Protein AF-0000000073405109 (afdb_homodimer)

Organism: Sulfolobus acidocaldarius (strain ATCC 33909 / DSM 639 / JCM 8929 / NBRC 15157 / NCIMB 11770) (NCBI:txid330779)

Radius of gyration: 24.67 Å; Cα contacts (8 Å, |Δi|>4): 1122; chains: 2; bounding box: 54×66×59 Å

Sequence (542 aa):
MKILVSGLIPVDSGKTTFSLSILSFFKSVGIDVFPHKPVAGHNAWYSYSTLLRSEELKALVGNDALKYYDETRLDINMINPFAVLLAPPDLEKLGYNVRLYKEIITNGLPVMIRLYDGNAVSHLVLEKFSELVTDSLVEKIESLSKVLKAIRVPKEKLNEIINYSPDISDISTQKILSRESNVLIESYNDALAPNYSSLNVDCLFIVSPGKVFLIDEFKKFITLFATQPWLIQGSSFIRYAKVSKVWKTELGTYKLENGLEDFLLGLAEKEMKILVSGLIPVDSGKTTFSLSILSFFKSVGIDVFPHKPVAGHNAWYSYSTLLRSEELKALVGNDALKYYDETRLDINMINPFAVLLAPPDLEKLGYNVRLYKEIITNGLPVMIRLYDGNAVSHLVLEKFSELVTDSLVEKIESLSKVLKAIRVPKEKLNEIINYSPDISDISTQKILSRESNVLIESYNDALAPNYSSLNVDCLFIVSPGKVFLIDEFKKFITLFATQPWLIQGSSFIRYAKVSKVWKTELGTYKLENGLEDFLLGLAEKE

Solvent-accessible surface area (backbone atoms only — not comparable to full-atom values): 27900 Å² total; per-residue (Å²): 55,33,37,29,37,16,9,46,38,57,70,84,14,48,46,68,60,52,51,48,20,52,49,53,52,35,49,74,73,74,40,77,63,47,62,31,32,40,44,46,70,36,39,48,75,86,40,47,67,30,58,57,50,13,56,74,67,58,42,77,46,41,68,68,55,44,52,52,26,74,73,66,70,53,62,58,54,70,28,30,16,25,31,38,35,23,42,56,63,22,50,73,63,55,70,59,39,52,70,60,46,51,51,37,64,72,71,51,35,76,41,34,38,29,42,24,63,74,82,55,78,47,34,37,28,38,53,70,42,70,60,42,34,22,69,68,47,40,63,59,52,51,52,44,36,59,72,49,63,36,44,74,37,53,66,67,58,52,51,50,52,58,74,41,39,36,65,45,19,27,50,35,47,46,51,46,62,72,71,44,71,27,38,39,33,39,35,39,52,20,14,48,23,50,30,73,54,60,66,77,45,75,43,40,36,41,17,33,65,38,33,38,34,34,40,47,71,48,70,68,54,52,68,76,47,92,62,61,51,52,74,36,39,27,46,67,47,58,71,74,46,50,70,72,49,74,47,71,39,54,85,96,48,62,66,73,48,69,70,55,52,52,49,52,51,52,48,50,63,77,96,56,33,37,29,37,16,10,47,38,56,69,84,14,49,45,67,58,52,51,49,20,51,50,51,51,35,49,74,72,72,40,77,63,45,61,30,32,39,46,47,70,37,38,49,76,85,40,46,66,30,58,56,50,13,57,72,67,57,43,78,45,40,68,68,55,45,52,52,27,74,73,65,68,54,63,58,54,72,27,30,15,26,33,38,34,23,42,57,62,22,51,71,64,55,70,59,38,53,69,59,45,51,50,38,65,73,72,52,37,75,40,33,39,29,42,22,63,75,82,57,76,47,35,37,28,40,52,70,43,70,61,40,36,24,71,69,48,39,62,59,53,51,52,44,36,58,72,48,62,35,44,75,37,53,65,67,58,54,49,51,52,58,73,41,40,35,64,45,20,28,52,36,46,46,51,46,62,72,70,42,71,29,36,40,34,40,36,40,54,20,15,47,23,51,29,73,54,59,67,77,45,77,44,40,35,40,18,35,65,36,32,38,33,32,42,46,69,49,71,66,54,51,69,75,47,91,62,60,51,52,75,36,38,27,47,67,47,57,71,74,44,49,72,72,47,75,47,67,37,53,84,98,46,62,63,74,45,69,70,54,52,52,50,53,52,52,48,51,63,77,95

pLDDT: mean 95.44, std 4.85, range [62.47, 98.94]

Nearest PDB structures (foldseek):
  3dv9-assembly1_A  TM=1.557E-01  e=6.729E+00  Phocaeicola vulgatus ATCC 8482
  3dv9-assembly1_A  TM=1.554E-01  e=6.696E+00  Phocaeicola vulgatus ATCC 8482

Secondary structure (DSSP, 8-state):
-EEEEEESSSSS-SHHHHHHHHHHHHHHTT---EEE--EEEEETTTTHHHHHHHHHHTS---HHHHHHHHHH---HHHH-SEEEEE--B-TTTTTT-HHHHHHHHHH--EEEEEEE-SS-EEEEEETTGGGTB-HHHHHHHHHHHHHTTPEEE-HHHHHHHHHTHHHHHHHHHHHHHHH-SSEEEE-STTBS-SSSGGG-SSEEEEEETTEEEEEETHHHHHTT--S-GGGSBHHHHHTTSEEEEEEE--TT--PPPHHHHHHHHHHHH--/-EEEEEESSSS--SHHHHHHHHHHHHHHTT---EEE--EEEEETTTTHHHHHHHHHHTS---HHHHHHHHHH---HHHH-SEEEEE-PBPTTTTTT-HHHHHHHHHH--EEEEEEE-SS-EEEEEETTGGGTB-HHHHHHHHHHHHHTTPEEE-HHHHHHHHHTHHHHHHHHHHHHHHH-SSEEEE-STTBS-SSSGGG-SSEEEEEETTEEEEEETHHHHHTT--S-GGGSBHHHHHTTSEEEEEEE--TT--PPPHHHHHHHHHHHH--

Structure (mmCIF, N/CA/C/O backbone):
data_AF-0000000073405109-model_v1
#
loop_
_entity.id
_entity.type
_entity.pdbx_description
1 polymer 'Conserved protein'
#
loop_
_atom_site.group_PDB
_atom_site.id
_atom_site.type_symbol
_atom_site.label_atom_id
_atom_site.label_alt_id
_atom_site.label_comp_id
_atom_site.label_asym_id
_atom_site.label_entity_id
_atom_site.label_seq_id
_atom_site.pdbx_PDB_ins_code
_atom_site.Cartn_x
_atom_site.Cartn_y
_atom_site.Cartn_z
_atom_site.occupancy
_atom_site.B_iso_or_equiv
_atom_site.auth_seq_id
_atom_site.auth_comp_id
_atom_site.auth_asym_id
_atom_site.auth_atom_id
_atom_site.pdbx_PDB_model_num
ATOM 1 N N . MET A 1 1 ? 6.836 -26.219 -20.016 1 95.81 1 MET A N 1
ATOM 2 C CA . MET A 1 1 ? 7.473 -25.391 -19 1 95.81 1 MET A CA 1
ATOM 3 C C . MET A 1 1 ? 6.469 -24.969 -17.938 1 95.81 1 MET A C 1
ATOM 5 O O . MET A 1 1 ? 5.402 -24.453 -18.25 1 95.81 1 MET A O 1
ATOM 9 N N . LYS A 1 2 ? 6.777 -25.266 -16.719 1 98.06 2 LYS A N 1
ATOM 10 C CA . LYS A 1 2 ? 5.98 -24.891 -15.562 1 98.06 2 LYS A CA 1
ATOM 11 C C . LYS A 1 2 ? 6.824 -24.125 -14.539 1 98.06 2 LYS A C 1
ATOM 13 O O . LYS A 1 2 ? 7.855 -24.625 -14.086 1 98.06 2 LYS A O 1
ATOM 18 N N . ILE A 1 3 ? 6.344 -22.891 -14.211 1 98.44 3 ILE A N 1
ATOM 19 C CA . ILE A 1 3 ? 7.113 -21.984 -13.367 1 98.44 3 ILE A CA 1
ATOM 20 C C . ILE A 1 3 ? 6.293 -21.609 -12.141 1 98.44 3 ILE A C 1
ATOM 22 O O . ILE A 1 3 ? 5.094 -21.328 -12.25 1 98.44 3 ILE A O 1
ATOM 26 N N . LEU A 1 4 ? 6.895 -21.641 -10.969 1 98.75 4 LEU A N 1
ATOM 27 C CA . LEU A 1 4 ? 6.316 -21.094 -9.742 1 98.75 4 LEU A CA 1
ATOM 28 C C . LEU A 1 4 ? 7.035 -19.828 -9.32 1 98.75 4 LEU A C 1
ATOM 30 O O . LEU A 1 4 ? 8.266 -19.781 -9.281 1 98.75 4 LEU A O 1
ATOM 34 N N . VAL A 1 5 ? 6.277 -18.75 -9.078 1 98.69 5 VAL A N 1
ATOM 35 C CA . VAL A 1 5 ? 6.805 -17.469 -8.617 1 98.69 5 VAL A CA 1
ATOM 36 C C . VAL A 1 5 ? 6.301 -17.172 -7.207 1 98.69 5 VAL A C 1
ATOM 38 O O . VAL A 1 5 ? 5.094 -17.062 -6.984 1 98.69 5 VAL A O 1
ATOM 41 N N . SER A 1 6 ? 7.176 -17.047 -6.227 1 98.38 6 SER A N 1
ATOM 42 C CA . SER A 1 6 ? 6.898 -16.656 -4.852 1 98.38 6 SER A CA 1
ATOM 43 C C . SER A 1 6 ? 7.578 -15.336 -4.508 1 98.38 6 SER A C 1
ATOM 45 O O . SER A 1 6 ? 8.312 -14.773 -5.324 1 98.38 6 SER A O 1
ATOM 47 N N . GLY A 1 7 ? 7.23 -14.766 -3.33 1 97.69 7 GLY A N 1
ATOM 48 C CA . GLY A 1 7 ? 7.789 -13.484 -2.914 1 97.69 7 GLY A CA 1
ATOM 49 C C . GLY A 1 7 ? 8.625 -13.586 -1.65 1 97.69 7 GLY A C 1
ATOM 50 O O . GLY A 1 7 ? 8.312 -14.375 -0.757 1 97.69 7 GLY A O 1
ATOM 51 N N . LEU A 1 8 ? 9.609 -12.711 -1.568 1 96.75 8 LEU A N 1
ATOM 52 C CA . LEU A 1 8 ? 10.453 -12.648 -0.383 1 96.75 8 LEU A CA 1
ATOM 53 C C . LEU A 1 8 ? 9.742 -11.938 0.76 1 96.75 8 LEU A C 1
ATOM 55 O O . LEU A 1 8 ? 10.031 -12.188 1.932 1 96.75 8 LEU A O 1
ATOM 59 N N . ILE A 1 9 ? 8.883 -10.953 0.425 1 95.38 9 ILE A N 1
ATOM 60 C CA . ILE A 1 9 ? 8.125 -10.18 1.398 1 95.38 9 ILE A CA 1
ATOM 61 C C . ILE A 1 9 ? 6.641 -10.219 1.043 1 95.38 9 ILE A C 1
ATOM 63 O O . ILE A 1 9 ? 6.277 -10.469 -0.108 1 95.38 9 ILE A O 1
ATOM 67 N N . PRO A 1 10 ? 5.816 -10.008 2 1 92.25 10 PRO A N 1
ATOM 68 C CA . PRO A 1 10 ? 4.391 -10.289 1.817 1 92.25 10 PRO A CA 1
ATOM 69 C C . PRO A 1 10 ? 3.713 -9.32 0.854 1 92.25 10 PRO A C 1
ATOM 71 O O . PRO A 1 10 ? 2.721 -9.672 0.214 1 92.25 10 PRO A O 1
ATOM 74 N N . VAL A 1 11 ? 4.113 -8.078 0.876 1 89.19 11 VAL A N 1
ATOM 75 C CA . VAL A 1 11 ? 3.422 -7.074 0.076 1 89.19 11 VAL A CA 1
ATOM 76 C C . VAL A 1 11 ? 4.414 -6.379 -0.854 1 89.19 11 VAL A C 1
ATOM 78 O O . VAL A 1 11 ? 5.508 -5.996 -0.43 1 89.19 11 VAL A O 1
ATOM 81 N N . ASP A 1 12 ? 4.02 -6.258 -2.07 1 88.81 12 ASP A N 1
ATOM 82 C CA . ASP A 1 12 ? 4.742 -5.496 -3.082 1 88.81 12 ASP A CA 1
ATOM 83 C C . ASP A 1 12 ? 6.156 -6.035 -3.273 1 88.81 12 ASP A C 1
ATOM 85 O O . ASP A 1 12 ? 7.121 -5.27 -3.295 1 88.81 12 ASP A O 1
ATOM 89 N N . SER A 1 13 ? 6.242 -7.273 -3.338 1 93.25 13 SER A N 1
ATOM 90 C CA . SER A 1 13 ? 7.535 -7.891 -3.609 1 93.25 13 SER A CA 1
ATOM 91 C C . SER A 1 13 ? 7.91 -7.758 -5.082 1 93.25 13 SER A C 1
ATOM 93 O O . SER A 1 13 ? 9.078 -7.922 -5.445 1 93.25 13 SER A O 1
ATOM 95 N N . GLY A 1 14 ? 6.898 -7.598 -5.961 1 93.38 14 GLY A N 1
ATOM 96 C CA . GLY A 1 14 ? 7.133 -7.484 -7.391 1 93.38 14 GLY A CA 1
ATOM 97 C C . GLY A 1 14 ? 6.75 -8.734 -8.156 1 93.38 14 GLY A C 1
ATOM 98 O O . GLY A 1 14 ? 6.996 -8.828 -9.359 1 93.38 14 GLY A O 1
ATOM 99 N N . LYS A 1 15 ? 6.086 -9.695 -7.531 1 96.06 15 LYS A N 1
ATOM 100 C CA . LYS A 1 15 ? 5.766 -10.977 -8.141 1 96.06 15 LYS A CA 1
ATOM 101 C C . LYS A 1 15 ? 4.941 -10.789 -9.414 1 96.06 15 LYS A C 1
ATOM 103 O O . LYS A 1 15 ? 5.297 -11.312 -10.477 1 96.06 15 LYS A O 1
ATOM 108 N N . THR A 1 16 ? 3.842 -10.039 -9.289 1 95.5 16 THR A N 1
ATOM 109 C CA . THR A 1 16 ? 2.92 -9.891 -10.414 1 95.5 16 THR A CA 1
ATOM 110 C C . THR A 1 16 ? 3.615 -9.219 -11.594 1 95.5 16 THR A C 1
ATOM 112 O O . THR A 1 16 ? 3.469 -9.656 -12.742 1 95.5 16 THR A O 1
ATOM 115 N N . THR A 1 17 ? 4.387 -8.172 -11.32 1 94.12 17 THR A N 1
ATOM 116 C CA . THR A 1 17 ? 5.105 -7.469 -12.383 1 94.12 17 THR A CA 1
ATOM 117 C C . THR A 1 17 ? 6.094 -8.406 -13.07 1 94.12 17 THR A C 1
ATOM 119 O O . THR A 1 17 ? 6.18 -8.43 -14.305 1 94.12 17 THR A O 1
ATOM 122 N N . PHE A 1 18 ? 6.816 -9.141 -12.297 1 96.38 18 PHE A N 1
ATOM 123 C CA . PHE A 1 18 ? 7.77 -10.102 -12.844 1 96.38 18 PHE A CA 1
ATOM 124 C C . PHE A 1 18 ? 7.062 -11.141 -13.703 1 96.38 18 PHE A C 1
ATOM 126 O O . PHE A 1 18 ? 7.48 -11.406 -14.836 1 96.38 18 PHE A O 1
ATOM 133 N N . SER A 1 19 ? 5.98 -11.68 -13.156 1 96.94 19 SER A N 1
ATOM 134 C CA . SER A 1 19 ? 5.211 -12.695 -13.875 1 96.94 19 SER A CA 1
ATOM 135 C C . SER A 1 19 ? 4.66 -12.148 -15.188 1 96.94 19 SER A C 1
ATOM 137 O O . SER A 1 19 ? 4.707 -12.82 -16.219 1 96.94 19 SER A O 1
ATOM 139 N N . LEU A 1 20 ? 4.18 -10.938 -15.172 1 96.62 20 LEU A N 1
ATOM 140 C CA . LEU A 1 20 ? 3.666 -10.305 -16.375 1 96.62 20 LEU A CA 1
ATOM 141 C C . LEU A 1 20 ? 4.781 -10.102 -17.406 1 96.62 20 LEU A C 1
ATOM 143 O O . LEU A 1 20 ? 4.551 -10.211 -18.609 1 96.62 20 LEU A O 1
ATOM 147 N N . SER A 1 21 ? 5.961 -9.812 -16.906 1 96.62 21 SER A N 1
ATOM 148 C CA . SER A 1 21 ? 7.102 -9.672 -17.812 1 96.62 21 SER A CA 1
ATOM 149 C C . SER A 1 21 ? 7.418 -10.992 -18.516 1 96.62 21 SER A C 1
ATOM 151 O O . SER A 1 21 ? 7.723 -11.008 -19.703 1 96.62 21 SER A O 1
ATOM 153 N N . ILE A 1 22 ? 7.348 -12.039 -17.766 1 96.94 22 ILE A N 1
ATOM 154 C CA . ILE A 1 22 ? 7.578 -13.359 -18.328 1 96.94 22 ILE A CA 1
ATOM 155 C C . ILE A 1 22 ? 6.516 -13.656 -19.391 1 96.94 22 ILE A C 1
ATOM 157 O O . ILE A 1 22 ? 6.836 -14.117 -20.484 1 96.94 22 ILE A O 1
ATOM 161 N N . LEU A 1 23 ? 5.254 -13.383 -19.062 1 97 23 LEU A N 1
ATOM 162 C CA . LEU A 1 23 ? 4.16 -13.609 -20 1 97 23 LEU A CA 1
ATOM 163 C C . LEU A 1 23 ? 4.363 -12.812 -21.281 1 97 23 LEU A C 1
ATOM 165 O O . LEU A 1 23 ? 4.207 -13.344 -22.391 1 97 23 LEU A O 1
ATOM 169 N N . SER A 1 24 ? 4.68 -11.578 -21.094 1 95.12 24 SER A N 1
ATOM 170 C CA . SER A 1 24 ? 4.895 -10.703 -22.234 1 95.12 24 SER A CA 1
ATOM 171 C C . SER A 1 24 ? 6.035 -11.203 -23.109 1 95.12 24 SER A C 1
ATOM 173 O O . SER A 1 24 ? 5.922 -11.211 -24.344 1 95.12 24 SER A O 1
ATOM 175 N N . PHE A 1 25 ? 7.094 -11.633 -22.531 1 96.19 25 PHE A N 1
ATOM 176 C CA . PHE A 1 25 ? 8.242 -12.164 -23.266 1 96.19 25 PHE A CA 1
ATOM 177 C C . PHE A 1 25 ? 7.844 -13.383 -24.094 1 96.19 25 PHE A C 1
ATOM 179 O O . PHE A 1 25 ? 8.078 -13.422 -25.297 1 96.19 25 PHE A O 1
ATOM 186 N N . PHE A 1 26 ? 7.215 -14.297 -23.422 1 97.06 26 PHE A N 1
ATOM 187 C CA . PHE A 1 26 ? 6.859 -15.523 -24.125 1 97.06 26 PHE A CA 1
ATOM 188 C C . PHE A 1 26 ? 5.855 -15.242 -25.234 1 97.06 26 PHE A C 1
ATOM 190 O O . PHE A 1 26 ? 5.926 -15.836 -26.312 1 97.06 26 PHE A O 1
ATOM 197 N N . LYS A 1 27 ? 4.957 -14.352 -24.953 1 96.12 27 LYS A N 1
ATOM 198 C CA . LYS A 1 27 ? 4.035 -13.938 -26.016 1 96.12 27 LYS A CA 1
ATOM 199 C C . LYS A 1 27 ? 4.789 -13.406 -27.219 1 96.12 27 LYS A C 1
ATOM 201 O O . LYS A 1 27 ? 4.445 -13.719 -28.359 1 96.12 27 LYS A O 1
ATOM 206 N N . SER A 1 28 ? 5.805 -12.664 -27 1 95.44 28 SER A N 1
ATOM 207 C CA . SER A 1 28 ? 6.566 -12.023 -28.062 1 95.44 28 SER A CA 1
ATOM 208 C C . SER A 1 28 ? 7.301 -13.055 -28.906 1 95.44 28 SER A C 1
ATOM 210 O O . SER A 1 28 ? 7.613 -12.797 -30.078 1 95.44 28 SER A O 1
ATOM 212 N N . VAL A 1 29 ? 7.527 -14.164 -28.375 1 95.69 29 VAL A N 1
ATOM 213 C CA . VAL A 1 29 ? 8.258 -15.172 -29.125 1 95.69 29 VAL A CA 1
ATOM 214 C C . VAL A 1 29 ? 7.305 -16.297 -29.562 1 95.69 29 VAL A C 1
ATOM 216 O O . VAL A 1 29 ? 7.746 -17.375 -29.938 1 95.69 29 VAL A O 1
ATOM 219 N N . GLY A 1 30 ? 6.012 -16.109 -29.344 1 95.75 30 GLY A N 1
ATOM 220 C CA . GLY A 1 30 ? 4.992 -16.984 -29.906 1 95.75 30 GLY A CA 1
ATOM 221 C C . GLY A 1 30 ? 4.684 -18.188 -29.016 1 95.75 30 GLY A C 1
ATOM 222 O O . GLY A 1 30 ? 4.195 -19.203 -29.5 1 95.75 30 GLY A O 1
ATOM 223 N N . ILE A 1 31 ? 5.047 -18.141 -27.781 1 96.5 31 ILE A N 1
ATOM 224 C CA . ILE A 1 31 ? 4.762 -19.219 -26.844 1 96.5 31 ILE A CA 1
ATOM 225 C C . ILE A 1 31 ? 3.643 -18.781 -25.906 1 96.5 31 ILE A C 1
ATOM 227 O O . ILE A 1 31 ? 3.754 -17.766 -25.219 1 96.5 31 ILE A O 1
ATOM 231 N N . ASP A 1 32 ? 2.635 -19.547 -25.906 1 95.81 32 ASP A N 1
ATOM 232 C CA . ASP A 1 32 ? 1.528 -19.266 -25 1 95.81 32 ASP A CA 1
ATOM 233 C C . ASP A 1 32 ? 1.81 -19.828 -23.609 1 95.81 32 ASP A C 1
ATOM 235 O O . ASP A 1 32 ? 2.248 -20.969 -23.469 1 95.81 32 ASP A O 1
ATOM 239 N N . VAL A 1 33 ? 1.573 -19.031 -22.625 1 98 33 VAL A N 1
ATOM 240 C CA . VAL A 1 33 ? 1.74 -19.422 -21.234 1 98 33 VAL A CA 1
ATOM 241 C C . VAL A 1 33 ? 0.469 -19.109 -20.438 1 98 33 VAL A C 1
ATOM 243 O O . VAL A 1 33 ? -0.064 -18 -20.531 1 98 33 VAL A O 1
ATOM 246 N N . PHE A 1 34 ? -0.062 -20.078 -19.75 1 98.62 34 PHE A N 1
ATOM 247 C CA . PHE A 1 34 ? -1.241 -19.859 -18.906 1 98.62 34 PHE A CA 1
ATOM 248 C C . PHE A 1 34 ? -0.85 -19.297 -17.562 1 98.62 34 PHE A C 1
ATOM 250 O O . PHE A 1 34 ? -0.128 -19.922 -16.797 1 98.62 34 PHE A O 1
ATOM 257 N N . PRO A 1 35 ? -1.271 -18.062 -17.266 1 98.81 35 PRO A N 1
ATOM 258 C CA . PRO A 1 35 ? -1.047 -17.531 -15.906 1 98.81 35 PRO A CA 1
ATOM 259 C C . PRO A 1 35 ? -2.018 -18.125 -14.883 1 98.81 35 PRO A C 1
ATOM 261 O O . PRO A 1 35 ? -3.215 -18.234 -15.156 1 98.81 35 PRO A O 1
ATOM 264 N N . HIS A 1 36 ? -1.514 -18.516 -13.781 1 98.75 36 HIS A N 1
ATOM 265 C CA . HIS A 1 36 ? -2.311 -19.141 -12.742 1 98.75 36 HIS A CA 1
ATOM 266 C C . HIS A 1 36 ? -2.023 -18.531 -11.375 1 98.75 36 HIS A C 1
ATOM 268 O O . HIS A 1 36 ? -0.878 -18.531 -10.914 1 98.75 36 HIS A O 1
ATOM 274 N N . LYS A 1 37 ? -2.984 -17.859 -10.75 1 98.75 37 LYS A N 1
ATOM 275 C CA . LYS A 1 37 ? -2.979 -17.297 -9.398 1 98.75 37 LYS A CA 1
ATOM 276 C C . LYS A 1 37 ? -4 -18 -8.508 1 98.75 37 LYS A C 1
ATOM 278 O O . LYS A 1 37 ? -5.102 -17.5 -8.297 1 98.75 37 LYS A O 1
ATOM 283 N N . PRO A 1 38 ? -3.621 -19.125 -7.93 1 98.62 38 PRO A N 1
ATOM 284 C CA . PRO A 1 38 ? -4.602 -20.031 -7.312 1 98.62 38 PRO A CA 1
ATOM 285 C C . PRO A 1 38 ? -5.383 -19.359 -6.184 1 98.62 38 PRO A C 1
ATOM 287 O O . PRO A 1 38 ? -6.59 -19.578 -6.051 1 98.62 38 PRO A O 1
ATOM 290 N N . VAL A 1 39 ? -4.68 -18.609 -5.363 1 98.5 39 VAL A N 1
ATOM 291 C CA . VAL A 1 39 ? -5.305 -17.922 -4.234 1 98.5 39 VAL A CA 1
ATOM 292 C C . VAL A 1 39 ? -4.953 -16.438 -4.266 1 98.5 39 VAL A C 1
ATOM 294 O O . VAL A 1 39 ? -3.785 -16.078 -4.434 1 98.5 39 VAL A O 1
ATOM 297 N N . ALA A 1 40 ? -5.965 -15.617 -4.191 1 97.12 40 ALA A N 1
ATOM 298 C CA . ALA A 1 40 ? -5.723 -14.18 -4.18 1 97.12 40 ALA A CA 1
ATOM 299 C C . ALA A 1 40 ? -6.727 -13.453 -3.287 1 97.12 40 ALA A C 1
ATOM 301 O O . ALA A 1 40 ? -7.836 -13.953 -3.064 1 97.12 40 ALA A O 1
ATOM 302 N N . GLY A 1 41 ? -6.344 -12.43 -2.695 1 96.81 41 GLY A N 1
ATOM 303 C CA . GLY A 1 41 ? -7.195 -11.547 -1.917 1 96.81 41 GLY A CA 1
ATOM 304 C C . GLY A 1 41 ? -6.984 -10.078 -2.236 1 96.81 41 GLY A C 1
ATOM 305 O O . GLY A 1 41 ? -5.906 -9.688 -2.689 1 96.81 41 GLY A O 1
ATOM 306 N N . HIS A 1 42 ? -7.992 -9.297 -2.096 1 97.12 42 HIS A N 1
ATOM 307 C CA . HIS A 1 42 ? -7.895 -7.855 -2.262 1 97.12 42 HIS A CA 1
ATOM 308 C C . HIS A 1 42 ? -8.891 -7.129 -1.368 1 97.12 42 HIS A C 1
ATOM 310 O O . HIS A 1 42 ? -9.773 -7.754 -0.773 1 97.12 42 HIS A O 1
ATOM 316 N N . ASN A 1 43 ? -8.68 -5.875 -1.194 1 96.56 43 ASN A N 1
ATOM 317 C CA . ASN A 1 43 ? -9.508 -5.07 -0.302 1 96.56 43 ASN A CA 1
ATOM 318 C C . ASN A 1 43 ? -10.398 -4.102 -1.08 1 96.56 43 ASN A C 1
ATOM 320 O O . ASN A 1 43 ? -9.906 -3.354 -1.928 1 96.56 43 ASN A O 1
ATOM 324 N N . ALA A 1 44 ? -11.641 -4.016 -0.739 1 96.12 44 ALA A N 1
ATOM 325 C CA . ALA A 1 44 ? -12.656 -3.268 -1.476 1 96.12 44 ALA A CA 1
ATOM 326 C C . ALA A 1 44 ? -12.367 -1.77 -1.441 1 96.12 44 ALA A C 1
ATOM 328 O O . ALA A 1 44 ? -12.672 -1.049 -2.393 1 96.12 44 ALA A O 1
ATOM 329 N N . TRP A 1 45 ? -11.789 -1.349 -0.344 1 94.25 45 TRP A N 1
ATOM 330 C CA . TRP A 1 45 ? -11.547 0.08 -0.165 1 94.25 45 TRP A CA 1
ATOM 331 C C . TRP A 1 45 ? -10.328 0.532 -0.962 1 94.25 45 TRP A C 1
ATOM 333 O O . TRP A 1 45 ? -10.375 1.56 -1.644 1 94.25 45 TRP A O 1
ATOM 343 N N . TYR A 1 46 ? -9.344 -0.243 -1.049 1 92.31 46 TYR A N 1
ATOM 344 C CA . TYR A 1 46 ? -8.078 0.146 -1.648 1 92.31 46 TYR A CA 1
ATOM 345 C C . TYR A 1 46 ? -8.031 -0.234 -3.123 1 92.31 46 TYR A C 1
ATOM 347 O O . TYR A 1 46 ? -7.18 0.256 -3.871 1 92.31 46 TYR A O 1
ATOM 355 N N . SER A 1 47 ? -8.898 -1.161 -3.459 1 94.31 47 SER A N 1
ATOM 356 C CA . SER A 1 47 ? -9.039 -1.616 -4.84 1 94.31 47 SER A CA 1
ATOM 357 C C . SER A 1 47 ? -10.477 -1.495 -5.32 1 94.31 47 SER A C 1
ATOM 359 O O . SER A 1 47 ? -11.055 -2.461 -5.832 1 94.31 47 SER A O 1
ATOM 361 N N . TYR A 1 48 ? -10.922 -0.301 -5.262 1 93.62 48 TYR A N 1
ATOM 362 C CA . TYR A 1 48 ? -12.336 -0.081 -5.555 1 93.62 48 TYR A CA 1
ATOM 363 C C . TYR A 1 48 ? -12.656 -0.46 -6.996 1 93.62 48 TYR A C 1
ATOM 365 O O . TYR A 1 48 ? -13.742 -0.97 -7.281 1 93.62 48 TYR A O 1
ATOM 373 N N . SER A 1 49 ? -11.75 -0.21 -7.895 1 94.81 49 SER A N 1
ATOM 374 C CA . SER A 1 49 ? -11.984 -0.496 -9.305 1 94.81 49 SER A CA 1
ATOM 375 C C . SER A 1 49 ? -12.273 -1.977 -9.531 1 94.81 49 SER A C 1
ATOM 377 O O . SER A 1 49 ? -12.961 -2.342 -10.492 1 94.81 49 SER A O 1
ATOM 379 N N . THR A 1 50 ? -11.758 -2.824 -8.695 1 96.81 50 THR A N 1
ATOM 380 C CA . THR A 1 50 ? -11.984 -4.258 -8.867 1 96.81 50 THR A CA 1
ATOM 381 C C . THR A 1 50 ? -13.453 -4.609 -8.641 1 96.81 50 THR A C 1
ATOM 383 O O . THR A 1 50 ? -13.953 -5.586 -9.203 1 96.81 50 THR A O 1
ATOM 386 N N . LEU A 1 51 ? -14.164 -3.846 -7.828 1 96.56 51 LEU A N 1
ATOM 387 C CA . LEU A 1 51 ? -15.594 -4.082 -7.645 1 96.56 51 LEU A CA 1
ATOM 388 C C . LEU A 1 51 ? -16.359 -3.83 -8.938 1 96.56 51 LEU A C 1
ATOM 390 O O . LEU A 1 51 ? -17.219 -4.625 -9.32 1 96.56 51 LEU A O 1
ATOM 394 N N . LEU A 1 52 ? -15.953 -2.771 -9.602 1 96.38 52 LEU A N 1
ATOM 395 C CA . LEU A 1 52 ? -16.594 -2.436 -10.867 1 96.38 52 LEU A CA 1
ATOM 396 C C . LEU A 1 52 ? -16.297 -3.502 -11.922 1 96.38 52 LEU A C 1
ATOM 398 O O . LEU A 1 52 ? -17.203 -3.953 -12.617 1 96.38 52 LEU A O 1
ATOM 402 N N . ARG A 1 53 ? -15.094 -3.908 -11.977 1 98 53 ARG A N 1
ATOM 403 C CA . ARG A 1 53 ? -14.695 -4.914 -12.953 1 98 53 ARG A CA 1
ATOM 404 C C . ARG A 1 53 ? -15.328 -6.266 -12.641 1 98 53 ARG A C 1
ATOM 406 O O . ARG A 1 53 ? -15.648 -7.035 -13.547 1 98 53 ARG A O 1
ATOM 413 N N . SER A 1 54 ? -15.445 -6.535 -11.352 1 98.56 54 SER A N 1
ATOM 414 C CA . SER A 1 54 ? -16.125 -7.762 -10.953 1 98.56 54 SER A CA 1
ATOM 415 C C . SER A 1 54 ? -17.562 -7.793 -11.461 1 98.56 54 SER A C 1
ATOM 417 O O . SER A 1 54 ? -18.047 -8.836 -11.914 1 98.56 54 SER A O 1
ATOM 419 N N . GLU A 1 55 ? -18.203 -6.699 -11.383 1 97.75 55 GLU A N 1
ATOM 420 C CA . GLU A 1 55 ? -19.562 -6.605 -11.906 1 97.75 55 GLU A CA 1
ATOM 421 C C . GLU A 1 55 ? -19.594 -6.82 -13.414 1 97.75 55 GLU A C 1
ATOM 423 O O . GLU A 1 55 ? -20.422 -7.57 -13.93 1 97.75 55 GLU A O 1
ATOM 428 N N . GLU A 1 56 ? -18.688 -6.195 -14.055 1 97.19 56 GLU A N 1
ATOM 429 C CA . GLU A 1 56 ? -18.578 -6.301 -15.508 1 97.19 56 GLU A CA 1
ATOM 430 C C . GLU A 1 56 ? -18.344 -7.746 -15.938 1 97.19 56 GLU A C 1
ATOM 432 O O . GLU A 1 56 ? -18.969 -8.227 -16.891 1 97.19 56 GLU A O 1
ATOM 437 N N . LEU A 1 57 ? -17.5 -8.43 -15.242 1 97.38 57 LEU A N 1
ATOM 438 C CA . LEU A 1 57 ? -17.078 -9.773 -15.609 1 97.38 57 LEU A CA 1
ATOM 439 C C . LEU A 1 57 ? -18.016 -10.82 -15.016 1 97.38 57 LEU A C 1
ATOM 441 O O . LEU A 1 57 ? -17.906 -12.008 -15.328 1 97.38 57 LEU A O 1
ATOM 445 N N . LYS A 1 58 ? -18.891 -10.328 -14.125 1 97.31 58 LYS A N 1
ATOM 446 C CA . LYS A 1 58 ? -19.797 -11.219 -13.398 1 97.31 58 LYS A CA 1
ATOM 447 C C . LYS A 1 58 ? -19.016 -12.297 -12.641 1 97.31 58 LYS A C 1
ATOM 449 O O . LYS A 1 58 ? -19.391 -13.469 -12.68 1 97.31 58 LYS A O 1
ATOM 454 N N . ALA A 1 59 ? -17.938 -11.953 -12.094 1 98.56 59 ALA A N 1
ATOM 455 C CA . ALA A 1 59 ? -17.047 -12.75 -11.258 1 98.56 59 ALA A CA 1
ATOM 456 C C . ALA A 1 59 ? -16.219 -11.867 -10.336 1 98.56 59 ALA A C 1
ATOM 458 O O . ALA A 1 59 ? -15.68 -10.844 -10.773 1 98.56 59 ALA A O 1
ATOM 459 N N . LEU A 1 60 ? -16.156 -12.25 -9.055 1 98.81 60 LEU A N 1
ATOM 460 C CA . LEU A 1 60 ? -15.266 -11.523 -8.148 1 98.81 60 LEU A CA 1
ATOM 461 C C . LEU A 1 60 ? -13.812 -11.633 -8.602 1 98.81 60 LEU A C 1
ATOM 463 O O . LEU A 1 60 ? -13.289 -12.734 -8.758 1 98.81 60 LEU A O 1
ATOM 467 N N . VAL A 1 61 ? -13.188 -10.5 -8.859 1 98.56 61 VAL A N 1
ATOM 468 C CA . VAL A 1 61 ? -11.828 -10.523 -9.398 1 98.56 61 VAL A CA 1
ATOM 469 C C . VAL A 1 61 ? -10.984 -9.445 -8.719 1 98.56 61 VAL A C 1
ATOM 471 O O . VAL A 1 61 ? -11.422 -8.305 -8.562 1 98.56 61 VAL A O 1
ATOM 474 N N . GLY A 1 62 ? -9.828 -9.844 -8.242 1 97.69 62 GLY A N 1
ATOM 475 C CA . GLY A 1 62 ? -8.898 -8.914 -7.617 1 97.69 62 GLY A CA 1
ATOM 476 C C . GLY A 1 62 ? -7.891 -8.328 -8.594 1 97.69 62 GLY A C 1
ATOM 477 O O . GLY A 1 62 ? -7.926 -8.633 -9.781 1 97.69 62 GLY A O 1
ATOM 478 N N . ASN A 1 63 ? -7.016 -7.5 -8.117 1 96.69 63 ASN A N 1
ATOM 479 C CA . ASN A 1 63 ? -6.09 -6.711 -8.922 1 96.69 63 ASN A CA 1
ATOM 480 C C . ASN A 1 63 ? -5.168 -7.605 -9.75 1 96.69 63 ASN A C 1
ATOM 482 O O . ASN A 1 63 ? -5.094 -7.469 -10.977 1 96.69 63 ASN A O 1
ATOM 486 N N . ASP A 1 64 ? -4.531 -8.547 -9.125 1 96.5 64 ASP A N 1
ATOM 487 C CA . ASP A 1 64 ? -3.531 -9.352 -9.82 1 96.5 64 ASP A CA 1
ATOM 488 C C . ASP A 1 64 ? -4.18 -10.234 -10.883 1 96.5 64 ASP A C 1
ATOM 490 O O . ASP A 1 64 ? -3.711 -10.289 -12.016 1 96.5 64 ASP A O 1
ATOM 494 N N . ALA A 1 65 ? -5.238 -10.867 -10.523 1 97.94 65 ALA A N 1
ATOM 495 C CA . ALA A 1 65 ? -5.953 -11.711 -11.477 1 97.94 65 ALA A CA 1
ATOM 496 C C . ALA A 1 65 ? -6.453 -10.891 -12.664 1 97.94 65 ALA A C 1
ATOM 498 O O . ALA A 1 65 ? -6.43 -11.359 -13.805 1 97.94 65 ALA A O 1
ATOM 499 N N . LEU A 1 66 ? -6.898 -9.695 -12.391 1 98.25 66 LEU A N 1
ATOM 500 C CA . LEU A 1 66 ? -7.379 -8.812 -13.445 1 98.25 66 LEU A CA 1
ATOM 501 C C . LEU A 1 66 ? -6.27 -8.492 -14.438 1 98.25 66 LEU A C 1
ATOM 503 O O . LEU A 1 66 ? -6.504 -8.453 -15.648 1 98.25 66 LEU A O 1
ATOM 507 N N . LYS A 1 67 ? -5.09 -8.297 -13.984 1 97.62 67 LYS A N 1
ATOM 508 C CA . LYS A 1 67 ? -3.961 -8.016 -14.867 1 97.62 67 LYS A CA 1
ATOM 509 C C . LYS A 1 67 ? -3.682 -9.195 -15.797 1 97.62 67 LYS A C 1
ATOM 511 O O . LYS A 1 67 ? -3.43 -9.008 -16.984 1 97.62 67 LYS A O 1
ATOM 516 N N . TYR A 1 68 ? -3.732 -10.328 -15.211 1 98.31 68 TYR A N 1
ATOM 517 C CA . TYR A 1 68 ? -3.537 -11.516 -16.031 1 98.31 68 TYR A CA 1
ATOM 518 C C . TYR A 1 68 ? -4.656 -11.656 -17.062 1 98.31 68 TYR A C 1
ATOM 520 O O . TYR A 1 68 ? -4.402 -11.992 -18.219 1 98.31 68 TYR A O 1
ATOM 528 N N . TYR A 1 69 ? -5.883 -11.398 -16.625 1 98.31 69 TYR A N 1
ATOM 529 C CA . TYR A 1 69 ? -7.027 -11.438 -17.531 1 98.31 69 TYR A CA 1
ATOM 530 C C . TYR A 1 69 ? -6.863 -10.438 -18.672 1 98.31 69 TYR A C 1
ATOM 532 O O . TYR A 1 69 ? -7.062 -10.766 -19.844 1 98.31 69 TYR A O 1
ATOM 540 N N . ASP A 1 70 ? -6.488 -9.273 -18.297 1 97.25 70 ASP A N 1
ATOM 541 C CA . ASP A 1 70 ? -6.363 -8.219 -19.297 1 97.25 70 ASP A CA 1
ATOM 542 C C . ASP A 1 70 ? -5.25 -8.539 -20.297 1 97.25 70 ASP A C 1
ATOM 544 O O . ASP A 1 70 ? -5.324 -8.164 -21.469 1 97.25 70 ASP A O 1
ATOM 548 N N . GLU A 1 71 ? -4.266 -9.266 -19.844 1 95.94 71 GLU A N 1
ATOM 549 C CA . GLU A 1 71 ? -3.139 -9.641 -20.688 1 95.94 71 GLU A CA 1
ATOM 550 C C . GLU A 1 71 ? -3.49 -10.82 -21.578 1 95.94 71 GLU A C 1
ATOM 552 O O . GLU A 1 71 ? -3.008 -10.922 -22.719 1 95.94 71 GLU A O 1
ATOM 557 N N . THR A 1 72 ? -4.391 -11.727 -21.156 1 97.12 72 THR A N 1
ATOM 558 C CA . THR A 1 72 ? -4.531 -13 -21.844 1 97.12 72 THR A CA 1
ATOM 559 C C . THR A 1 72 ? -5.965 -13.195 -22.344 1 97.12 72 THR A C 1
ATOM 561 O O . THR A 1 72 ? -6.207 -13.969 -23.266 1 97.12 72 THR A O 1
ATOM 564 N N . ARG A 1 73 ? -6.902 -12.609 -21.625 1 96.81 73 ARG A N 1
ATOM 565 C CA . ARG A 1 73 ? -8.336 -12.734 -21.859 1 96.81 73 ARG A CA 1
ATOM 566 C C . ARG A 1 73 ? -8.812 -14.164 -21.625 1 96.81 73 ARG A C 1
ATOM 568 O O . ARG A 1 73 ? -9.867 -14.562 -22.125 1 96.81 73 ARG A O 1
ATOM 575 N N . LEU A 1 74 ? -8.008 -14.953 -20.922 1 97.31 74 LEU A N 1
ATOM 576 C CA . LEU A 1 74 ? -8.391 -16.312 -20.531 1 97.31 74 LEU A CA 1
ATOM 577 C C . LEU A 1 74 ? -9.422 -16.281 -19.406 1 97.31 74 LEU A C 1
ATOM 579 O O . LEU A 1 74 ? -9.68 -15.234 -18.812 1 97.31 74 LEU A O 1
ATOM 583 N N . ASP A 1 75 ? -10.055 -17.422 -19.172 1 96.75 75 ASP A N 1
ATOM 584 C CA . ASP A 1 75 ? -11.133 -17.531 -18.188 1 96.75 75 ASP A CA 1
ATOM 585 C C . ASP A 1 75 ? -10.641 -17.141 -16.797 1 96.75 75 ASP A C 1
ATOM 587 O O . ASP A 1 75 ? -9.758 -17.797 -16.234 1 96.75 75 ASP A O 1
ATOM 591 N N . ILE A 1 76 ? -11.227 -16.141 -16.172 1 98.19 76 ILE A N 1
ATOM 592 C CA . ILE A 1 76 ? -10.82 -15.555 -14.898 1 98.19 76 ILE A CA 1
ATOM 593 C C . ILE A 1 76 ? -10.898 -16.609 -13.797 1 98.19 76 ILE A C 1
ATOM 595 O O . ILE A 1 76 ? -10.094 -16.625 -12.867 1 98.19 76 ILE A O 1
ATOM 599 N N . ASN A 1 77 ? -11.836 -17.516 -13.891 1 97.75 77 ASN A N 1
ATOM 600 C CA . ASN A 1 77 ? -12 -18.547 -12.867 1 97.75 77 ASN A CA 1
ATOM 601 C C . ASN A 1 77 ? -10.867 -19.562 -12.898 1 97.75 77 ASN A C 1
ATOM 603 O O . ASN A 1 77 ? -10.484 -20.109 -11.867 1 97.75 77 ASN A O 1
ATOM 607 N N . MET A 1 78 ? -10.367 -19.766 -14.078 1 97.19 78 MET A N 1
ATOM 608 C CA . MET A 1 78 ? -9.219 -20.656 -14.211 1 97.19 78 MET A CA 1
ATOM 609 C C . MET A 1 78 ? -7.93 -19.938 -13.812 1 97.19 78 MET A C 1
ATOM 611 O O . MET A 1 78 ? -7.059 -20.531 -13.172 1 97.19 78 MET A O 1
ATOM 615 N N . ILE A 1 79 ? -7.793 -18.688 -14.156 1 98.38 79 ILE A N 1
ATOM 616 C CA . ILE A 1 79 ? -6.633 -17.875 -13.773 1 98.38 79 ILE A CA 1
ATOM 617 C C . ILE A 1 79 ? -6.523 -17.812 -12.25 1 98.38 79 ILE A C 1
ATOM 619 O O . ILE A 1 79 ? -5.441 -18 -11.688 1 98.38 79 ILE A O 1
ATOM 623 N N . ASN A 1 80 ? -7.605 -17.625 -11.602 1 98.69 80 ASN A N 1
ATOM 624 C CA . ASN A 1 80 ? -7.699 -17.422 -10.156 1 98.69 80 ASN A CA 1
ATOM 625 C C . ASN A 1 80 ? -8.906 -18.141 -9.57 1 98.69 80 ASN A C 1
ATOM 627 O O . ASN A 1 80 ? -9.992 -17.562 -9.453 1 98.69 80 ASN A O 1
ATOM 631 N N . PRO A 1 81 ? -8.719 -19.344 -9.188 1 98.44 81 PRO A N 1
ATOM 632 C CA . PRO A 1 81 ? -9.852 -20.172 -8.773 1 98.44 81 PRO A CA 1
ATOM 633 C C . PRO A 1 81 ? -10.375 -19.797 -7.387 1 98.44 81 PRO A C 1
ATOM 635 O O . PRO A 1 81 ? -11.492 -20.188 -7.02 1 98.44 81 PRO A O 1
ATOM 638 N N . PHE A 1 82 ? -9.602 -19.172 -6.547 1 98.81 82 PHE A N 1
ATOM 639 C CA . PHE A 1 82 ? -10.062 -18.781 -5.227 1 98.81 82 PHE A CA 1
ATOM 640 C C . PHE A 1 82 ? -9.75 -17.312 -4.961 1 98.81 82 PHE A C 1
ATOM 642 O O . PHE A 1 82 ? -8.578 -16.922 -4.898 1 98.81 82 PHE A O 1
ATOM 649 N N . ALA A 1 83 ? -10.727 -16.484 -4.773 1 98.75 83 ALA A N 1
ATOM 650 C CA . ALA A 1 83 ? -10.586 -15.047 -4.547 1 98.75 83 ALA A CA 1
ATOM 651 C C . ALA A 1 83 ? -11.352 -14.602 -3.305 1 98.75 83 ALA A C 1
ATOM 653 O O . ALA A 1 83 ? -12.477 -15.055 -3.072 1 98.75 83 ALA A O 1
ATOM 654 N N . VAL A 1 84 ? -10.719 -13.797 -2.508 1 98.75 84 VAL A N 1
ATOM 655 C CA . VAL A 1 84 ? -11.367 -13.266 -1.312 1 98.75 84 VAL A CA 1
ATOM 656 C C . VAL A 1 84 ? -11.383 -11.742 -1.361 1 98.75 84 VAL A C 1
ATOM 658 O O . VAL A 1 84 ? -10.383 -11.117 -1.71 1 98.75 84 VAL A O 1
ATOM 661 N N . LEU A 1 85 ? -12.523 -11.164 -1.069 1 98.81 85 LEU A N 1
ATOM 662 C CA . LEU A 1 85 ? -12.688 -9.727 -0.914 1 98.81 85 LEU A CA 1
ATOM 663 C C . LEU A 1 85 ? -12.703 -9.336 0.56 1 98.81 85 LEU A C 1
ATOM 665 O O . LEU A 1 85 ? -13.492 -9.875 1.34 1 98.81 85 LEU A O 1
ATOM 669 N N . LEU A 1 86 ? -11.859 -8.477 0.902 1 98.5 86 LEU A N 1
ATOM 670 C CA . LEU A 1 86 ? -11.82 -7.906 2.244 1 98.5 86 LEU A CA 1
ATOM 671 C C . LEU A 1 86 ? -12.406 -6.496 2.254 1 98.5 86 LEU A C 1
ATOM 673 O O . LEU A 1 86 ? -12.5 -5.855 1.205 1 98.5 86 LEU A O 1
ATOM 677 N N . ALA A 1 87 ? -12.828 -6.023 3.375 1 98.12 87 ALA A N 1
ATOM 678 C CA . ALA A 1 87 ? -13.328 -4.664 3.545 1 98.12 87 ALA A CA 1
ATOM 679 C C . ALA A 1 87 ? -12.938 -4.102 4.91 1 98.12 87 ALA A C 1
ATOM 681 O O . ALA A 1 87 ? -12.789 -4.852 5.879 1 98.12 87 ALA A O 1
ATOM 682 N N . PRO A 1 88 ? -12.688 -2.838 4.945 1 96.94 88 PRO A N 1
ATOM 683 C CA . PRO A 1 88 ? -12.367 -2.256 6.25 1 96.94 88 PRO A CA 1
ATOM 684 C C . PRO A 1 88 ? -13.578 -2.158 7.172 1 96.94 88 PRO A C 1
ATOM 686 O O . PRO A 1 88 ? -14.695 -1.89 6.707 1 96.94 88 PRO A O 1
ATOM 689 N N . PRO A 1 89 ? -13.32 -2.336 8.43 1 97.44 89 PRO A N 1
ATOM 690 C CA . PRO A 1 89 ? -14.398 -2.158 9.406 1 97.44 89 PRO A CA 1
ATOM 691 C C . PRO A 1 89 ? -14.734 -0.688 9.656 1 97.44 89 PRO A C 1
ATOM 693 O O . PRO A 1 89 ? -13.961 0.196 9.281 1 97.44 89 PRO A O 1
ATOM 696 N N . ASP A 1 90 ? -15.898 -0.512 10.148 1 96.75 90 ASP A N 1
ATOM 697 C CA . ASP A 1 90 ? -16.375 0.799 10.578 1 96.75 90 ASP A CA 1
ATOM 698 C C . ASP A 1 90 ? -16.266 0.958 12.086 1 96.75 90 ASP A C 1
ATOM 700 O O . ASP A 1 90 ? -16.953 0.275 12.844 1 96.75 90 ASP A O 1
ATOM 704 N N . LEU A 1 91 ? -15.43 1.894 12.469 1 96.38 91 LEU A N 1
ATOM 705 C CA . LEU A 1 91 ? -15.172 2.064 13.898 1 96.38 91 LEU A CA 1
ATOM 706 C C . LEU A 1 91 ? -16.469 2.381 14.641 1 96.38 91 LEU A C 1
ATOM 708 O O . LEU A 1 91 ? -16.672 1.897 15.758 1 96.38 91 LEU A O 1
ATOM 712 N N . GLU A 1 92 ? -17.297 3.201 14.07 1 95 92 GLU A N 1
ATOM 713 C CA . GLU A 1 92 ? -18.562 3.557 14.703 1 95 92 GLU A CA 1
ATOM 714 C C . GLU A 1 92 ? -19.453 2.328 14.891 1 95 92 GLU A C 1
ATOM 716 O O . GLU A 1 92 ? -20.047 2.148 15.953 1 95 92 GLU A O 1
ATOM 721 N N . LYS A 1 93 ? -19.5 1.507 13.922 1 96.25 93 LYS A N 1
ATOM 722 C CA . LYS A 1 93 ? -20.328 0.304 13.977 1 96.25 93 LYS A CA 1
ATOM 723 C C . LYS A 1 93 ? -19.781 -0.695 14.992 1 96.25 93 LYS A C 1
ATOM 725 O O . LYS A 1 93 ? -20.516 -1.553 15.484 1 96.25 93 LYS A O 1
ATOM 730 N N . LEU A 1 94 ? -18.516 -0.612 15.305 1 96.38 94 LEU A N 1
ATOM 731 C CA . LEU A 1 94 ? -17.875 -1.481 16.297 1 96.38 94 LEU A CA 1
ATOM 732 C C . LEU A 1 94 ? -17.984 -0.886 17.688 1 96.38 94 LEU A C 1
ATOM 734 O O . LEU A 1 94 ? -17.297 -1.328 18.609 1 96.38 94 LEU A O 1
ATOM 738 N N . GLY A 1 95 ? -18.75 0.225 17.844 1 94.56 95 GLY A N 1
ATOM 739 C CA . GLY A 1 95 ? -18.938 0.865 19.141 1 94.56 95 GLY A CA 1
ATOM 740 C C . GLY A 1 95 ? -17.688 1.569 19.625 1 94.56 95 GLY A C 1
ATOM 741 O O . GLY A 1 95 ? -17.391 1.568 20.828 1 94.56 95 GLY A O 1
ATOM 742 N N . TYR A 1 96 ? -16.859 2.004 18.672 1 94 96 TYR A N 1
ATOM 743 C CA . TYR A 1 96 ? -15.625 2.709 18.969 1 94 96 TYR A CA 1
ATOM 744 C C . TYR A 1 96 ? -14.656 1.812 19.719 1 94 96 TYR A C 1
ATOM 746 O O . TYR A 1 96 ? -13.805 2.299 20.469 1 94 96 TYR A O 1
ATOM 754 N N . ASN A 1 97 ? -14.852 0.551 19.578 1 96.06 97 ASN A N 1
ATOM 755 C CA . ASN A 1 97 ? -13.891 -0.416 20.109 1 96.06 97 ASN A CA 1
ATOM 756 C C . ASN A 1 97 ? -12.617 -0.448 19.266 1 96.06 97 ASN A C 1
ATOM 758 O O . ASN A 1 97 ? -12.5 -1.246 18.328 1 96.06 97 ASN A O 1
ATOM 762 N N . VAL A 1 98 ? -11.664 0.34 19.641 1 94.88 98 VAL A N 1
ATOM 763 C CA . VAL A 1 98 ? -10.438 0.55 18.875 1 94.88 98 VAL A CA 1
ATOM 764 C C . VAL A 1 98 ? -9.641 -0.749 18.812 1 94.88 98 VAL A C 1
ATOM 766 O O . VAL A 1 98 ? -9.039 -1.071 17.781 1 94.88 98 VAL A O 1
ATOM 769 N N . ARG A 1 99 ? -9.609 -1.422 19.922 1 95.5 99 ARG A N 1
ATOM 770 C CA . ARG A 1 99 ? -8.891 -2.693 19.953 1 95.5 99 ARG A CA 1
ATOM 771 C C . ARG A 1 99 ? -9.414 -3.646 18.891 1 95.5 99 ARG A C 1
ATOM 773 O O . ARG A 1 99 ? -8.641 -4.207 18.109 1 95.5 99 ARG A O 1
ATOM 780 N N . LEU A 1 100 ? -10.695 -3.809 18.875 1 96.69 100 LEU A N 1
ATOM 781 C CA . LEU A 1 100 ? -11.328 -4.676 17.891 1 96.69 100 LEU A CA 1
ATOM 782 C C . LEU A 1 100 ? -11.086 -4.148 16.469 1 96.69 100 LEU A C 1
ATOM 784 O O . LEU A 1 100 ? -10.789 -4.926 15.562 1 96.69 100 LEU A O 1
ATOM 788 N N . TYR A 1 101 ? -11.195 -2.879 16.312 1 96.88 101 TYR A N 1
ATOM 789 C CA . TYR A 1 101 ? -10.945 -2.24 15.023 1 96.88 101 TYR A CA 1
ATOM 790 C C . TYR A 1 101 ? -9.555 -2.588 14.5 1 96.88 101 TYR A C 1
ATOM 792 O O . TYR A 1 101 ? -9.414 -3.039 13.359 1 96.88 101 TYR A O 1
ATOM 800 N N . LYS A 1 102 ? -8.578 -2.391 15.312 1 95.19 102 LYS A N 1
ATOM 801 C CA . LYS A 1 102 ? -7.191 -2.65 14.93 1 95.19 102 LYS A CA 1
ATOM 802 C C . LYS A 1 102 ? -6.977 -4.129 14.617 1 95.19 102 LYS A C 1
ATOM 804 O O . LYS A 1 102 ? -6.254 -4.473 13.68 1 95.19 102 LYS A O 1
ATOM 809 N N . GLU A 1 103 ? -7.566 -4.945 15.414 1 96.44 103 GLU A N 1
ATOM 810 C CA . GLU A 1 103 ? -7.484 -6.383 15.172 1 96.44 103 GLU A CA 1
ATOM 811 C C . GLU A 1 103 ? -8.031 -6.746 13.797 1 96.44 103 GLU A C 1
ATOM 813 O O . GLU A 1 103 ? -7.398 -7.504 13.055 1 96.44 103 GLU A O 1
ATOM 818 N N . ILE A 1 104 ? -9.141 -6.199 13.461 1 96.38 104 ILE A N 1
ATOM 819 C CA . ILE A 1 104 ? -9.789 -6.492 12.188 1 96.38 104 ILE A CA 1
ATOM 820 C C . ILE A 1 104 ? -8.945 -5.938 11.039 1 96.38 104 ILE A C 1
ATOM 822 O O . ILE A 1 104 ? -8.766 -6.598 10.008 1 96.38 104 ILE A O 1
ATOM 826 N N . ILE A 1 105 ? -8.445 -4.746 11.234 1 94.5 105 ILE A N 1
ATOM 827 C CA . ILE A 1 105 ? -7.609 -4.125 10.211 1 94.5 105 ILE A CA 1
ATOM 828 C C . ILE A 1 105 ? -6.375 -4.988 9.969 1 94.5 105 ILE A C 1
ATOM 830 O O . ILE A 1 105 ? -5.973 -5.191 8.82 1 94.5 105 ILE A O 1
ATOM 834 N N . THR A 1 106 ? -5.82 -5.516 11 1 92.88 106 THR A N 1
ATOM 835 C CA . THR A 1 106 ? -4.605 -6.316 10.914 1 92.88 106 THR A CA 1
ATOM 836 C C . THR A 1 106 ? -4.891 -7.664 10.258 1 92.88 106 THR A C 1
ATOM 838 O O . THR A 1 106 ? -4.156 -8.094 9.359 1 92.88 106 THR A O 1
ATOM 841 N N . ASN A 1 107 ? -5.969 -8.312 10.617 1 93.75 107 ASN A N 1
ATOM 842 C CA . ASN A 1 107 ? -6.266 -9.672 10.164 1 93.75 107 ASN A CA 1
ATOM 843 C C . ASN A 1 107 ? -7.07 -9.656 8.867 1 93.75 107 ASN A C 1
ATOM 845 O O . ASN A 1 107 ? -7.133 -10.672 8.164 1 93.75 107 ASN A O 1
ATOM 849 N N . GLY A 1 108 ? -7.676 -8.594 8.578 1 95.62 108 GLY A N 1
ATOM 850 C CA . GLY A 1 108 ? -8.602 -8.508 7.457 1 95.62 108 GLY A CA 1
ATOM 851 C C . GLY A 1 108 ? -10.008 -8.945 7.816 1 95.62 108 GLY A C 1
ATOM 852 O O . GLY A 1 108 ? -10.203 -9.75 8.727 1 95.62 108 GLY A O 1
ATOM 853 N N . LEU A 1 109 ? -10.945 -8.367 7.141 1 97.94 109 LEU A N 1
ATOM 854 C CA . LEU A 1 109 ? -12.352 -8.742 7.258 1 97.94 109 LEU A CA 1
ATOM 855 C C . LEU A 1 109 ? -12.883 -9.273 5.934 1 97.94 109 LEU A C 1
ATOM 857 O O . LEU A 1 109 ? -13.305 -8.5 5.074 1 97.94 109 LEU A O 1
ATOM 861 N N . PRO A 1 110 ? -12.82 -10.617 5.777 1 98.69 110 PRO A N 1
ATOM 862 C CA . PRO A 1 110 ? -13.406 -11.164 4.551 1 98.69 110 PRO A CA 1
ATOM 863 C C . PRO A 1 110 ? -14.906 -10.914 4.457 1 98.69 110 PRO A C 1
ATOM 865 O O . PRO A 1 110 ? -15.641 -11.141 5.426 1 98.69 110 PRO A O 1
ATOM 868 N N . VAL A 1 111 ? -15.328 -10.461 3.242 1 98.88 111 VAL A N 1
ATOM 869 C CA . VAL A 1 111 ? -16.75 -10.156 3.109 1 98.88 111 VAL A CA 1
ATOM 870 C C . VAL A 1 111 ? -17.344 -10.953 1.952 1 98.88 111 VAL A C 1
ATOM 872 O O . VAL A 1 111 ? -18.562 -11.133 1.875 1 98.88 111 VAL A O 1
ATOM 875 N N . MET A 1 112 ? -16.531 -11.391 1.05 1 98.88 112 MET A N 1
ATOM 876 C CA . MET A 1 112 ? -17 -12.164 -0.094 1 98.88 112 MET A CA 1
ATOM 877 C C . MET A 1 112 ? -15.914 -13.094 -0.61 1 98.88 112 MET A C 1
ATOM 879 O O . MET A 1 112 ? -14.727 -12.766 -0.544 1 98.88 112 MET A O 1
ATOM 883 N N . ILE A 1 113 ? -16.281 -14.242 -1.098 1 98.88 113 ILE A N 1
ATOM 884 C CA . ILE A 1 113 ? -15.336 -15.156 -1.737 1 98.88 113 ILE A CA 1
ATOM 885 C C . ILE A 1 113 ? -15.914 -15.656 -3.059 1 98.88 113 ILE A C 1
ATOM 887 O O . ILE A 1 113 ? -17.141 -15.695 -3.232 1 98.88 113 ILE A O 1
ATOM 891 N N . ARG A 1 114 ? -15.078 -15.867 -3.977 1 98.88 114 ARG A N 1
ATOM 892 C CA . ARG A 1 114 ? -15.359 -16.672 -5.164 1 98.88 114 ARG A CA 1
ATOM 893 C C . ARG A 1 114 ? -14.523 -17.938 -5.18 1 98.88 114 ARG A C 1
ATOM 895 O O . ARG A 1 114 ? -13.312 -17.906 -4.941 1 98.88 114 ARG A O 1
ATOM 902 N N . LEU A 1 115 ? -15.133 -19.047 -5.41 1 98.12 115 LEU A N 1
ATOM 903 C CA . LEU A 1 115 ? -14.398 -20.297 -5.531 1 98.12 115 LEU A CA 1
ATOM 904 C C . LEU A 1 115 ? -14.797 -21.047 -6.805 1 98.12 115 LEU A C 1
ATOM 906 O O . LEU A 1 115 ? -15.969 -21.031 -7.199 1 98.12 115 LEU A O 1
ATOM 910 N N . TYR A 1 116 ? -13.875 -21.484 -7.477 1 97 116 TYR A N 1
ATOM 911 C CA . TYR A 1 116 ? -14 -22.359 -8.633 1 97 116 TYR A CA 1
ATOM 912 C C . TYR A 1 116 ? -13.391 -23.719 -8.359 1 97 116 TYR A C 1
ATOM 914 O O . TYR A 1 116 ? -12.18 -23.828 -8.117 1 97 116 TYR A O 1
ATOM 922 N N . ASP A 1 117 ? -14.188 -24.766 -8.406 1 88.19 117 ASP A N 1
ATOM 923 C CA . ASP A 1 117 ? -13.695 -26.094 -8.031 1 88.19 117 ASP A CA 1
ATOM 924 C C . ASP A 1 117 ? -13.344 -26.922 -9.266 1 88.19 117 ASP A C 1
ATOM 926 O O . ASP A 1 117 ? -13.227 -28.141 -9.188 1 88.19 117 ASP A O 1
ATOM 930 N N . GLY A 1 118 ? -13.242 -26.328 -10.414 1 86.81 118 GLY A N 1
ATOM 931 C CA . GLY A 1 118 ? -12.945 -27.031 -11.656 1 86.81 118 GLY A CA 1
ATOM 932 C C . GLY A 1 118 ? -14.172 -27.25 -12.516 1 86.81 118 GLY A C 1
ATOM 933 O O . GLY A 1 118 ? -14.055 -27.5 -13.719 1 86.81 118 GLY A O 1
ATOM 934 N N . ASN A 1 119 ? -15.344 -27.156 -11.93 1 88.12 119 ASN A N 1
ATOM 935 C CA . ASN A 1 119 ? -16.578 -27.422 -12.664 1 88.12 119 ASN A CA 1
ATOM 936 C C . ASN A 1 119 ? -17.547 -26.25 -12.586 1 88.12 119 ASN A C 1
ATOM 938 O O . ASN A 1 119 ? -18.125 -25.859 -13.594 1 88.12 119 ASN A O 1
ATOM 942 N N . ALA A 1 120 ? -17.672 -25.734 -11.414 1 94.19 120 ALA A N 1
ATOM 943 C CA . ALA A 1 120 ? -18.656 -24.688 -11.195 1 94.19 120 ALA A CA 1
ATOM 944 C C . ALA A 1 120 ? -18.062 -23.547 -10.367 1 94.19 120 ALA A C 1
ATOM 946 O O . ALA A 1 120 ? -17.094 -23.75 -9.633 1 94.19 120 ALA A O 1
ATOM 947 N N . VAL A 1 121 ? -18.688 -22.391 -10.547 1 97.38 121 VAL A N 1
ATOM 948 C CA . VAL A 1 121 ? -18.297 -21.188 -9.805 1 97.38 121 VAL A CA 1
ATOM 949 C C . VAL A 1 121 ? -19.344 -20.891 -8.734 1 97.38 121 VAL A C 1
ATOM 951 O O . VAL A 1 121 ? -20.547 -21 -8.984 1 97.38 121 VAL A O 1
ATOM 954 N N . SER A 1 122 ? -18.875 -20.578 -7.547 1 98.19 122 SER A N 1
ATOM 955 C CA . SER A 1 122 ? -19.75 -20.141 -6.469 1 98.19 122 SER A CA 1
ATOM 956 C C . SER A 1 122 ? -19.234 -18.859 -5.816 1 98.19 122 SER A C 1
ATOM 958 O O . SER A 1 122 ? -18.031 -18.656 -5.719 1 98.19 122 SER A O 1
ATOM 960 N N . HIS A 1 123 ? -20.188 -18.062 -5.484 1 98.88 123 HIS A N 1
ATOM 961 C CA . HIS A 1 123 ? -19.906 -16.859 -4.715 1 98.88 123 HIS A CA 1
ATOM 962 C C . HIS A 1 123 ? -20.609 -16.875 -3.365 1 98.88 123 HIS A C 1
ATOM 964 O O . HIS A 1 123 ? -21.766 -17.312 -3.27 1 98.88 123 HIS A O 1
ATOM 970 N N . LEU A 1 124 ? -19.828 -16.516 -2.342 1 98.88 124 LEU A N 1
ATOM 971 C CA . LEU A 1 124 ? -20.375 -16.406 -0.994 1 98.88 124 LEU A CA 1
ATOM 972 C C . LEU A 1 124 ? -20.156 -15 -0.439 1 98.88 124 LEU A C 1
ATOM 974 O O . LEU A 1 124 ? -19.156 -14.352 -0.757 1 98.88 124 LEU A O 1
ATOM 978 N N . VAL A 1 125 ? -21.062 -14.562 0.366 1 98.94 125 VAL A N 1
ATOM 979 C CA . VAL A 1 125 ? -20.953 -13.25 0.99 1 98.94 125 VAL A CA 1
ATOM 980 C C . VAL A 1 125 ? -21.266 -13.352 2.479 1 98.94 125 VAL A C 1
ATOM 982 O O . VAL A 1 125 ? -22.141 -14.133 2.881 1 98.94 125 VAL A O 1
ATOM 985 N N . LEU A 1 126 ? -20.531 -12.664 3.256 1 98.88 126 LEU A N 1
ATOM 986 C CA . LEU A 1 126 ? -20.688 -12.664 4.707 1 98.88 126 LEU A CA 1
ATOM 987 C C . LEU A 1 126 ? -22.062 -12.141 5.109 1 98.88 126 LEU A C 1
ATOM 989 O O . LEU A 1 126 ? -22.438 -11.039 4.711 1 98.88 126 LEU A O 1
ATOM 993 N N . GLU A 1 127 ? -22.688 -12.922 5.906 1 98.25 127 GLU A N 1
ATOM 994 C CA . GLU A 1 127 ? -23.953 -12.461 6.469 1 98.25 127 GLU A CA 1
ATOM 995 C C . GLU A 1 127 ? -23.75 -11.242 7.355 1 98.25 127 GLU A C 1
ATOM 997 O O . GLU A 1 127 ? -22.781 -11.164 8.109 1 98.25 127 GLU A O 1
ATOM 1002 N N . LYS A 1 128 ? -24.578 -10.219 7.25 1 97.12 128 LYS A N 1
ATOM 1003 C CA . LYS A 1 128 ? -24.641 -9.023 8.094 1 97.12 128 LYS A CA 1
ATOM 1004 C C . LYS A 1 128 ? -23.359 -8.211 7.977 1 97.12 128 LYS A C 1
ATOM 1006 O O . LYS A 1 128 ? -22.938 -7.566 8.938 1 97.12 128 LYS A O 1
ATOM 1011 N N . PHE A 1 129 ? -22.625 -8.398 6.867 1 98.31 129 PHE A N 1
ATOM 1012 C CA . PHE A 1 129 ? -21.406 -7.625 6.695 1 98.31 129 PHE A CA 1
ATOM 1013 C C . PHE A 1 129 ? -21.672 -6.133 6.828 1 98.31 129 PHE A C 1
ATOM 1015 O O . PHE A 1 129 ? -20.797 -5.367 7.219 1 98.31 129 PHE A O 1
ATOM 1022 N N . SER A 1 130 ? -22.891 -5.664 6.512 1 97.69 130 SER A N 1
ATOM 1023 C CA . SER A 1 130 ? -23.266 -4.254 6.539 1 97.69 130 SER A CA 1
ATOM 1024 C C . SER A 1 130 ? -23.156 -3.682 7.949 1 97.69 130 SER A C 1
ATOM 1026 O O . SER A 1 130 ? -23.047 -2.465 8.125 1 97.69 130 SER A O 1
ATOM 1028 N N . GLU A 1 131 ? -23.156 -4.551 8.945 1 97.81 131 GLU A N 1
ATOM 1029 C CA . GLU A 1 131 ? -23.078 -4.117 10.336 1 97.81 131 GLU A CA 1
ATOM 1030 C C . GLU A 1 131 ? -21.625 -3.9 10.758 1 97.81 131 GLU A C 1
ATOM 1032 O O . GLU A 1 131 ? -21.359 -3.375 11.836 1 97.81 131 GLU A O 1
ATOM 1037 N N . LEU A 1 132 ? -20.719 -4.301 9.883 1 97.56 132 LEU A N 1
ATOM 1038 C CA . LEU A 1 132 ? -19.297 -4.277 10.266 1 97.56 132 LEU A CA 1
ATOM 1039 C C . LEU A 1 132 ? -18.5 -3.361 9.344 1 97.56 132 LEU A C 1
ATOM 1041 O O . LEU A 1 132 ? -17.547 -2.709 9.773 1 97.56 132 LEU A O 1
ATOM 1045 N N . VAL A 1 133 ? -18.891 -3.268 8.086 1 97.38 133 VAL A N 1
ATOM 1046 C CA . VAL A 1 133 ? -18.078 -2.645 7.039 1 97.38 133 VAL A CA 1
ATOM 1047 C C . VAL A 1 133 ? -18.438 -1.163 6.93 1 97.38 133 VAL A C 1
ATOM 1049 O O . VAL A 1 133 ? -19.547 -0.755 7.285 1 97.38 133 VAL A O 1
ATOM 1052 N N . THR A 1 134 ? -17.516 -0.365 6.477 1 94.31 134 THR A N 1
ATOM 1053 C CA . THR A 1 134 ? -17.719 1.062 6.25 1 94.31 134 THR A CA 1
ATOM 1054 C C . THR A 1 134 ? -18.906 1.302 5.324 1 94.31 134 THR A C 1
ATOM 1056 O O . THR A 1 134 ? -19.078 0.602 4.324 1 94.31 134 THR A O 1
ATOM 1059 N N . ASP A 1 135 ? -19.672 2.336 5.527 1 92.31 135 ASP A N 1
ATOM 1060 C CA . ASP A 1 135 ? -20.953 2.59 4.863 1 92.31 135 ASP A CA 1
ATOM 1061 C C . ASP A 1 135 ? -20.766 2.807 3.365 1 92.31 135 ASP A C 1
ATOM 1063 O O . ASP A 1 135 ? -21.578 2.367 2.557 1 92.31 135 ASP A O 1
ATOM 1067 N N . SER A 1 136 ? -19.672 3.434 3.094 1 90.25 136 SER A N 1
ATOM 1068 C CA . SER A 1 136 ? -19.422 3.814 1.707 1 90.25 136 SER A CA 1
ATOM 1069 C C . SER A 1 136 ? -19.312 2.588 0.809 1 90.25 136 SER A C 1
ATOM 1071 O O . SER A 1 136 ? -19.438 2.691 -0.413 1 90.25 136 SER A O 1
ATOM 1073 N N . LEU A 1 137 ? -19.078 1.415 1.386 1 95.38 137 LEU A N 1
ATOM 1074 C CA . LEU A 1 137 ? -18.859 0.207 0.597 1 95.38 137 LEU A CA 1
ATOM 1075 C C . LEU A 1 137 ? -20.094 -0.685 0.614 1 95.38 137 LEU A C 1
ATOM 1077 O O . LEU A 1 137 ? -20.219 -1.59 -0.214 1 95.38 137 LEU A O 1
ATOM 1081 N N . VAL A 1 138 ? -21.016 -0.468 1.523 1 96.56 138 VAL A N 1
ATOM 1082 C CA . VAL A 1 138 ? -22.109 -1.396 1.792 1 96.56 138 VAL A CA 1
ATOM 1083 C C . VAL A 1 138 ? -22.984 -1.542 0.546 1 96.56 138 VAL A C 1
ATOM 1085 O O . VAL A 1 138 ? -23.234 -2.658 0.092 1 96.56 138 VAL A O 1
ATOM 1088 N N . GLU A 1 139 ? -23.344 -0.476 -0.011 1 95.44 139 GLU A N 1
ATOM 1089 C CA . GLU A 1 139 ? -24.234 -0.513 -1.169 1 95.44 139 GLU A CA 1
ATOM 1090 C C . GLU A 1 139 ? -23.578 -1.227 -2.348 1 95.44 139 GLU A C 1
ATOM 1092 O O . GLU A 1 139 ? -24.219 -2.023 -3.035 1 95.44 139 GLU A O 1
ATOM 1097 N N . LYS A 1 140 ? -22.344 -0.884 -2.533 1 95.56 140 LYS A N 1
ATOM 1098 C CA . LYS A 1 140 ? -21.625 -1.468 -3.664 1 95.56 140 LYS A CA 1
ATOM 1099 C C . LYS A 1 140 ? -21.469 -2.975 -3.49 1 95.56 140 LYS A C 1
ATOM 1101 O O . LYS A 1 140 ? -21.641 -3.738 -4.441 1 95.56 140 LYS A O 1
ATOM 1106 N N . ILE A 1 141 ? -21.109 -3.422 -2.291 1 97.94 141 ILE A N 1
ATOM 1107 C CA . ILE A 1 141 ? -20.922 -4.844 -2.025 1 97.94 141 ILE A CA 1
ATOM 1108 C C . ILE A 1 141 ? -22.25 -5.574 -2.135 1 97.94 141 ILE A C 1
ATOM 1110 O O . ILE A 1 141 ? -22.312 -6.695 -2.648 1 97.94 141 ILE A O 1
ATOM 1114 N N . GLU A 1 142 ? -23.328 -4.934 -1.702 1 98.25 142 GLU A N 1
ATOM 1115 C CA . GLU A 1 142 ? -24.656 -5.52 -1.843 1 98.25 142 GLU A CA 1
ATOM 1116 C C . GLU A 1 142 ? -25.047 -5.684 -3.312 1 98.25 142 GLU A C 1
ATOM 1118 O O . GLU A 1 142 ? -25.547 -6.734 -3.715 1 98.25 142 GLU A O 1
ATOM 1123 N N . SER A 1 143 ? -24.812 -4.648 -4.027 1 97.94 143 SER A N 1
ATOM 1124 C CA . SER A 1 143 ? -25.078 -4.707 -5.457 1 97.94 143 SER A CA 1
ATOM 1125 C C . SER A 1 143 ? -24.281 -5.816 -6.133 1 97.94 143 SER A C 1
ATOM 1127 O O . SER A 1 143 ? -24.828 -6.602 -6.91 1 97.94 143 SER A O 1
ATOM 1129 N N . LEU A 1 144 ? -23.047 -5.898 -5.836 1 98.44 144 LEU A N 1
ATOM 1130 C CA . LEU A 1 144 ? -22.188 -6.938 -6.395 1 98.44 144 LEU A CA 1
ATOM 1131 C C . LEU A 1 144 ? -22.688 -8.32 -6.004 1 98.44 144 LEU A C 1
ATOM 1133 O O . LEU A 1 144 ? -22.703 -9.234 -6.832 1 98.44 144 LEU A O 1
ATOM 1137 N N . SER A 1 145 ? -23.031 -8.43 -4.77 1 98.62 145 SER A N 1
ATOM 1138 C CA . SER A 1 145 ? -23.547 -9.703 -4.281 1 98.62 145 SER A CA 1
ATOM 1139 C C . SER A 1 145 ? -24.75 -10.164 -5.109 1 98.62 145 SER A C 1
ATOM 1141 O O . SER A 1 145 ? -24.859 -11.344 -5.438 1 98.62 145 SER A O 1
ATOM 1143 N N . LYS A 1 146 ? -25.594 -9.258 -5.453 1 98.38 146 LYS A N 1
ATOM 1144 C CA . LYS A 1 146 ? -26.766 -9.57 -6.258 1 98.38 146 LYS A CA 1
ATOM 1145 C C . LYS A 1 146 ? -26.359 -10.008 -7.664 1 98.38 146 LYS A C 1
ATOM 1147 O O . LYS A 1 146 ? -26.844 -11.031 -8.164 1 98.38 146 LYS A O 1
ATOM 1152 N N . VAL A 1 147 ? -25.5 -9.258 -8.242 1 98.5 147 VAL A N 1
ATOM 1153 C CA . VAL A 1 147 ? -25.062 -9.531 -9.602 1 98.5 147 VAL A CA 1
ATOM 1154 C C . VAL A 1 147 ? -24.406 -10.906 -9.664 1 98.5 147 VAL A C 1
ATOM 1156 O O . VAL A 1 147 ? -24.609 -11.656 -10.617 1 98.5 147 VAL A O 1
ATOM 1159 N N . LEU A 1 148 ? -23.688 -11.305 -8.625 1 98.62 148 LEU A N 1
ATOM 1160 C CA . LEU A 1 148 ? -22.922 -12.547 -8.594 1 98.62 148 LEU A CA 1
ATOM 1161 C C . LEU A 1 148 ? -23.75 -13.695 -8.039 1 98.62 148 LEU A C 1
ATOM 1163 O O . LEU A 1 148 ? -23.281 -14.828 -7.961 1 98.62 148 LEU A O 1
ATOM 1167 N N . LYS A 1 149 ? -24.969 -13.344 -7.66 1 98.31 149 LYS A N 1
ATOM 1168 C CA . LYS A 1 149 ? -25.844 -14.336 -7.031 1 98.31 149 LYS A CA 1
ATOM 1169 C C . LYS A 1 149 ? -25.141 -15.023 -5.867 1 98.31 149 LYS A C 1
ATOM 1171 O O . LYS A 1 149 ? -25.156 -16.25 -5.77 1 98.31 149 LYS A O 1
ATOM 1176 N N . ALA A 1 150 ? -24.531 -14.234 -5.027 1 98.81 150 ALA A N 1
ATOM 1177 C CA . ALA A 1 150 ? -23.75 -14.75 -3.912 1 98.81 150 ALA A CA 1
ATOM 1178 C C . ALA A 1 150 ? -24.641 -15.305 -2.814 1 98.81 150 ALA A C 1
ATOM 1180 O O . ALA A 1 150 ? -25.703 -14.734 -2.521 1 98.81 150 ALA A O 1
ATOM 1181 N N . ILE A 1 151 ? -24.234 -16.359 -2.199 1 98.75 151 ILE A N 1
ATOM 1182 C CA . ILE A 1 151 ? -24.984 -16.969 -1.104 1 98.75 151 ILE A CA 1
ATOM 1183 C C . ILE A 1 151 ? -24.5 -16.406 0.229 1 98.75 151 ILE A C 1
ATOM 1185 O O . ILE A 1 151 ? -23.297 -16.375 0.494 1 98.75 151 ILE A O 1
ATOM 1189 N N . ARG A 1 152 ? -25.438 -16 1.062 1 98.69 152 ARG A N 1
ATOM 1190 C CA . ARG A 1 152 ? -25.094 -15.461 2.371 1 98.69 152 ARG A CA 1
ATOM 1191 C C . ARG A 1 152 ? -24.734 -16.578 3.352 1 98.69 152 ARG A C 1
ATOM 1193 O O . ARG A 1 152 ? -25.453 -17.562 3.465 1 98.69 152 ARG A O 1
ATOM 1200 N N . VAL A 1 153 ? -23.594 -16.406 3.996 1 98.81 153 VAL A N 1
ATOM 1201 C CA . VAL A 1 153 ? -23.141 -17.422 4.945 1 98.81 153 VAL A CA 1
ATOM 1202 C C . VAL A 1 153 ? -22.641 -16.75 6.219 1 98.81 153 VAL A C 1
ATOM 1204 O O . VAL A 1 153 ? -22.219 -15.586 6.195 1 98.81 153 VAL A O 1
ATOM 1207 N N . PRO A 1 154 ? -22.672 -17.469 7.395 1 98.44 154 PRO A N 1
ATOM 1208 C CA . PRO A 1 154 ? -22.109 -16.891 8.625 1 98.44 154 PRO A CA 1
ATOM 1209 C C . PRO A 1 154 ? -20.594 -16.781 8.57 1 98.44 154 PRO A C 1
ATOM 1211 O O . PRO A 1 154 ? -19.953 -17.391 7.707 1 98.44 154 PRO A O 1
ATOM 1214 N N . LYS A 1 155 ? -20.078 -15.992 9.469 1 97.5 155 LYS A N 1
ATOM 1215 C CA . LYS A 1 155 ? -18.641 -15.711 9.531 1 97.5 155 LYS A CA 1
ATOM 1216 C C . LYS A 1 155 ? -17.828 -17 9.695 1 97.5 155 LYS A C 1
ATOM 1218 O O . LYS A 1 155 ? -16.797 -17.172 9.055 1 97.5 155 LYS A O 1
ATOM 1223 N N . GLU A 1 156 ? -18.25 -17.875 10.477 1 97.75 156 GLU A N 1
ATOM 1224 C CA . GLU A 1 156 ? -17.547 -19.125 10.75 1 97.75 156 GLU A CA 1
ATOM 1225 C C . GLU A 1 156 ? -17.391 -19.953 9.484 1 97.75 156 GLU A C 1
ATOM 1227 O O . GLU A 1 156 ? -16.312 -20.5 9.219 1 97.75 156 GLU A O 1
ATOM 1232 N N . LYS A 1 157 ? -18.5 -20.031 8.789 1 98 157 LYS A N 1
ATOM 1233 C CA . LYS A 1 157 ? -18.484 -20.812 7.551 1 98 157 LYS A CA 1
ATOM 1234 C C . LYS A 1 157 ? -17.547 -20.156 6.523 1 98 157 LYS A C 1
ATOM 1236 O O . LYS A 1 157 ? -16.797 -20.859 5.84 1 98 157 LYS A O 1
ATOM 1241 N N . LEU A 1 158 ? -17.625 -18.891 6.395 1 98.12 158 LEU A N 1
ATOM 1242 C CA . LEU A 1 158 ? -16.75 -18.172 5.469 1 98.12 158 LEU A CA 1
ATOM 1243 C C . LEU A 1 158 ? -15.289 -18.406 5.801 1 98.12 158 LEU A C 1
ATOM 1245 O O . LEU A 1 158 ? -14.484 -18.719 4.918 1 98.12 158 LEU A O 1
ATOM 1249 N N . ASN A 1 159 ? -14.906 -18.344 7.051 1 97.62 159 ASN A N 1
ATOM 1250 C CA . ASN A 1 159 ? -13.539 -18.562 7.504 1 97.62 159 ASN A CA 1
ATOM 1251 C C . ASN A 1 159 ? -13.078 -19.984 7.246 1 97.62 159 ASN A C 1
ATOM 1253 O O . ASN A 1 159 ? -11.922 -20.219 6.883 1 97.62 159 ASN A O 1
ATOM 1257 N N . GLU A 1 160 ? -13.961 -20.828 7.492 1 98 160 GLU A N 1
ATOM 1258 C CA . GLU A 1 160 ? -13.656 -22.234 7.223 1 98 160 GLU A CA 1
ATOM 1259 C C . GLU A 1 160 ? -13.273 -22.453 5.762 1 98 160 GLU A C 1
ATOM 1261 O O . GLU A 1 160 ? -12.273 -23.109 5.461 1 98 160 GLU A O 1
ATOM 1266 N N . ILE A 1 161 ? -14.047 -21.922 4.902 1 98 161 ILE A N 1
ATOM 1267 C CA . ILE A 1 161 ? -13.805 -22.094 3.475 1 98 161 ILE A CA 1
ATOM 1268 C C . ILE A 1 161 ? -12.477 -21.438 3.1 1 98 161 ILE A C 1
ATOM 1270 O O . ILE A 1 161 ? -11.703 -21.984 2.311 1 98 161 ILE A O 1
ATOM 1274 N N . ILE A 1 162 ? -12.211 -20.297 3.67 1 98.06 162 ILE A N 1
ATOM 1275 C CA . ILE A 1 162 ? -10.953 -19.609 3.408 1 98.06 162 ILE A CA 1
ATOM 1276 C C . ILE A 1 162 ? -9.781 -20.469 3.873 1 98.06 162 ILE A C 1
ATOM 1278 O O . ILE A 1 162 ? -8.773 -20.578 3.17 1 98.06 162 ILE A O 1
ATOM 1282 N N . ASN A 1 163 ? -9.906 -21.094 5.004 1 97.12 163 ASN A N 1
ATOM 1283 C CA . ASN A 1 163 ? -8.852 -21.969 5.535 1 97.12 163 ASN A CA 1
ATOM 1284 C C . ASN A 1 163 ? -8.602 -23.156 4.629 1 97.12 163 ASN A C 1
ATOM 1286 O O . ASN A 1 163 ? -7.496 -23.703 4.602 1 97.12 163 ASN A O 1
ATOM 1290 N N . TYR A 1 164 ? -9.586 -23.531 3.828 1 96.44 164 TYR A N 1
ATOM 1291 C CA . TYR A 1 164 ? -9.484 -24.688 2.939 1 96.44 164 TYR A CA 1
ATOM 1292 C C . TYR A 1 164 ? -9.156 -24.25 1.517 1 96.44 164 TYR A C 1
ATOM 1294 O O . TYR A 1 164 ? -9.195 -25.047 0.586 1 96.44 164 TYR A O 1
ATOM 1302 N N . SER A 1 165 ? -8.836 -22.984 1.345 1 97.62 165 SER A N 1
ATOM 1303 C CA . SER A 1 165 ? -8.602 -22.422 0.015 1 97.62 165 SER A CA 1
ATOM 1304 C C . SER A 1 165 ? -7.492 -23.172 -0.711 1 97.62 165 SER A C 1
ATOM 1306 O O . SER A 1 165 ? -7.559 -23.359 -1.926 1 97.62 165 SER A O 1
ATOM 1308 N N . PRO A 1 166 ? -6.398 -23.656 -0.021 1 97.69 166 PRO A N 1
ATOM 1309 C CA . PRO A 1 166 ? -5.371 -24.391 -0.758 1 97.69 166 PRO A CA 1
ATOM 1310 C C . PRO A 1 166 ? -5.906 -25.688 -1.373 1 97.69 166 PRO A C 1
ATOM 1312 O O . PRO A 1 166 ? -5.586 -26.016 -2.52 1 97.69 166 PRO A O 1
ATOM 1315 N N . ASP A 1 167 ? -6.73 -26.359 -0.667 1 96.12 167 ASP A N 1
ATOM 1316 C CA . ASP A 1 167 ? -7.316 -27.609 -1.167 1 96.12 167 ASP A CA 1
ATOM 1317 C C . ASP A 1 167 ? -8.266 -27.328 -2.332 1 96.12 167 ASP A C 1
ATOM 1319 O O . ASP A 1 167 ? -8.234 -28.047 -3.34 1 96.12 167 ASP A O 1
ATOM 1323 N N . ILE A 1 168 ? -9.055 -26.344 -2.154 1 95.88 168 ILE A N 1
ATOM 1324 C CA . ILE A 1 168 ? -10.016 -25.984 -3.186 1 95.88 168 ILE A CA 1
ATOM 1325 C C . ILE A 1 168 ? -9.289 -25.594 -4.469 1 95.88 168 ILE A C 1
ATOM 1327 O O . ILE A 1 168 ? -9.625 -26.078 -5.551 1 95.88 168 ILE A O 1
ATOM 1331 N N . SER A 1 169 ? -8.289 -24.766 -4.355 1 97.69 169 SER A N 1
ATOM 1332 C CA . SER A 1 169 ? -7.562 -24.297 -5.523 1 97.69 169 SER A CA 1
ATOM 1333 C C . SER A 1 169 ? -6.691 -25.391 -6.121 1 97.69 169 SER A C 1
ATOM 1335 O O . SER A 1 169 ? -6.328 -25.328 -7.297 1 97.69 169 SER A O 1
ATOM 1337 N N . ASP A 1 170 ? -6.352 -26.375 -5.355 1 97.81 170 ASP A N 1
ATOM 1338 C CA . ASP A 1 170 ? -5.477 -27.453 -5.801 1 97.81 170 ASP A CA 1
ATOM 1339 C C . ASP A 1 170 ? -6.125 -28.266 -6.93 1 97.81 170 ASP A C 1
ATOM 1341 O O . ASP A 1 170 ? -5.438 -28.703 -7.852 1 97.81 170 ASP A O 1
ATOM 1345 N N . ILE A 1 171 ? -7.406 -28.406 -6.867 1 95.94 171 ILE A N 1
ATOM 1346 C CA . ILE A 1 171 ? -8.148 -29.125 -7.895 1 95.94 171 ILE A CA 1
ATOM 1347 C C . ILE A 1 171 ? -7.961 -28.438 -9.242 1 95.94 171 ILE A C 1
ATOM 1349 O O . ILE A 1 171 ? -7.629 -29.094 -10.234 1 95.94 171 ILE A O 1
ATOM 1353 N N . SER A 1 172 ? -8.109 -27.188 -9.227 1 96.38 172 SER A N 1
ATOM 1354 C CA . SER A 1 172 ? -7.938 -26.391 -10.438 1 96.38 172 SER A CA 1
ATOM 1355 C C . SER A 1 172 ? -6.492 -26.438 -10.922 1 96.38 172 SER A C 1
ATOM 1357 O O . SER A 1 172 ? -6.23 -26.531 -12.117 1 96.38 172 SER A O 1
ATOM 1359 N N . THR A 1 173 ? -5.59 -26.328 -9.984 1 98 173 THR A N 1
ATOM 1360 C CA . THR A 1 173 ? -4.172 -26.359 -10.32 1 98 173 THR A CA 1
ATOM 1361 C C . THR A 1 173 ? -3.801 -27.672 -11 1 98 173 THR A C 1
ATOM 1363 O O . THR A 1 173 ? -3.107 -27.672 -12.023 1 98 173 THR A O 1
ATOM 1366 N N . GLN A 1 174 ? -4.32 -28.719 -10.539 1 97.69 174 GLN A N 1
ATOM 1367 C CA . GLN A 1 174 ? -4.066 -30.016 -11.133 1 97.69 174 GLN A CA 1
ATOM 1368 C C . GLN A 1 174 ? -4.578 -30.078 -12.57 1 97.69 174 GLN A C 1
ATOM 1370 O O . GLN A 1 174 ? -3.869 -30.547 -13.469 1 97.69 174 GLN A O 1
ATOM 1375 N N . LYS A 1 175 ? -5.723 -29.609 -12.719 1 96.31 175 LYS A N 1
ATOM 1376 C CA . LYS A 1 175 ? -6.336 -29.609 -14.047 1 96.31 175 LYS A CA 1
ATOM 1377 C C . LYS A 1 175 ? -5.527 -28.766 -15.023 1 96.31 175 LYS A C 1
ATOM 1379 O O . LYS A 1 175 ? -5.262 -29.203 -16.156 1 96.31 175 LYS A O 1
ATOM 1384 N N . ILE A 1 176 ? -5.125 -27.625 -14.594 1 97.19 176 ILE A N 1
ATOM 1385 C CA . ILE A 1 176 ? -4.379 -26.703 -15.445 1 97.19 176 ILE A CA 1
ATOM 1386 C C . ILE A 1 176 ? -3.031 -27.328 -15.812 1 97.19 176 ILE A C 1
ATOM 1388 O O . ILE A 1 176 ? -2.631 -27.312 -16.984 1 97.19 176 ILE A O 1
ATOM 1392 N N . LEU A 1 177 ? -2.389 -27.906 -14.828 1 97.56 177 LEU A N 1
ATOM 1393 C CA . LEU A 1 177 ? -1.071 -28.484 -15.055 1 97.56 177 LEU A CA 1
ATOM 1394 C C . LEU A 1 177 ? -1.163 -29.688 -16 1 97.56 177 LEU A C 1
ATOM 1396 O O . LEU A 1 177 ? -0.219 -29.969 -16.734 1 97.56 177 LEU A O 1
ATOM 1400 N N . SER A 1 178 ? -2.285 -30.344 -16 1 96.5 178 SER A N 1
ATOM 1401 C CA . SER A 1 178 ? -2.469 -31.5 -16.859 1 96.5 178 SER A CA 1
ATOM 1402 C C . SER A 1 178 ? -2.855 -31.078 -18.281 1 96.5 178 SER A C 1
ATOM 1404 O O . SER A 1 178 ? -2.523 -31.766 -19.25 1 96.5 178 SER A O 1
ATOM 1406 N N . ARG A 1 179 ? -3.473 -30 -18.406 1 95.44 179 ARG A N 1
ATOM 1407 C CA . ARG A 1 179 ? -4.055 -29.594 -19.688 1 95.44 179 ARG A CA 1
ATOM 1408 C C . ARG A 1 179 ? -3.127 -28.641 -20.438 1 95.44 179 ARG A C 1
ATOM 1410 O O . ARG A 1 179 ? -3.072 -28.672 -21.656 1 95.44 179 ARG A O 1
ATOM 1417 N N . GLU A 1 180 ? -2.523 -27.781 -19.703 1 96.19 180 GLU A N 1
ATOM 1418 C CA . GLU A 1 180 ? -1.698 -26.734 -20.297 1 96.19 180 GLU A CA 1
ATOM 1419 C C . GLU A 1 180 ? -0.227 -27.141 -20.328 1 96.19 180 GLU A C 1
ATOM 1421 O O . GLU A 1 180 ? 0.298 -27.656 -19.344 1 96.19 180 GLU A O 1
ATOM 1426 N N . SER A 1 181 ? 0.414 -26.938 -21.453 1 95.94 181 SER A N 1
ATOM 1427 C CA . SER A 1 181 ? 1.821 -27.281 -21.609 1 95.94 181 SER A CA 1
ATOM 1428 C C . SER A 1 181 ? 2.723 -26.297 -20.859 1 95.94 181 SER A C 1
ATOM 1430 O O . SER A 1 181 ? 3.734 -26.703 -20.281 1 95.94 181 SER A O 1
ATOM 1432 N N . ASN A 1 182 ? 2.434 -24.969 -20.969 1 98.06 182 ASN A N 1
ATOM 1433 C CA . ASN A 1 182 ? 3.186 -23.906 -20.312 1 98.06 182 ASN A CA 1
ATOM 1434 C C . ASN A 1 182 ? 2.338 -23.172 -19.281 1 98.06 182 ASN A C 1
ATOM 1436 O O . ASN A 1 182 ? 1.289 -22.609 -19.625 1 98.06 182 ASN A O 1
ATOM 1440 N N . VAL A 1 183 ? 2.795 -23.203 -18 1 98.62 183 VAL A N 1
ATOM 1441 C CA . VAL A 1 183 ? 2.018 -22.609 -16.922 1 98.62 183 VAL A CA 1
ATOM 1442 C C . VAL A 1 183 ? 2.926 -21.75 -16.047 1 98.62 183 VAL A C 1
ATOM 1444 O O . VAL A 1 183 ? 4.055 -22.141 -15.734 1 98.62 183 VAL A O 1
ATOM 1447 N N . LEU A 1 184 ? 2.518 -20.609 -15.727 1 98.75 184 LEU A N 1
ATOM 1448 C CA . LEU A 1 184 ? 3.154 -19.734 -14.75 1 98.75 184 LEU A CA 1
ATOM 1449 C C . LEU A 1 184 ? 2.264 -19.531 -13.531 1 98.75 184 LEU A C 1
ATOM 1451 O O . LEU A 1 184 ? 1.196 -18.922 -13.625 1 98.75 184 LEU A O 1
ATOM 1455 N N . ILE A 1 185 ? 2.674 -20.047 -12.383 1 98.88 185 ILE A N 1
ATOM 1456 C CA . ILE A 1 185 ? 1.901 -19.984 -11.148 1 98.88 185 ILE A CA 1
ATOM 1457 C C . ILE A 1 185 ? 2.465 -18.891 -10.242 1 98.88 185 ILE A C 1
ATOM 1459 O O . ILE A 1 185 ? 3.666 -18.859 -9.969 1 98.88 185 ILE A O 1
ATOM 1463 N N . GLU A 1 186 ? 1.657 -17.969 -9.82 1 98.81 186 GLU A N 1
ATOM 1464 C CA . GLU A 1 186 ? 2.039 -16.953 -8.852 1 98.81 186 GLU A CA 1
ATOM 1465 C C . GLU A 1 186 ? 1.476 -17.266 -7.465 1 98.81 186 GLU A C 1
ATOM 1467 O O . GLU A 1 186 ? 0.266 -17.438 -7.309 1 98.81 186 GLU A O 1
ATOM 1472 N N . SER A 1 187 ? 2.324 -17.297 -6.48 1 98.44 187 SER A N 1
ATOM 1473 C CA . SER A 1 187 ? 1.899 -17.547 -5.105 1 98.44 187 SER A CA 1
ATOM 1474 C C . SER A 1 187 ? 1.228 -16.312 -4.512 1 98.44 187 SER A C 1
ATOM 1476 O O . SER A 1 187 ? 1.026 -15.312 -5.203 1 98.44 187 SER A O 1
ATOM 1478 N N . TYR A 1 188 ? 0.771 -16.438 -3.246 1 96.69 188 TYR A N 1
ATOM 1479 C CA . TYR A 1 188 ? 0.078 -15.367 -2.527 1 96.69 188 TYR A CA 1
ATOM 1480 C C . TYR A 1 188 ? 0.9 -14.891 -1.337 1 96.69 188 TYR A C 1
ATOM 1482 O O . TYR A 1 188 ? 1.514 -15.695 -0.634 1 96.69 188 TYR A O 1
ATOM 1490 N N . ASN A 1 189 ? 0.885 -13.508 -1.169 1 94.94 189 ASN A N 1
ATOM 1491 C CA . ASN A 1 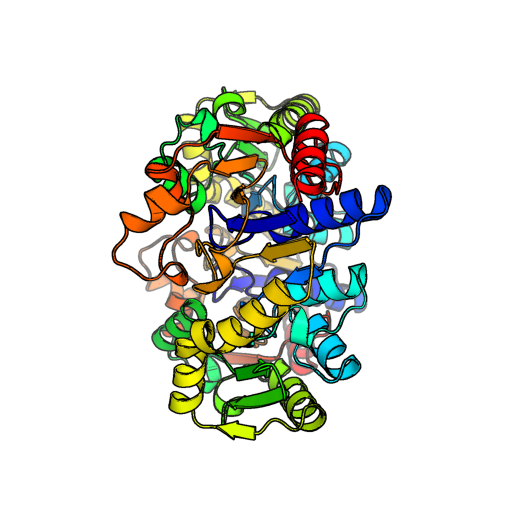189 ? 1.711 -12.945 -0.106 1 94.94 189 ASN A CA 1
ATOM 1492 C C . ASN A 1 189 ? 3.152 -13.445 -0.197 1 94.94 189 ASN A C 1
ATOM 1494 O O . ASN A 1 189 ? 3.807 -13.273 -1.228 1 94.94 189 ASN A O 1
ATOM 1498 N N . ASP A 1 190 ? 3.725 -13.914 0.884 1 97.19 190 ASP A N 1
ATOM 1499 C CA . ASP A 1 190 ? 5.086 -14.445 0.843 1 97.19 190 ASP A CA 1
ATOM 1500 C C . ASP A 1 190 ? 5.09 -15.961 1.025 1 97.19 190 ASP A C 1
ATOM 1502 O O . ASP A 1 190 ? 6.094 -16.531 1.443 1 97.19 190 ASP A O 1
ATOM 1506 N N . ALA A 1 191 ? 3.92 -16.609 0.741 1 97.88 191 ALA A N 1
ATOM 1507 C CA . ALA A 1 191 ? 3.85 -18.078 0.76 1 97.88 191 ALA A CA 1
ATOM 1508 C C . ALA A 1 191 ? 4.738 -18.688 -0.323 1 97.88 191 ALA A C 1
ATOM 1510 O O . ALA A 1 191 ? 4.758 -18.203 -1.459 1 97.88 191 ALA A O 1
ATOM 1511 N N . LEU A 1 192 ? 5.375 -19.766 0.037 1 97.94 192 LEU A N 1
ATOM 1512 C CA . LEU A 1 192 ? 6.234 -20.438 -0.934 1 97.94 192 LEU A CA 1
ATOM 1513 C C . LEU A 1 192 ? 5.414 -20.969 -2.105 1 97.94 192 LEU A C 1
ATOM 1515 O O . LEU A 1 192 ? 5.801 -20.797 -3.266 1 97.94 192 LEU A O 1
ATOM 1519 N N . ALA A 1 193 ? 4.324 -21.578 -1.836 1 98.44 193 ALA A N 1
ATOM 1520 C CA . ALA A 1 193 ? 3.383 -22.094 -2.83 1 98.44 193 ALA A CA 1
ATOM 1521 C C . ALA A 1 193 ? 1.945 -21.984 -2.33 1 98.44 193 ALA A C 1
ATOM 1523 O O . ALA A 1 193 ? 1.696 -22.031 -1.122 1 98.44 193 ALA A O 1
ATOM 1524 N N . PRO A 1 194 ? 0.997 -21.859 -3.223 1 98.5 194 PRO A N 1
ATOM 1525 C CA . PRO A 1 194 ? -0.389 -21.656 -2.787 1 98.5 194 PRO A CA 1
ATOM 1526 C C . PRO A 1 194 ? -1.082 -22.969 -2.43 1 98.5 194 PRO A C 1
ATOM 1528 O O . PRO A 1 194 ? -2.109 -22.969 -1.746 1 98.5 194 PRO A O 1
ATOM 1531 N N . ASN A 1 195 ? -0.612 -24.078 -2.967 1 98.19 195 ASN A N 1
ATOM 1532 C CA . ASN A 1 195 ? -1.147 -25.406 -2.744 1 98.19 195 ASN A CA 1
ATOM 1533 C C . ASN A 1 195 ? -0.127 -26.484 -3.098 1 98.19 195 ASN A C 1
ATOM 1535 O O . ASN A 1 195 ? 0.981 -26.188 -3.539 1 98.19 195 ASN A O 1
ATOM 1539 N N . TYR A 1 196 ? -0.448 -27.766 -2.941 1 97.31 196 TYR A N 1
ATOM 1540 C CA . TYR A 1 196 ? 0.514 -28.844 -3.121 1 97.31 196 TYR A CA 1
ATOM 1541 C C . TYR A 1 196 ? 0.858 -29.031 -4.594 1 97.31 196 TYR A C 1
ATOM 1543 O O . TYR A 1 196 ? 2.027 -29.203 -4.949 1 97.31 196 TYR A O 1
ATOM 1551 N N . SER A 1 197 ? -0.071 -28.938 -5.426 1 98 197 SER A N 1
ATOM 1552 C CA . SER A 1 197 ? 0.156 -29.219 -6.84 1 98 197 SER A CA 1
ATOM 1553 C C . SER A 1 197 ? 1.053 -28.172 -7.477 1 98 197 SER A C 1
ATOM 1555 O O . SER A 1 197 ? 1.71 -28.422 -8.484 1 98 197 SER A O 1
ATOM 1557 N N . SER A 1 198 ? 1.111 -27 -6.836 1 98.31 198 SER A N 1
ATOM 1558 C CA . SER A 1 198 ? 1.936 -25.906 -7.355 1 98.31 198 SER A CA 1
ATOM 1559 C C . SER A 1 198 ? 3.42 -26.234 -7.242 1 98.31 198 SER A C 1
ATOM 1561 O O . SER A 1 198 ? 4.258 -25.578 -7.852 1 98.31 198 SER A O 1
ATOM 1563 N N . LEU A 1 199 ? 3.715 -27.25 -6.527 1 97.44 199 LEU A N 1
ATOM 1564 C CA . LEU A 1 199 ? 5.105 -27.672 -6.391 1 97.44 199 LEU A CA 1
ATOM 1565 C C . LEU A 1 199 ? 5.531 -28.531 -7.574 1 97.44 199 LEU A C 1
ATOM 1567 O O . LEU A 1 199 ? 6.719 -28.797 -7.766 1 97.44 199 LEU A O 1
ATOM 1571 N N . ASN A 1 200 ? 4.574 -29 -8.328 1 96.75 200 ASN A N 1
ATOM 1572 C CA . ASN A 1 200 ? 4.887 -29.812 -9.5 1 96.75 200 ASN A CA 1
ATOM 1573 C C . ASN A 1 200 ? 5.27 -28.953 -10.695 1 96.75 200 ASN A C 1
ATOM 1575 O O . ASN A 1 200 ? 4.605 -29 -11.734 1 96.75 200 ASN A O 1
ATOM 1579 N N . VAL A 1 201 ? 6.352 -28.234 -10.578 1 97.62 201 VAL A N 1
ATOM 1580 C CA . VAL A 1 201 ? 6.816 -27.297 -11.602 1 97.62 201 VAL A CA 1
ATOM 1581 C C . VAL A 1 201 ? 8.289 -27.562 -11.906 1 97.62 201 VAL A C 1
ATOM 1583 O O . VAL A 1 201 ? 8.945 -28.359 -11.227 1 97.62 201 VAL A O 1
ATOM 1586 N N . ASP A 1 202 ? 8.734 -26.875 -12.969 1 96.12 202 ASP A N 1
ATOM 1587 C CA . ASP A 1 202 ? 10.109 -27.062 -13.43 1 96.12 202 ASP A CA 1
ATOM 1588 C C . ASP A 1 202 ? 11.07 -26.125 -12.719 1 96.12 202 ASP A C 1
ATOM 1590 O O . ASP A 1 202 ? 12.258 -26.422 -12.586 1 96.12 202 ASP A O 1
ATOM 1594 N N . CYS A 1 203 ? 10.555 -24.984 -12.289 1 95.88 203 CYS A N 1
ATOM 1595 C CA . CYS A 1 203 ? 11.445 -24.016 -11.68 1 95.88 203 CYS A CA 1
ATOM 1596 C C . CYS A 1 203 ? 10.688 -23.141 -10.688 1 95.88 203 CYS A C 1
ATOM 1598 O O . CYS A 1 203 ? 9.477 -22.969 -10.805 1 95.88 203 CYS A O 1
ATOM 1600 N N . LEU A 1 204 ? 11.469 -22.672 -9.688 1 98.25 204 LEU A N 1
ATOM 1601 C CA . LEU A 1 204 ? 10.961 -21.766 -8.656 1 98.25 204 LEU A CA 1
ATOM 1602 C C . LEU A 1 204 ? 11.758 -20.469 -8.617 1 98.25 204 LEU A C 1
ATOM 1604 O O . LEU A 1 204 ? 12.984 -20.484 -8.508 1 98.25 204 LEU A O 1
ATOM 1608 N N . PHE A 1 205 ? 11.031 -19.328 -8.781 1 98.25 205 PHE A N 1
ATOM 1609 C CA . PHE A 1 205 ? 11.609 -18.016 -8.562 1 98.25 205 PHE A CA 1
ATOM 1610 C C . PHE A 1 205 ? 11.102 -17.406 -7.258 1 98.25 205 PHE A C 1
ATOM 1612 O O . PHE A 1 205 ? 9.914 -17.5 -6.941 1 98.25 205 PHE A O 1
ATOM 1619 N N . ILE A 1 206 ? 11.953 -16.812 -6.465 1 98.06 206 ILE A N 1
ATOM 1620 C CA . ILE A 1 206 ? 11.594 -15.953 -5.344 1 98.06 206 ILE A CA 1
ATOM 1621 C C . ILE A 1 206 ? 11.945 -14.5 -5.676 1 98.06 206 ILE A C 1
ATOM 1623 O O . ILE A 1 206 ? 13.102 -14.195 -5.988 1 98.06 206 ILE A O 1
ATOM 1627 N N . VAL A 1 207 ? 10.945 -13.656 -5.574 1 96.94 207 VAL A N 1
ATOM 1628 C CA . VAL A 1 207 ? 11.07 -12.289 -6.078 1 96.94 207 VAL A CA 1
ATOM 1629 C C . VAL A 1 207 ? 11.141 -11.312 -4.906 1 96.94 207 VAL A C 1
ATOM 1631 O O . VAL A 1 207 ? 10.406 -11.453 -3.928 1 96.94 207 VAL A O 1
ATOM 1634 N N . SER A 1 208 ? 11.984 -10.344 -4.93 1 95.69 208 SER A N 1
ATOM 1635 C CA . SER A 1 208 ? 12.094 -9.203 -4.035 1 95.69 208 SER A CA 1
ATOM 1636 C C . SER A 1 208 ? 12.227 -7.898 -4.82 1 95.69 208 SER A C 1
ATOM 1638 O O . SER A 1 208 ? 12.43 -7.918 -6.035 1 95.69 208 SER A O 1
ATOM 1640 N N . PRO A 1 209 ? 12.031 -6.75 -4.184 1 93.88 209 PRO A N 1
ATOM 1641 C CA . PRO A 1 209 ? 12.234 -5.492 -4.906 1 93.88 209 PRO A CA 1
ATOM 1642 C C . PRO A 1 209 ? 13.594 -5.426 -5.598 1 93.88 209 PRO A C 1
ATOM 1644 O O . PRO A 1 209 ? 14.633 -5.41 -4.93 1 93.88 209 PRO A O 1
ATOM 1647 N N . GLY A 1 210 ? 13.523 -5.512 -6.906 1 92.38 210 GLY A N 1
ATOM 1648 C CA . GLY A 1 210 ? 14.719 -5.27 -7.707 1 92.38 210 GLY A CA 1
ATOM 1649 C C . GLY A 1 210 ? 15.484 -6.535 -8.031 1 92.38 210 GLY A C 1
ATOM 1650 O O . GLY A 1 210 ? 16.469 -6.496 -8.773 1 92.38 210 GLY A O 1
ATOM 1651 N N . LYS A 1 211 ? 15.039 -7.664 -7.469 1 94.5 211 LYS A N 1
ATOM 1652 C CA . LYS A 1 211 ? 15.789 -8.891 -7.727 1 94.5 211 LYS A CA 1
ATOM 1653 C C . LYS A 1 211 ? 14.852 -10.094 -7.848 1 94.5 211 LYS A C 1
ATOM 1655 O O . LYS A 1 211 ? 13.805 -10.133 -7.211 1 94.5 211 LYS A O 1
ATOM 1660 N N . VAL A 1 212 ? 15.328 -10.984 -8.594 1 96.38 212 VAL A N 1
ATOM 1661 C CA . VAL A 1 212 ? 14.68 -12.281 -8.719 1 96.38 212 VAL A CA 1
ATOM 1662 C C . VAL A 1 212 ? 15.703 -13.391 -8.5 1 96.38 212 VAL A C 1
ATOM 1664 O O . VAL A 1 212 ? 16.781 -13.383 -9.109 1 96.38 212 VAL A O 1
ATOM 1667 N N . PHE A 1 213 ? 15.383 -14.359 -7.672 1 97.19 213 PHE A N 1
ATOM 1668 C CA . PHE A 1 213 ? 16.266 -15.461 -7.324 1 97.19 213 PHE A CA 1
ATOM 1669 C C . PHE A 1 213 ? 15.734 -16.781 -7.891 1 97.19 213 PHE A C 1
ATOM 1671 O O . PHE A 1 213 ? 14.586 -17.141 -7.645 1 97.19 213 PHE A O 1
ATOM 1678 N N . LEU A 1 214 ? 16.531 -17.453 -8.617 1 97.69 214 LEU A N 1
ATOM 1679 C CA . LEU A 1 214 ? 16.219 -18.797 -9.047 1 97.69 214 LEU A CA 1
ATOM 1680 C C . LEU A 1 214 ? 16.641 -19.828 -8.008 1 97.69 214 LEU A C 1
ATOM 1682 O O . LEU A 1 214 ? 17.812 -19.844 -7.602 1 97.69 214 LEU A O 1
ATOM 1686 N N . ILE A 1 215 ? 15.734 -20.625 -7.578 1 96.25 215 ILE A N 1
ATOM 1687 C CA . ILE A 1 215 ? 16.047 -21.641 -6.578 1 96.25 215 ILE A CA 1
ATOM 1688 C C . ILE A 1 215 ? 16.219 -23 -7.258 1 96.25 215 ILE A C 1
ATOM 1690 O O . ILE A 1 215 ? 15.266 -23.531 -7.844 1 96.25 215 ILE A O 1
ATOM 1694 N N . ASP A 1 216 ? 17.281 -23.562 -7.059 1 87.38 216 ASP A N 1
ATOM 1695 C CA . ASP A 1 216 ? 17.578 -24.891 -7.605 1 87.38 216 ASP A CA 1
ATOM 1696 C C . ASP A 1 216 ? 17.156 -25.984 -6.637 1 87.38 216 ASP A C 1
ATOM 1698 O O . ASP A 1 216 ? 17.234 -25.812 -5.418 1 87.38 216 ASP A O 1
ATOM 1702 N N . GLU A 1 217 ? 16.797 -27.094 -7.223 1 89.88 217 GLU A N 1
ATOM 1703 C CA . GLU A 1 217 ? 16.484 -28.297 -6.453 1 89.88 217 GLU A CA 1
ATOM 1704 C C . GLU A 1 217 ? 15.539 -27.984 -5.297 1 89.88 217 GLU A C 1
ATOM 1706 O O . GLU A 1 217 ? 15.703 -28.516 -4.191 1 89.88 217 GLU A O 1
ATOM 1711 N N . PHE A 1 218 ? 14.688 -27.047 -5.531 1 93.88 218 PHE A N 1
ATOM 1712 C CA . PHE A 1 218 ? 13.859 -26.562 -4.438 1 93.88 218 PHE A CA 1
ATOM 1713 C C . PHE A 1 218 ? 13.039 -27.688 -3.836 1 93.88 218 PHE A C 1
ATOM 1715 O O . PHE A 1 218 ? 12.742 -27.688 -2.641 1 93.88 218 PHE A O 1
ATOM 1722 N N . LYS A 1 219 ? 12.688 -28.688 -4.617 1 91.69 219 LYS A N 1
ATOM 1723 C CA . LYS A 1 219 ? 11.875 -29.797 -4.133 1 91.69 219 LYS A CA 1
ATOM 1724 C C . LYS A 1 219 ? 12.594 -30.562 -3.025 1 91.69 219 LYS A C 1
ATOM 1726 O O . LYS A 1 219 ? 11.961 -31 -2.061 1 91.69 219 LYS A O 1
ATOM 1731 N N . LYS A 1 220 ? 13.852 -30.672 -3.242 1 89.81 220 LYS A N 1
ATOM 1732 C CA . LYS A 1 220 ? 14.641 -31.359 -2.227 1 89.81 220 LYS A CA 1
ATOM 1733 C C . LYS A 1 220 ? 14.609 -30.594 -0.901 1 89.81 220 LYS A C 1
ATOM 1735 O O . LYS A 1 220 ? 14.539 -31.203 0.167 1 89.81 220 LYS A O 1
ATOM 1740 N N . PHE A 1 221 ? 14.586 -29.344 -0.978 1 91.25 221 PHE A N 1
ATOM 1741 C CA . PHE A 1 221 ? 14.688 -28.516 0.219 1 91.25 221 PHE A CA 1
ATOM 1742 C C . PHE A 1 221 ? 13.336 -28.375 0.901 1 91.25 221 PHE A C 1
ATOM 1744 O O . PHE A 1 221 ? 13.266 -28.172 2.115 1 91.25 221 PHE A O 1
ATOM 1751 N N . ILE A 1 222 ? 12.297 -28.484 0.136 1 92.81 222 ILE A N 1
ATOM 1752 C CA . ILE A 1 222 ? 10.961 -28.344 0.698 1 92.81 222 ILE A CA 1
ATOM 1753 C C . ILE A 1 222 ? 10.695 -29.484 1.687 1 92.81 222 ILE A C 1
ATOM 1755 O O . ILE A 1 222 ? 9.961 -29.312 2.662 1 92.81 222 ILE A O 1
ATOM 1759 N N . THR A 1 223 ? 11.32 -30.594 1.431 1 88.88 223 THR A N 1
ATOM 1760 C CA . THR A 1 223 ? 11.117 -31.781 2.27 1 88.88 223 THR A CA 1
ATOM 1761 C C . THR A 1 223 ? 11.633 -31.531 3.684 1 88.88 223 THR A C 1
ATOM 1763 O O . THR A 1 223 ? 11.281 -32.25 4.617 1 88.88 223 THR A O 1
ATOM 1766 N N . LEU A 1 224 ? 12.438 -30.547 3.822 1 88.25 224 LEU A N 1
ATOM 1767 C CA . LEU A 1 224 ? 13.008 -30.219 5.129 1 88.25 224 LEU A CA 1
ATOM 1768 C C . LEU A 1 224 ? 11.961 -29.547 6.016 1 88.25 224 LEU A C 1
ATOM 1770 O O .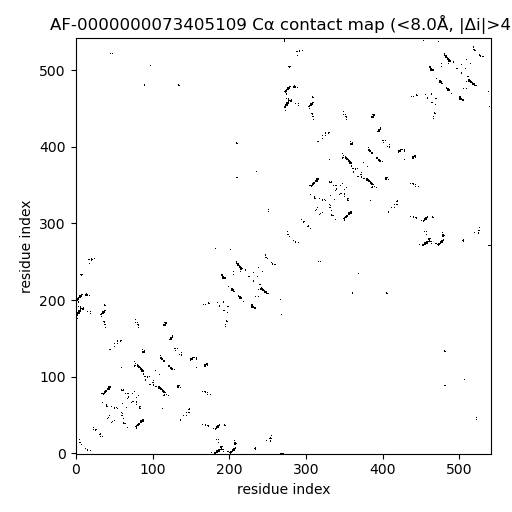 LEU A 1 224 ? 12.164 -29.422 7.227 1 88.25 224 LEU A O 1
ATOM 1774 N N . PHE A 1 225 ? 10.914 -29.141 5.418 1 90.75 225 PHE A N 1
ATOM 1775 C CA . PHE A 1 225 ? 9.875 -28.438 6.164 1 90.75 225 PHE A CA 1
ATOM 1776 C C . PHE A 1 225 ? 8.727 -29.391 6.512 1 90.75 225 PHE A C 1
ATOM 1778 O O . PHE A 1 225 ? 8.297 -30.172 5.672 1 90.75 225 PHE A O 1
ATOM 1785 N N . ALA A 1 226 ? 8.297 -29.359 7.66 1 89.38 226 ALA A N 1
ATOM 1786 C CA . ALA A 1 226 ? 7.188 -30.188 8.117 1 89.38 226 ALA A CA 1
ATOM 1787 C C . ALA A 1 226 ? 5.852 -29.484 7.918 1 89.38 226 ALA A C 1
ATOM 1789 O O . ALA A 1 226 ? 4.793 -30.062 8.156 1 89.38 226 ALA A O 1
ATOM 1790 N N . THR A 1 227 ? 5.891 -28.328 7.488 1 93.75 227 THR A N 1
ATOM 1791 C CA . THR A 1 227 ? 4.676 -27.531 7.352 1 93.75 227 THR A CA 1
ATOM 1792 C C . THR A 1 227 ? 4.234 -27.469 5.891 1 93.75 227 THR A C 1
ATOM 1794 O O . THR A 1 227 ? 5.031 -27.719 4.984 1 93.75 227 THR A O 1
ATOM 1797 N N . GLN A 1 228 ? 2.938 -27.219 5.68 1 96.25 228 GLN A N 1
ATOM 1798 C CA . GLN A 1 228 ? 2.385 -27.094 4.336 1 96.25 228 GLN A CA 1
ATOM 1799 C C . GLN A 1 228 ? 3.043 -25.938 3.584 1 96.25 228 GLN A C 1
ATOM 1801 O O . GLN A 1 228 ? 3.4 -24.922 4.184 1 96.25 228 GLN A O 1
ATOM 1806 N N . PRO A 1 229 ? 3.23 -26.109 2.301 1 96.94 229 PRO A N 1
ATOM 1807 C CA . PRO A 1 229 ? 4.02 -25.141 1.545 1 96.94 229 PRO A CA 1
ATOM 1808 C C . PRO A 1 229 ? 3.416 -23.734 1.584 1 96.94 229 PRO A C 1
ATOM 1810 O O . PRO A 1 229 ? 4.133 -22.75 1.412 1 96.94 229 PRO A O 1
ATOM 1813 N N . TRP A 1 230 ? 2.018 -23.609 1.818 1 97.88 230 TRP A N 1
ATOM 1814 C CA . TRP A 1 230 ? 1.402 -22.297 1.854 1 97.88 230 TRP A CA 1
ATOM 1815 C C . TRP A 1 230 ? 1.63 -21.625 3.205 1 97.88 230 TRP A C 1
ATOM 1817 O O . TRP A 1 230 ? 1.294 -20.453 3.389 1 97.88 230 TRP A O 1
ATOM 1827 N N . LEU A 1 231 ? 2.281 -22.281 4.105 1 96.88 231 LEU A N 1
ATOM 1828 C CA . LEU A 1 231 ? 2.637 -21.734 5.406 1 96.88 231 LEU A CA 1
ATOM 1829 C C . LEU A 1 231 ? 4.133 -21.453 5.488 1 96.88 231 LEU A C 1
ATOM 1831 O O . LEU A 1 231 ? 4.613 -20.906 6.484 1 96.88 231 LEU A O 1
ATOM 1835 N N . ILE A 1 232 ? 4.902 -21.875 4.5 1 97 232 ILE A N 1
ATOM 1836 C CA . ILE A 1 232 ? 6.328 -21.578 4.426 1 97 232 ILE A CA 1
ATOM 1837 C C . ILE A 1 232 ? 6.539 -20.219 3.754 1 97 232 ILE A C 1
ATOM 1839 O O . ILE A 1 232 ? 6.121 -20.016 2.613 1 97 232 ILE A O 1
ATOM 1843 N N . GLN A 1 233 ? 7.168 -19.328 4.438 1 96.81 233 GLN A N 1
ATOM 1844 C CA . GLN A 1 233 ? 7.48 -18.031 3.852 1 96.81 233 GLN A CA 1
ATOM 1845 C C . GLN A 1 233 ? 8.656 -18.141 2.883 1 96.81 233 GLN A C 1
ATOM 1847 O O . GLN A 1 233 ? 9.625 -18.859 3.145 1 96.81 233 GLN A O 1
ATOM 1852 N N . GLY A 1 234 ? 8.555 -17.359 1.773 1 96.88 234 GLY A N 1
ATOM 1853 C CA . GLY A 1 234 ? 9.68 -17.297 0.848 1 96.88 234 GLY A CA 1
ATOM 1854 C C . GLY A 1 234 ? 10.992 -16.953 1.52 1 96.88 234 GLY A C 1
ATOM 1855 O O . GLY A 1 234 ? 12.031 -17.531 1.2 1 96.88 234 GLY A O 1
ATOM 1856 N N . SER A 1 235 ? 10.945 -16.078 2.498 1 95.56 235 SER A N 1
ATOM 1857 C CA . SER A 1 235 ? 12.141 -15.625 3.207 1 95.56 235 SER A CA 1
ATOM 1858 C C . SER A 1 235 ? 12.734 -16.734 4.062 1 95.56 235 SER A C 1
ATOM 1860 O O . SER A 1 235 ? 13.953 -16.844 4.188 1 95.56 235 SER A O 1
ATOM 1862 N N . SER A 1 236 ? 11.883 -17.531 4.695 1 94 236 SER A N 1
ATOM 1863 C CA . SER A 1 236 ? 12.359 -18.672 5.477 1 94 236 SER A CA 1
ATOM 1864 C C . SER A 1 236 ? 12.977 -19.734 4.582 1 94 236 SER A C 1
ATOM 1866 O O . SER A 1 236 ? 13.992 -20.344 4.938 1 94 236 SER A O 1
ATOM 1868 N N . PHE A 1 237 ? 12.414 -19.938 3.471 1 96.31 237 PHE A N 1
ATOM 1869 C CA . PHE A 1 237 ? 12.852 -20.984 2.564 1 96.31 237 PHE A CA 1
ATOM 1870 C C . PHE A 1 237 ? 14.203 -20.641 1.938 1 96.31 237 PHE A C 1
ATOM 1872 O O . PHE A 1 237 ? 15.102 -21.484 1.876 1 96.31 237 PHE A O 1
ATOM 1879 N N . ILE A 1 238 ? 14.336 -19.375 1.51 1 95.19 238 ILE A N 1
ATOM 1880 C CA . ILE A 1 238 ? 15.516 -18.984 0.749 1 95.19 238 ILE A CA 1
ATOM 1881 C C . ILE A 1 238 ? 16.75 -19.047 1.642 1 95.19 238 ILE A C 1
ATOM 1883 O O . ILE A 1 238 ? 17.875 -19.109 1.146 1 95.19 238 ILE A O 1
ATOM 1887 N N . ARG A 1 239 ? 16.562 -19.016 2.926 1 89.88 239 ARG A N 1
ATOM 1888 C CA . ARG A 1 239 ? 17.672 -19.141 3.879 1 89.88 239 ARG A CA 1
ATOM 1889 C C . ARG A 1 239 ? 18.344 -20.5 3.762 1 89.88 239 ARG A C 1
ATOM 1891 O O . ARG A 1 239 ? 19.516 -20.656 4.094 1 89.88 239 ARG A O 1
ATOM 1898 N N . TYR A 1 240 ? 17.594 -21.469 3.262 1 88.69 240 TYR A N 1
ATOM 1899 C CA . TYR A 1 240 ? 18.078 -22.844 3.273 1 88.69 240 TYR A CA 1
ATOM 1900 C C . TYR A 1 240 ? 18.344 -23.344 1.858 1 88.69 240 TYR A C 1
ATOM 1902 O O . TYR A 1 240 ? 19.062 -24.328 1.661 1 88.69 240 TYR A O 1
ATOM 1910 N N . ALA A 1 241 ? 17.703 -22.672 0.965 1 90.69 241 ALA A N 1
ATOM 1911 C CA . ALA A 1 241 ? 17.75 -23.172 -0.409 1 90.69 241 ALA A CA 1
ATOM 1912 C C . ALA A 1 241 ? 19 -22.641 -1.132 1 90.69 241 ALA A C 1
ATOM 1914 O O . ALA A 1 241 ? 19.594 -21.656 -0.702 1 90.69 241 ALA A O 1
ATOM 1915 N N . LYS A 1 242 ? 19.344 -23.328 -2.107 1 90 242 LYS A N 1
ATOM 1916 C CA . LYS A 1 242 ? 20.453 -22.906 -2.951 1 90 242 LYS A CA 1
ATOM 1917 C C . LYS A 1 242 ? 19.969 -21.969 -4.055 1 90 242 LYS A C 1
ATOM 1919 O O . LYS A 1 242 ? 19.172 -22.359 -4.91 1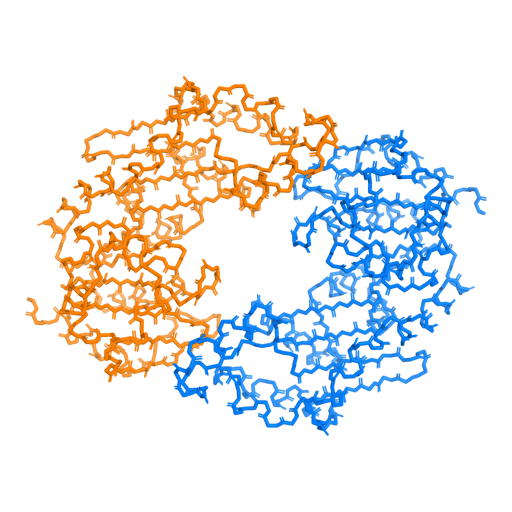 90 242 LYS A O 1
ATOM 1924 N N . VAL A 1 243 ? 20.453 -20.766 -4.02 1 94.81 243 VAL A N 1
ATOM 1925 C CA . VAL A 1 243 ? 20.188 -19.797 -5.086 1 94.81 243 VAL A CA 1
ATOM 1926 C C . VAL A 1 243 ? 21.156 -20.047 -6.25 1 94.81 243 VAL A C 1
ATOM 1928 O O . VAL A 1 243 ? 22.359 -19.906 -6.102 1 94.81 243 VAL A O 1
ATOM 1931 N N . SER A 1 244 ? 20.625 -20.391 -7.355 1 95 244 SER A N 1
ATOM 1932 C CA . SER A 1 244 ? 21.484 -20.766 -8.477 1 95 244 SER A CA 1
ATOM 1933 C C . SER A 1 244 ? 21.812 -19.562 -9.359 1 95 244 SER A C 1
ATOM 1935 O O . SER A 1 244 ? 22.922 -19.453 -9.883 1 95 244 SER A O 1
ATOM 1937 N N . LYS A 1 245 ? 20.875 -18.734 -9.609 1 95.75 245 LYS A N 1
ATOM 1938 C CA . LYS A 1 245 ? 21.047 -17.531 -10.414 1 95.75 245 LYS A CA 1
ATOM 1939 C C . LYS A 1 245 ? 20.234 -16.359 -9.836 1 95.75 245 LYS A C 1
ATOM 1941 O O . LYS A 1 245 ? 19.25 -16.578 -9.133 1 95.75 245 LYS A O 1
ATOM 1946 N N . VAL A 1 246 ? 20.734 -15.227 -10.086 1 96 246 VAL A N 1
ATOM 1947 C CA . VAL A 1 246 ? 20.062 -13.992 -9.672 1 96 246 VAL A CA 1
ATOM 1948 C C . VAL A 1 246 ? 20.016 -13.016 -10.836 1 96 246 VAL A C 1
ATOM 1950 O O . VAL A 1 246 ? 20.984 -12.875 -11.578 1 96 246 VAL A O 1
ATOM 1953 N N . TRP A 1 247 ? 18.859 -12.391 -11.008 1 95.62 247 TRP A N 1
ATOM 1954 C CA . TRP A 1 247 ? 18.734 -11.336 -12.008 1 95.62 247 TRP A CA 1
ATOM 1955 C C . TRP A 1 247 ? 18.188 -10.062 -11.383 1 95.62 247 TRP A C 1
ATOM 1957 O O . TRP A 1 247 ? 17.469 -10.109 -10.383 1 95.62 247 TRP A O 1
ATOM 1967 N N . LYS A 1 248 ? 18.5 -8.969 -11.984 1 91.94 248 LYS A N 1
ATOM 1968 C CA . LYS A 1 248 ? 17.953 -7.68 -11.594 1 91.94 248 LYS A CA 1
ATOM 1969 C C . LYS A 1 248 ? 16.609 -7.422 -12.281 1 91.94 248 LYS A C 1
ATOM 1971 O O . LYS A 1 248 ? 16.375 -7.902 -13.398 1 91.94 248 LYS A O 1
ATOM 1976 N N . THR A 1 249 ? 15.75 -6.797 -11.547 1 89 249 THR A N 1
ATOM 1977 C CA . THR A 1 249 ? 14.508 -6.32 -12.148 1 89 249 THR A CA 1
ATOM 1978 C C . THR A 1 249 ? 14.438 -4.793 -12.109 1 89 249 THR A C 1
ATOM 1980 O O . THR A 1 249 ? 14.984 -4.164 -11.203 1 89 249 THR A O 1
ATOM 1983 N N . GLU A 1 250 ? 13.898 -4.188 -13.188 1 82.31 250 GLU A N 1
ATOM 1984 C CA . GLU A 1 250 ? 13.766 -2.736 -13.266 1 82.31 250 GLU A CA 1
ATOM 1985 C C . GLU A 1 250 ? 12.32 -2.303 -13.016 1 82.31 250 GLU A C 1
ATOM 1987 O O . GLU A 1 250 ? 11.383 -3.049 -13.312 1 82.31 250 GLU A O 1
ATOM 1992 N N . LEU A 1 251 ? 12.258 -1.07 -12.445 1 74.62 251 LEU A N 1
ATOM 1993 C CA . LEU A 1 251 ? 10.945 -0.513 -12.148 1 74.62 251 LEU A CA 1
ATOM 1994 C C . LEU A 1 251 ? 10.203 -0.174 -13.438 1 74.62 251 LEU A C 1
ATOM 1996 O O . LEU A 1 251 ? 10.75 0.473 -14.328 1 74.62 251 LEU A O 1
ATOM 2000 N N . GLY A 1 252 ? 8.961 -0.551 -13.391 1 66.75 252 GLY A N 1
ATOM 2001 C CA . GLY A 1 252 ? 8.023 -0.071 -14.398 1 66.75 252 GLY A CA 1
ATOM 2002 C C . GLY A 1 252 ? 8.281 -0.662 -15.773 1 66.75 252 GLY A C 1
ATOM 2003 O O . GLY A 1 252 ? 7.602 -0.305 -16.734 1 66.75 252 GLY A O 1
ATOM 2004 N N . THR A 1 253 ? 9.344 -1.569 -15.859 1 72.25 253 THR A N 1
ATOM 2005 C CA . THR A 1 253 ? 9.578 -2.113 -17.188 1 72.25 253 THR A CA 1
ATOM 2006 C C . THR A 1 253 ? 9.234 -3.6 -17.234 1 72.25 253 THR A C 1
ATOM 2008 O O . THR A 1 253 ? 9.406 -4.312 -16.25 1 72.25 253 THR A O 1
ATOM 2011 N N . TYR A 1 254 ? 8.531 -4.031 -18.25 1 72.44 254 TYR A N 1
ATOM 2012 C CA . TYR A 1 254 ? 8.273 -5.453 -18.469 1 72.44 254 TYR A CA 1
ATOM 2013 C C . TYR A 1 254 ? 9.43 -6.109 -19.219 1 72.44 254 TYR A C 1
ATOM 2015 O O . TYR A 1 254 ? 9.273 -7.184 -19.797 1 72.44 254 TYR A O 1
ATOM 2023 N N . LYS A 1 255 ? 10.586 -5.41 -19.125 1 81.06 255 LYS A N 1
ATOM 2024 C CA . LYS A 1 255 ? 11.75 -5.965 -19.812 1 81.06 255 LYS A CA 1
ATOM 2025 C C . LYS A 1 255 ? 12.555 -6.871 -18.891 1 81.06 255 LYS A C 1
ATOM 2027 O O . LYS A 1 255 ? 12.844 -6.508 -17.75 1 81.06 255 LYS A O 1
ATOM 2032 N N . LEU A 1 256 ? 12.844 -8.039 -19.438 1 88.19 256 LEU A N 1
ATOM 2033 C CA . LEU A 1 256 ? 13.68 -9 -18.719 1 88.19 256 LEU A CA 1
ATOM 2034 C C . LEU A 1 256 ? 15.133 -8.891 -19.172 1 88.19 256 LEU A C 1
ATOM 2036 O O . LEU A 1 256 ? 15.406 -8.555 -20.328 1 88.19 256 LEU A O 1
ATOM 2040 N N . GLU A 1 257 ? 16.016 -9.195 -18.297 1 88.75 257 GLU A N 1
ATOM 2041 C CA . GLU A 1 257 ? 17.422 -9.258 -18.656 1 88.75 257 GLU A CA 1
ATOM 2042 C C . GLU A 1 257 ? 17.703 -10.375 -19.656 1 88.75 257 GLU A C 1
ATOM 2044 O O . GLU A 1 257 ? 17.078 -11.445 -19.594 1 88.75 257 GLU A O 1
ATOM 2049 N N . ASN A 1 258 ? 18.719 -10.172 -20.531 1 86.25 258 ASN A N 1
ATOM 2050 C CA . ASN A 1 258 ? 19.016 -11.133 -21.594 1 86.25 258 ASN A CA 1
ATOM 2051 C C . ASN A 1 258 ? 19.344 -12.508 -21.031 1 86.25 258 ASN A C 1
ATOM 2053 O O . ASN A 1 258 ? 18.891 -13.523 -21.547 1 86.25 258 ASN A O 1
ATOM 2057 N N . GLY A 1 259 ? 20 -12.547 -20.031 1 91.94 259 GLY A N 1
ATOM 2058 C CA . GLY A 1 259 ? 20.328 -13.82 -19.406 1 91.94 259 GLY A CA 1
ATOM 2059 C C . GLY A 1 259 ? 19.109 -14.57 -18.906 1 91.94 259 GLY A C 1
ATOM 2060 O O . GLY A 1 259 ? 19.047 -15.797 -19 1 91.94 259 GLY A O 1
ATOM 2061 N N . LEU A 1 260 ? 18.172 -13.844 -18.406 1 95.44 260 LEU A N 1
ATOM 2062 C CA . LEU A 1 260 ? 16.938 -14.453 -17.938 1 95.44 260 LEU A CA 1
ATOM 2063 C C . LEU A 1 260 ? 16.078 -14.93 -19.109 1 95.44 260 LEU A C 1
ATOM 2065 O O . LEU A 1 260 ? 15.5 -16.016 -19.062 1 95.44 260 LEU A O 1
ATOM 2069 N N . GLU A 1 261 ? 16.031 -14.156 -20.172 1 95.94 261 GLU A N 1
ATOM 2070 C CA . GLU A 1 261 ? 15.312 -14.555 -21.375 1 95.94 261 GLU A CA 1
ATOM 2071 C C . GLU A 1 261 ? 15.852 -15.859 -21.938 1 95.94 261 GLU A C 1
ATOM 2073 O O . GLU A 1 261 ? 15.086 -16.766 -22.281 1 95.94 261 GLU A O 1
ATOM 2078 N N . ASP A 1 262 ? 17.125 -15.922 -21.984 1 96.06 262 ASP A N 1
ATOM 2079 C CA . ASP A 1 262 ? 17.766 -17.141 -22.484 1 96.06 262 ASP A CA 1
ATOM 2080 C C . ASP A 1 262 ? 17.422 -18.344 -21.609 1 96.06 262 ASP A C 1
ATOM 2082 O O . ASP A 1 262 ? 17.125 -19.422 -22.125 1 96.06 262 ASP A O 1
ATOM 2086 N N . PHE A 1 263 ? 17.516 -18.172 -20.406 1 96.44 263 PHE A N 1
ATOM 2087 C CA . PHE A 1 263 ? 17.172 -19.234 -19.469 1 96.44 263 PHE A CA 1
ATOM 2088 C C . PHE A 1 263 ? 15.75 -19.719 -19.688 1 96.44 263 PHE A C 1
ATOM 2090 O O . PHE A 1 263 ? 15.492 -20.922 -19.75 1 96.44 263 PHE A O 1
ATOM 2097 N N . LEU A 1 264 ? 14.867 -18.781 -19.75 1 96.62 264 LEU A N 1
ATOM 2098 C CA . LEU A 1 264 ? 13.445 -19.094 -19.922 1 96.62 264 LEU A CA 1
ATOM 2099 C C . LEU A 1 264 ? 13.203 -19.844 -21.234 1 96.62 264 LEU A C 1
ATOM 2101 O O . LEU A 1 264 ? 12.414 -20.781 -21.266 1 96.62 264 LEU A O 1
ATOM 2105 N N . LEU A 1 265 ? 13.852 -19.438 -22.234 1 95.56 265 LEU A N 1
ATOM 2106 C CA . LEU A 1 265 ? 13.734 -20.125 -23.516 1 95.56 265 LEU A CA 1
ATOM 2107 C C . LEU A 1 265 ? 14.234 -21.562 -23.406 1 95.56 265 LEU A C 1
ATOM 2109 O O . LEU A 1 265 ? 13.641 -22.469 -23.969 1 95.56 265 LEU A O 1
ATOM 2113 N N . GLY A 1 266 ? 15.305 -21.672 -22.703 1 95.12 266 GLY A N 1
ATOM 2114 C CA . GLY A 1 266 ? 15.82 -23.016 -22.469 1 95.12 266 GLY A CA 1
ATOM 2115 C C . GLY A 1 266 ? 14.844 -23.906 -21.734 1 95.12 266 GLY A C 1
ATOM 2116 O O . GLY A 1 266 ? 14.742 -25.094 -22.031 1 95.12 266 GLY A O 1
ATOM 2117 N N . LEU A 1 267 ? 14.164 -23.344 -20.797 1 93.69 267 LEU A N 1
ATOM 2118 C CA . LEU A 1 267 ? 13.164 -24.078 -20.047 1 93.69 267 LEU A CA 1
ATOM 2119 C C . LEU A 1 267 ? 12.016 -24.531 -20.938 1 93.69 267 LEU A C 1
ATOM 2121 O O . LEU A 1 267 ? 11.492 -25.625 -20.781 1 93.69 267 LEU A O 1
ATOM 2125 N N . ALA A 1 268 ? 11.641 -23.734 -21.859 1 92.38 268 ALA A N 1
ATOM 2126 C CA . ALA A 1 268 ? 10.5 -24 -22.734 1 92.38 268 ALA A CA 1
ATOM 2127 C C . ALA A 1 268 ? 10.852 -25.078 -23.766 1 92.38 268 ALA A C 1
ATOM 2129 O O . ALA A 1 268 ? 9.977 -25.812 -24.219 1 92.38 268 ALA A O 1
ATOM 2130 N N . GLU A 1 269 ? 12.039 -25.203 -24.203 1 87.69 269 GLU A N 1
ATOM 2131 C CA . GLU A 1 269 ? 12.477 -26.156 -25.219 1 87.69 269 GLU A CA 1
ATOM 2132 C C . GLU A 1 269 ? 12.625 -27.547 -24.625 1 87.69 269 GLU A C 1
ATOM 2134 O O . GLU A 1 269 ? 12.555 -28.547 -25.344 1 87.69 269 GLU A O 1
ATOM 2139 N N . LYS A 1 270 ? 13.039 -27.734 -23.469 1 78.31 270 LYS A N 1
ATOM 2140 C CA . LYS A 1 270 ? 13.242 -29.031 -22.828 1 78.31 270 LYS A CA 1
ATOM 2141 C C . LYS A 1 270 ? 11.938 -29.812 -22.75 1 78.31 270 LYS A C 1
ATOM 2143 O O . LYS A 1 270 ? 11.945 -31.031 -22.562 1 78.31 270 LYS A O 1
ATOM 2148 N N . GLU A 1 271 ? 10.852 -29.281 -22.953 1 62.47 271 GLU A N 1
ATOM 2149 C CA . GLU A 1 271 ? 9.602 -30.031 -22.922 1 62.47 271 GLU A CA 1
ATOM 2150 C C . GLU A 1 271 ? 9.188 -30.484 -24.312 1 62.47 271 GLU A C 1
ATOM 2152 O O . GLU A 1 271 ? 9.352 -29.75 -25.281 1 62.47 271 GLU A O 1
ATOM 2157 N N . MET B 1 1 ? -8.75 30.125 9.766 1 95.88 1 MET B N 1
ATOM 2158 C CA . MET B 1 1 ? -9.07 28.734 10 1 95.88 1 MET B CA 1
ATOM 2159 C C . MET B 1 1 ? -7.812 27.859 9.914 1 95.88 1 MET B C 1
ATOM 2161 O O . MET B 1 1 ? -7.074 27.938 8.93 1 95.88 1 MET B O 1
ATOM 2165 N N . LYS B 1 2 ? -7.566 27.125 10.938 1 98.12 2 LYS B N 1
ATOM 2166 C CA . LYS B 1 2 ? -6.457 26.188 11.008 1 98.12 2 LYS B CA 1
ATOM 2167 C C . LYS B 1 2 ? -6.949 24.781 11.375 1 98.12 2 LYS B C 1
ATOM 2169 O O . LYS B 1 2 ? -7.605 24.609 12.398 1 98.12 2 LYS B O 1
ATOM 2174 N N . ILE B 1 3 ? -6.598 23.812 10.492 1 98.5 3 ILE B N 1
ATOM 2175 C CA . ILE B 1 3 ? -7.121 22.469 10.633 1 98.5 3 ILE B CA 1
ATOM 2176 C C . ILE B 1 3 ? -5.961 21.469 10.727 1 98.5 3 ILE B C 1
ATOM 2178 O O . ILE B 1 3 ? -4.977 21.594 10 1 98.5 3 ILE B O 1
ATOM 2182 N N . LEU B 1 4 ? -6.051 20.547 11.656 1 98.81 4 LEU B N 1
ATOM 2183 C CA . LEU B 1 4 ? -5.145 19.406 11.742 1 98.81 4 LEU B CA 1
ATOM 2184 C C . LEU B 1 4 ? -5.855 18.109 11.344 1 98.81 4 LEU B C 1
ATOM 2186 O O . LEU B 1 4 ? -6.957 17.828 11.828 1 98.81 4 LEU B O 1
ATOM 2190 N N . VAL B 1 5 ? -5.27 17.375 10.414 1 98.69 5 VAL B N 1
ATOM 2191 C CA . VAL B 1 5 ? -5.797 16.078 9.961 1 98.69 5 VAL B CA 1
ATOM 2192 C C . VAL B 1 5 ? -4.84 14.961 10.352 1 98.69 5 VAL B C 1
ATOM 2194 O O . VAL B 1 5 ? -3.68 14.953 9.938 1 98.69 5 VAL B O 1
ATOM 2197 N N . SER B 1 6 ? -5.27 14.008 11.156 1 98.44 6 SER B N 1
ATOM 2198 C CA . SER B 1 6 ? -4.551 12.797 11.555 1 98.44 6 SER B CA 1
ATOM 2199 C C . SER B 1 6 ? -5.266 11.539 11.07 1 98.44 6 SER B C 1
ATOM 2201 O O . SER B 1 6 ? -6.363 11.625 10.508 1 98.44 6 SER B O 1
ATOM 2203 N N . GLY B 1 7 ? -4.586 10.375 11.188 1 97.88 7 GLY B N 1
ATOM 2204 C CA . GLY B 1 7 ? -5.164 9.125 10.727 1 97.88 7 GLY B CA 1
ATOM 2205 C C . GLY B 1 7 ? -5.398 8.133 11.852 1 97.88 7 GLY B C 1
ATOM 2206 O O . GLY B 1 7 ? -4.621 8.07 12.805 1 97.88 7 GLY B O 1
ATOM 2207 N N . LEU B 1 8 ? -6.422 7.316 11.664 1 96.94 8 LEU B N 1
ATOM 2208 C CA . LEU B 1 8 ? -6.73 6.273 12.633 1 96.94 8 LEU B CA 1
ATOM 2209 C C . LEU B 1 8 ? -5.762 5.102 12.5 1 96.94 8 LEU B C 1
ATOM 2211 O O . LEU B 1 8 ? -5.504 4.391 13.477 1 96.94 8 LEU B O 1
ATOM 2215 N N . ILE B 1 9 ? -5.301 4.836 11.258 1 95.69 9 ILE B N 1
ATOM 2216 C CA . ILE B 1 9 ? -4.379 3.746 10.969 1 95.69 9 ILE B CA 1
ATOM 2217 C C . ILE B 1 9 ? -3.166 4.285 10.211 1 95.69 9 ILE B C 1
ATOM 2219 O O . ILE B 1 9 ? -3.24 5.348 9.586 1 95.69 9 ILE B O 1
ATOM 2223 N N . PRO B 1 10 ? -2.092 3.6 10.281 1 92.56 10 PRO B N 1
ATOM 2224 C CA . PRO B 1 10 ? -0.822 4.168 9.82 1 92.56 10 PRO B CA 1
ATOM 2225 C C . PRO B 1 10 ? -0.755 4.324 8.305 1 92.56 10 PRO B C 1
ATOM 2227 O O . PRO B 1 10 ? -0.025 5.18 7.797 1 92.56 10 PRO B O 1
ATOM 2230 N N . VAL B 1 11 ? -1.354 3.418 7.586 1 89.62 11 VAL B N 1
ATOM 2231 C CA . VAL B 1 11 ? -1.227 3.439 6.133 1 89.62 11 VAL B CA 1
ATOM 2232 C C . VAL B 1 11 ? -2.611 3.49 5.492 1 89.62 11 VAL B C 1
ATOM 2234 O O . VAL B 1 11 ? -3.516 2.752 5.891 1 89.62 11 VAL B O 1
ATOM 2237 N N . ASP B 1 12 ? -2.729 4.352 4.551 1 89.31 12 ASP B N 1
ATOM 2238 C CA . ASP B 1 12 ? -3.916 4.461 3.707 1 89.31 12 ASP B CA 1
ATOM 2239 C C . ASP B 1 12 ? -5.164 4.707 4.547 1 89.31 12 ASP B C 1
ATOM 2241 O O . ASP B 1 12 ? -6.184 4.035 4.371 1 89.31 12 ASP B O 1
ATOM 2245 N N . SER B 1 13 ? -5.035 5.57 5.441 1 93.5 13 SER B N 1
ATOM 2246 C CA . SER B 1 13 ? -6.191 5.953 6.242 1 93.5 13 SER B CA 1
ATOM 2247 C C . SER B 1 13 ? -7.133 6.863 5.457 1 93.5 13 SER B C 1
ATOM 2249 O O . SER B 1 13 ? -8.297 7.031 5.832 1 93.5 13 SER B O 1
ATOM 2251 N N . GLY B 1 14 ? -6.602 7.559 4.422 1 93.56 14 GLY B N 1
ATOM 2252 C CA . GLY B 1 14 ? -7.395 8.469 3.617 1 93.56 14 GLY B CA 1
ATOM 2253 C C . GLY B 1 14 ? -7.121 9.93 3.92 1 93.56 14 GLY B C 1
ATOM 2254 O O . GLY B 1 14 ? -7.801 10.812 3.4 1 93.56 14 GLY B O 1
ATOM 2255 N N . LYS B 1 15 ? -6.102 10.242 4.699 1 96.25 15 LYS B N 1
ATOM 2256 C CA . LYS B 1 15 ? -5.816 11.602 5.145 1 96.25 15 LYS B CA 1
ATOM 2257 C C . LYS B 1 15 ? -5.609 12.539 3.957 1 96.25 15 LYS B C 1
ATOM 2259 O O . LYS B 1 15 ? -6.25 13.586 3.869 1 96.25 15 LYS B O 1
ATOM 2264 N N . THR B 1 16 ? -4.707 12.133 3.059 1 95.62 16 THR B N 1
ATOM 2265 C CA . THR B 1 16 ? -4.348 13 1.942 1 95.62 16 THR B CA 1
ATOM 2266 C C . THR B 1 16 ? -5.559 13.281 1.06 1 95.62 16 THR B C 1
ATOM 2268 O O . THR B 1 16 ? -5.801 14.422 0.669 1 95.62 16 THR B O 1
ATOM 2271 N N . THR B 1 17 ? -6.332 12.242 0.761 1 94.38 17 THR B N 1
ATOM 2272 C CA . THR B 1 17 ? -7.527 12.406 -0.062 1 94.38 17 THR B CA 1
ATOM 2273 C C . THR B 1 17 ? -8.523 13.344 0.607 1 94.38 17 THR B C 1
ATOM 2275 O O . THR B 1 17 ? -9.078 14.234 -0.043 1 94.38 17 THR B O 1
ATOM 2278 N N . PHE B 1 18 ? -8.734 13.156 1.864 1 96.5 18 PHE B N 1
ATOM 2279 C CA . PHE B 1 18 ? -9.633 14.016 2.625 1 96.5 18 PHE B CA 1
ATOM 2280 C C . PHE B 1 18 ? -9.141 15.461 2.598 1 96.5 18 PHE B C 1
ATOM 2282 O O . PHE B 1 18 ? -9.914 16.375 2.309 1 96.5 18 PHE B O 1
ATOM 2289 N N . SER B 1 19 ? -7.867 15.625 2.871 1 97.06 19 SER B N 1
ATOM 2290 C CA . SER B 1 19 ? -7.273 16.969 2.885 1 97.06 19 SER B CA 1
ATOM 2291 C C . SER B 1 19 ? -7.398 17.641 1.524 1 97.06 19 SER B C 1
ATOM 2293 O O . SER B 1 19 ? -7.734 18.812 1.44 1 97.06 19 SER B O 1
ATOM 2295 N N . LEU B 1 20 ? -7.168 16.891 0.485 1 96.69 20 LEU B N 1
ATOM 2296 C CA . LEU B 1 20 ? -7.297 17.422 -0.865 1 96.69 20 LEU B CA 1
ATOM 2297 C C . LEU B 1 20 ? -8.742 17.812 -1.16 1 96.69 20 LEU B C 1
ATOM 2299 O O . LEU B 1 20 ? -8.992 18.797 -1.859 1 96.69 20 LEU B O 1
ATOM 2303 N N . SER B 1 21 ? -9.656 17.062 -0.64 1 96.62 21 SER B N 1
ATOM 2304 C CA . SER B 1 21 ? -11.062 17.391 -0.808 1 96.62 21 SER B CA 1
ATOM 2305 C C . SER B 1 21 ? -11.398 18.719 -0.135 1 96.62 21 SER B C 1
ATOM 2307 O O . SER B 1 21 ? -12.148 19.531 -0.681 1 96.62 21 SER B O 1
ATOM 2309 N N . ILE B 1 22 ? -10.852 18.906 1.02 1 96.94 22 ILE B N 1
ATOM 2310 C CA . ILE B 1 22 ? -11.055 20.156 1.734 1 96.94 22 ILE B CA 1
ATOM 2311 C C . ILE B 1 22 ? -10.461 21.312 0.931 1 96.94 22 ILE B C 1
ATOM 2313 O O . ILE B 1 22 ? -11.102 22.359 0.754 1 96.94 22 ILE B O 1
ATOM 2317 N N . LEU B 1 23 ? -9.25 21.125 0.423 1 97 23 LEU B N 1
ATOM 2318 C CA . LEU B 1 23 ? -8.594 22.156 -0.374 1 97 23 LEU B CA 1
ATOM 2319 C C . LEU B 1 23 ? -9.414 22.5 -1.608 1 97 23 LEU B C 1
ATOM 2321 O O . LEU B 1 23 ? -9.609 23.672 -1.918 1 97 23 LEU B O 1
ATOM 2325 N N . SER B 1 24 ? -9.844 21.484 -2.256 1 95.12 24 SER B N 1
ATOM 2326 C CA . SER B 1 24 ? -10.641 21.672 -3.463 1 95.12 24 SER B CA 1
ATOM 2327 C C . SER B 1 24 ? -11.93 22.438 -3.156 1 95.12 24 SER B C 1
ATOM 2329 O O . SER B 1 24 ? -12.305 23.344 -3.898 1 95.12 24 SER B O 1
ATOM 2331 N N . PHE B 1 25 ? -12.578 22.109 -2.111 1 96.31 25 PHE B N 1
ATOM 2332 C CA . PHE B 1 25 ? -13.805 22.781 -1.696 1 96.31 25 PHE B CA 1
ATOM 2333 C C . PHE B 1 25 ? -13.555 24.266 -1.443 1 96.31 25 PHE B C 1
ATOM 2335 O O . PHE B 1 25 ? -14.242 25.125 -2.01 1 96.31 25 PHE B O 1
ATOM 2342 N N . PHE B 1 26 ? -12.562 24.516 -0.643 1 97.12 26 PHE B N 1
ATOM 2343 C CA . PHE B 1 26 ? -12.297 25.922 -0.298 1 97.12 26 PHE B CA 1
ATOM 2344 C C . PHE B 1 26 ? -11.883 26.703 -1.531 1 97.12 26 PHE B C 1
ATOM 2346 O O . PHE B 1 26 ? -12.273 27.875 -1.687 1 97.12 26 PHE B O 1
ATOM 2353 N N . LYS B 1 27 ? -11.133 26.078 -2.365 1 96.25 27 LYS B N 1
ATOM 2354 C CA . LYS B 1 27 ? -10.789 26.734 -3.625 1 96.25 27 LYS B CA 1
ATOM 2355 C C . LYS B 1 27 ? -12.047 27.109 -4.41 1 96.25 27 LYS B C 1
ATOM 2357 O O . LYS B 1 27 ? -12.125 28.203 -4.965 1 96.25 27 LYS B O 1
ATOM 2362 N N . SER B 1 28 ? -12.984 26.25 -4.418 1 95.62 28 SER B N 1
ATOM 2363 C CA . SER B 1 28 ? -14.203 26.453 -5.191 1 95.62 28 SER B CA 1
ATOM 2364 C C . SER B 1 28 ? -15.023 27.609 -4.645 1 95.62 28 SER B C 1
ATOM 2366 O O . SER B 1 28 ? -15.812 28.219 -5.371 1 95.62 28 SER B O 1
ATOM 2368 N N . VAL B 1 29 ? -14.82 27.938 -3.445 1 95.81 29 VAL B N 1
ATOM 2369 C CA . VAL B 1 29 ? -15.602 29.016 -2.857 1 95.81 29 VAL B CA 1
ATOM 2370 C C . VAL B 1 29 ? -14.719 30.25 -2.672 1 95.81 29 VAL B C 1
ATOM 2372 O O . VAL B 1 29 ? -15.078 31.172 -1.936 1 95.81 29 VAL B O 1
ATOM 2375 N N . GLY B 1 30 ? -13.5 30.219 -3.184 1 95.81 30 GLY B N 1
ATOM 2376 C CA . GLY B 1 30 ? -12.648 31.391 -3.268 1 95.81 30 GLY B CA 1
ATOM 2377 C C . GLY B 1 30 ? -11.812 31.609 -2.021 1 95.81 30 GLY B C 1
ATOM 2378 O O . GLY B 1 30 ? -11.391 32.75 -1.743 1 95.81 30 GLY B O 1
ATOM 2379 N N . ILE B 1 31 ? -11.656 30.625 -1.207 1 96.5 31 ILE B N 1
ATOM 2380 C CA . ILE B 1 31 ? -10.844 30.734 -0.002 1 96.5 31 ILE B CA 1
ATOM 2381 C C . ILE B 1 31 ? -9.531 29.969 -0.199 1 96.5 31 ILE B C 1
ATOM 2383 O O . ILE B 1 31 ? -9.539 28.766 -0.483 1 96.5 31 ILE B O 1
ATOM 2387 N N . ASP B 1 32 ? -8.484 30.672 -0.061 1 95.88 32 ASP B N 1
ATOM 2388 C CA . ASP B 1 32 ? -7.172 30.031 -0.174 1 95.88 32 ASP B CA 1
ATOM 2389 C C . ASP B 1 32 ? -6.777 29.359 1.135 1 95.88 32 ASP B C 1
ATOM 2391 O O . ASP B 1 32 ? -6.918 29.938 2.211 1 95.88 32 ASP B O 1
ATOM 2395 N N . VAL B 1 33 ? -6.32 28.156 1.018 1 98 33 VAL B N 1
ATOM 2396 C CA . VAL B 1 33 ? -5.848 27.391 2.164 1 98 33 VAL B CA 1
ATOM 2397 C C . VAL B 1 33 ? -4.449 26.844 1.885 1 98 33 VAL B C 1
ATOM 2399 O O . VAL B 1 33 ? -4.203 26.266 0.825 1 98 33 VAL B O 1
ATOM 2402 N N . PHE B 1 34 ? -3.521 27.094 2.787 1 98.62 34 PHE B N 1
ATOM 2403 C CA . PHE B 1 34 ? -2.172 26.562 2.643 1 98.62 34 PHE B CA 1
ATOM 2404 C C . PHE B 1 34 ? -2.094 25.125 3.154 1 98.62 34 PHE B C 1
ATOM 2406 O O . PHE B 1 34 ? -2.328 24.875 4.336 1 98.62 34 PHE B O 1
ATOM 2413 N N . PRO B 1 35 ? -1.816 24.172 2.264 1 98.81 35 PRO B N 1
ATOM 2414 C CA . PRO B 1 35 ? -1.58 22.812 2.752 1 98.81 35 PRO B CA 1
ATOM 2415 C C . PRO B 1 35 ? -0.196 22.641 3.373 1 98.81 35 PRO B C 1
ATOM 2417 O O . PRO B 1 35 ? 0.795 23.125 2.828 1 98.81 35 PRO B O 1
ATOM 2420 N N . HIS B 1 36 ? -0.148 22.016 4.484 1 98.81 36 HIS B N 1
ATOM 2421 C CA . HIS B 1 36 ? 1.097 21.828 5.223 1 98.81 36 HIS B CA 1
ATOM 2422 C C . HIS B 1 36 ? 1.268 20.391 5.672 1 98.81 36 HIS B C 1
ATOM 2424 O O . HIS B 1 36 ? 0.421 19.844 6.387 1 98.81 36 HIS B O 1
ATOM 2430 N N . LYS B 1 37 ? 2.262 19.656 5.168 1 98.75 37 LYS B N 1
ATOM 2431 C CA . LYS B 1 37 ? 2.689 18.312 5.535 1 98.75 37 LYS B CA 1
ATOM 2432 C C . LYS B 1 37 ? 4.086 18.328 6.145 1 98.75 37 LYS B C 1
ATOM 2434 O O . LYS B 1 37 ? 5.07 18.031 5.465 1 98.75 37 LYS B O 1
ATOM 2439 N N . PRO B 1 38 ? 4.176 18.594 7.438 1 98.62 38 PRO B N 1
ATOM 2440 C CA . PRO B 1 38 ? 5.465 18.938 8.047 1 98.62 38 PRO B CA 1
ATOM 2441 C C . PRO B 1 38 ? 6.496 17.812 7.902 1 98.62 38 PRO B C 1
ATOM 2443 O O . PRO B 1 38 ? 7.676 18.094 7.66 1 98.62 38 PRO B O 1
ATOM 2446 N N . VAL B 1 39 ? 6.055 16.594 8.102 1 98.5 39 VAL B N 1
ATOM 2447 C CA . VAL B 1 39 ? 6.949 15.438 8.023 1 98.5 39 VAL B CA 1
ATOM 2448 C C . VAL B 1 39 ? 6.363 14.398 7.074 1 98.5 39 VAL B C 1
ATOM 2450 O O . VAL B 1 39 ? 5.188 14.031 7.191 1 98.5 39 VAL B O 1
ATOM 2453 N N . ALA B 1 40 ? 7.145 13.992 6.117 1 97.06 40 ALA B N 1
ATOM 2454 C CA . ALA B 1 40 ? 6.672 12.977 5.184 1 97.06 40 ALA B CA 1
ATOM 2455 C C . ALA B 1 40 ? 7.805 12.047 4.762 1 97.06 40 ALA B C 1
ATOM 2457 O O . ALA B 1 40 ? 8.977 12.43 4.793 1 97.06 40 ALA B O 1
ATOM 2458 N N . GLY B 1 41 ? 7.52 10.859 4.504 1 96.75 41 GLY B N 1
ATOM 2459 C CA . GLY B 1 41 ? 8.438 9.867 3.959 1 96.75 41 GLY B CA 1
ATOM 2460 C C . GLY B 1 41 ? 7.852 9.078 2.805 1 96.75 41 GLY B C 1
ATOM 2461 O O . GLY B 1 41 ? 6.629 8.953 2.688 1 96.75 41 GLY B O 1
ATOM 2462 N N . HIS B 1 42 ? 8.672 8.641 1.926 1 97.12 42 HIS B N 1
ATOM 2463 C CA . HIS B 1 42 ? 8.25 7.773 0.828 1 97.12 42 HIS B CA 1
ATOM 2464 C C . HIS B 1 42 ? 9.367 6.816 0.426 1 97.12 42 HIS B C 1
ATOM 2466 O O . HIS B 1 42 ? 10.508 6.965 0.873 1 97.12 42 HIS B O 1
ATOM 2472 N N . ASN B 1 43 ? 9.023 5.809 -0.293 1 96.5 43 ASN B N 1
ATOM 2473 C CA . ASN B 1 43 ? 9.977 4.773 -0.684 1 96.5 43 ASN B CA 1
ATOM 2474 C C . ASN B 1 43 ? 10.289 4.84 -2.176 1 96.5 43 ASN B C 1
ATOM 2476 O O . ASN B 1 43 ? 9.383 4.871 -3.008 1 96.5 43 ASN B O 1
ATOM 2480 N N . ALA B 1 44 ? 11.531 4.75 -2.531 1 96.19 44 ALA B N 1
ATOM 2481 C CA . ALA B 1 44 ? 12.023 4.957 -3.891 1 96.19 44 ALA B CA 1
ATOM 2482 C C . ALA B 1 44 ? 11.492 3.881 -4.836 1 96.19 44 ALA B C 1
ATOM 2484 O O . ALA B 1 44 ? 11.273 4.141 -6.02 1 96.19 44 ALA B O 1
ATOM 2485 N N . TRP B 1 45 ? 11.312 2.705 -4.285 1 94.06 45 TRP B N 1
ATOM 2486 C CA . TRP B 1 45 ? 10.898 1.579 -5.113 1 94.06 45 TRP B CA 1
ATOM 2487 C C . TRP B 1 45 ? 9.398 1.644 -5.402 1 94.06 45 TRP B C 1
ATOM 2489 O O . TRP B 1 45 ? 8.977 1.456 -6.543 1 94.06 45 TRP B O 1
ATOM 2499 N N . TYR B 1 46 ? 8.633 2.064 -4.496 1 91.94 46 TYR B N 1
ATOM 2500 C CA . TYR B 1 46 ? 7.18 2.025 -4.605 1 91.94 46 TYR B CA 1
ATOM 2501 C C . TYR B 1 46 ? 6.637 3.34 -5.156 1 91.94 46 TYR B C 1
ATOM 2503 O O . TYR B 1 46 ? 5.492 3.408 -5.605 1 91.94 46 TYR B O 1
ATOM 2511 N N . SER B 1 47 ? 7.461 4.359 -5.008 1 94.19 47 SER B N 1
ATOM 2512 C CA . SER B 1 47 ? 7.133 5.691 -5.512 1 94.19 47 SER B CA 1
ATOM 2513 C C . SER B 1 47 ? 8.219 6.211 -6.445 1 94.19 47 SER B C 1
ATOM 2515 O O . SER B 1 47 ? 8.719 7.32 -6.262 1 94.19 47 SER B O 1
ATOM 2517 N N . TYR B 1 48 ? 8.406 5.449 -7.457 1 93.31 48 TYR B N 1
ATOM 2518 C CA . TYR B 1 48 ? 9.523 5.762 -8.344 1 93.31 48 TYR B CA 1
ATOM 2519 C C . TYR B 1 48 ? 9.312 7.113 -9.023 1 93.31 48 TYR B C 1
ATOM 2521 O O . TYR B 1 48 ? 10.273 7.852 -9.25 1 93.31 48 TYR B O 1
ATOM 2529 N N . SER B 1 49 ? 8.102 7.43 -9.344 1 94.62 49 SER B N 1
ATOM 2530 C CA . SER B 1 49 ? 7.809 8.68 -10.039 1 94.62 49 SER B CA 1
ATOM 2531 C C . SER B 1 49 ? 8.25 9.883 -9.227 1 94.62 49 SER B C 1
ATOM 2533 O O . SER B 1 49 ? 8.555 10.945 -9.781 1 94.62 49 SER B O 1
ATOM 2535 N N . THR B 1 50 ? 8.266 9.75 -7.938 1 96.69 50 THR B N 1
ATOM 2536 C CA . THR B 1 50 ? 8.656 10.875 -7.094 1 96.69 50 THR B CA 1
ATOM 2537 C C . THR B 1 50 ? 10.133 11.211 -7.293 1 96.69 50 THR B C 1
ATOM 2539 O O . THR B 1 50 ? 10.547 12.352 -7.094 1 96.69 50 THR B O 1
ATOM 2542 N N . LEU B 1 51 ? 10.977 10.25 -7.664 1 96.56 51 LEU B N 1
ATOM 2543 C CA . LEU B 1 51 ? 12.375 10.523 -7.953 1 96.56 51 LEU B CA 1
ATOM 2544 C C . LEU B 1 51 ? 12.508 11.43 -9.172 1 96.56 51 LEU B C 1
ATOM 2546 O O . LEU B 1 51 ? 13.281 12.391 -9.156 1 96.56 51 LEU B O 1
ATOM 2550 N N . LEU B 1 52 ? 11.68 11.117 -10.148 1 96.31 52 LEU B N 1
ATOM 2551 C CA . LEU B 1 52 ? 11.695 11.922 -11.367 1 96.31 52 LEU B CA 1
ATOM 2552 C C . LEU B 1 52 ? 11.219 13.344 -11.086 1 96.31 52 LEU B C 1
ATOM 2554 O O . LEU B 1 52 ? 11.844 14.312 -11.516 1 96.31 52 LEU B O 1
ATOM 2558 N N . ARG B 1 53 ? 10.188 13.453 -10.352 1 97.94 53 ARG B N 1
ATOM 2559 C CA . ARG B 1 53 ? 9.633 14.758 -10.023 1 97.94 53 ARG B CA 1
ATOM 2560 C C . ARG B 1 53 ? 10.57 15.547 -9.117 1 97.94 53 ARG B C 1
ATOM 2562 O O . ARG B 1 53 ? 10.648 16.766 -9.203 1 97.94 53 ARG B O 1
ATOM 2569 N N . SER B 1 54 ? 11.234 14.812 -8.242 1 98.5 54 SER B N 1
ATOM 2570 C CA . SER B 1 54 ? 12.227 15.461 -7.398 1 98.5 54 SER B CA 1
ATOM 2571 C C . SER B 1 54 ? 13.328 16.109 -8.234 1 98.5 54 SER B C 1
ATOM 2573 O O . SER B 1 54 ? 13.773 17.219 -7.922 1 98.5 54 SER B O 1
ATOM 2575 N N . GLU B 1 55 ? 13.734 15.43 -9.234 1 97.69 55 GLU B N 1
ATOM 2576 C CA . GLU B 1 55 ? 14.742 15.992 -10.133 1 97.69 55 GLU B CA 1
ATOM 2577 C C . GLU B 1 55 ? 14.211 17.234 -10.852 1 97.69 55 GLU B C 1
ATOM 2579 O O . GLU B 1 55 ? 14.898 18.25 -10.922 1 97.69 55 GLU B O 1
ATOM 2584 N N . GLU B 1 56 ? 13.016 17.109 -11.305 1 97.06 56 GLU B N 1
ATOM 2585 C CA . GLU B 1 56 ? 12.383 18.203 -12.016 1 97.06 56 GLU B CA 1
ATOM 2586 C C . GLU B 1 56 ? 12.25 19.438 -11.125 1 97.06 56 GLU B C 1
ATOM 2588 O O . GLU B 1 56 ? 12.531 20.562 -11.562 1 97.06 56 GLU B O 1
ATOM 2593 N N . LEU B 1 57 ? 11.891 19.25 -9.906 1 97.25 57 LEU B N 1
ATOM 2594 C CA . LEU B 1 57 ? 11.609 20.344 -8.969 1 97.25 57 LEU B CA 1
ATOM 2595 C C . LEU B 1 57 ? 12.883 20.766 -8.242 1 97.25 57 LEU B C 1
ATOM 2597 O O . LEU B 1 57 ? 12.875 21.766 -7.52 1 97.25 57 LEU B O 1
ATOM 2601 N N . LYS B 1 58 ? 13.93 19.953 -8.43 1 97.19 58 LYS B N 1
ATOM 2602 C CA . LYS B 1 58 ? 15.195 20.188 -7.734 1 97.19 58 LYS B CA 1
ATOM 2603 C C . LYS B 1 58 ? 14.992 20.219 -6.223 1 97.19 58 LYS B C 1
ATOM 2605 O O . LYS B 1 58 ? 15.523 21.094 -5.539 1 97.19 58 LYS B O 1
ATOM 2610 N N . ALA B 1 59 ? 14.156 19.406 -5.734 1 98.5 59 ALA B N 1
ATOM 2611 C CA . ALA B 1 59 ? 13.844 19.172 -4.328 1 98.5 59 ALA B CA 1
ATOM 2612 C C . ALA B 1 59 ? 13.281 17.766 -4.117 1 98.5 59 ALA B C 1
ATOM 2614 O O . ALA B 1 59 ? 12.453 17.297 -4.898 1 98.5 59 ALA B O 1
ATOM 2615 N N . LEU B 1 60 ? 13.789 17.094 -3.078 1 98.81 60 LEU B N 1
ATOM 2616 C CA . LEU B 1 60 ? 13.219 15.789 -2.736 1 98.81 60 LEU B CA 1
ATOM 2617 C C . LEU B 1 60 ? 11.75 15.93 -2.352 1 98.81 60 LEU B C 1
ATOM 2619 O O . LEU B 1 60 ? 11.414 16.672 -1.431 1 98.81 60 LEU B O 1
ATOM 2623 N N . VAL B 1 61 ? 10.883 15.25 -3.07 1 98.5 61 VAL B N 1
ATOM 2624 C CA . VAL B 1 61 ? 9.453 15.414 -2.834 1 98.5 61 VAL B CA 1
ATOM 2625 C C . VAL B 1 61 ? 8.766 14.055 -2.891 1 98.5 61 VAL B C 1
ATOM 2627 O O . VAL B 1 61 ? 9.016 13.258 -3.801 1 98.5 61 VAL B O 1
ATOM 2630 N N . GLY B 1 62 ? 7.98 13.758 -1.875 1 97.56 62 GLY B N 1
ATOM 2631 C CA . GLY B 1 62 ? 7.223 12.516 -1.827 1 97.56 62 GLY B CA 1
ATOM 2632 C C . GLY B 1 62 ? 5.828 12.648 -2.404 1 97.56 62 GLY B C 1
ATOM 2633 O O . GLY B 1 62 ? 5.445 13.719 -2.879 1 97.56 62 GLY B O 1
ATOM 2634 N N . ASN B 1 63 ? 5.066 11.586 -2.387 1 96.5 63 ASN B N 1
ATOM 2635 C CA . ASN B 1 63 ? 3.773 11.484 -3.053 1 96.5 63 ASN B CA 1
ATOM 2636 C C . ASN B 1 63 ? 2.779 12.508 -2.516 1 96.5 63 ASN B C 1
ATOM 2638 O O . ASN B 1 63 ? 2.217 13.297 -3.279 1 96.5 63 ASN B O 1
ATOM 2642 N N . ASP B 1 64 ? 2.613 12.562 -1.237 1 96.5 64 ASP B N 1
ATOM 2643 C CA . ASP B 1 64 ? 1.587 13.422 -0.658 1 96.5 64 ASP B CA 1
ATOM 2644 C C . ASP B 1 64 ? 1.915 14.898 -0.886 1 96.5 64 ASP B C 1
ATOM 2646 O O . ASP B 1 64 ? 1.056 15.672 -1.315 1 96.5 64 ASP B O 1
ATOM 2650 N N . ALA B 1 65 ? 3.133 15.25 -0.632 1 97.88 65 ALA B N 1
ATOM 2651 C CA . ALA B 1 65 ? 3.555 16.641 -0.845 1 97.88 65 ALA B CA 1
ATOM 2652 C C . ALA B 1 65 ? 3.4 17.031 -2.309 1 97.88 65 ALA B C 1
ATOM 2654 O O . ALA B 1 65 ? 3.014 18.172 -2.613 1 97.88 65 ALA B O 1
ATOM 2655 N N . LEU B 1 66 ? 3.686 16.125 -3.195 1 98.19 66 LEU B N 1
ATOM 2656 C CA . LEU B 1 66 ? 3.549 16.391 -4.625 1 98.19 66 LEU B CA 1
ATOM 2657 C C . LEU B 1 66 ? 2.1 16.688 -4.988 1 98.19 66 LEU B C 1
ATOM 2659 O O . LEU B 1 66 ? 1.829 17.578 -5.793 1 98.19 66 LEU B O 1
ATOM 2663 N N . LYS B 1 67 ? 1.176 16 -4.418 1 97.62 67 LYS B N 1
ATOM 2664 C CA . LYS B 1 67 ? -0.238 16.25 -4.684 1 97.62 67 LYS B CA 1
ATOM 2665 C C . LYS B 1 67 ? -0.645 17.656 -4.242 1 97.62 67 LYS B C 1
ATOM 2667 O O . LYS B 1 67 ? -1.375 18.344 -4.957 1 97.62 67 LYS B O 1
ATOM 2672 N N . TYR B 1 68 ? -0.166 18 -3.107 1 98.31 68 TYR B N 1
ATOM 2673 C CA . TYR B 1 68 ? -0.453 19.344 -2.635 1 98.31 68 TYR B CA 1
ATOM 2674 C C . TYR B 1 68 ? 0.177 20.391 -3.549 1 98.31 68 TYR B C 1
ATOM 2676 O O . TYR B 1 68 ? -0.447 21.406 -3.861 1 98.31 68 TYR B O 1
ATOM 2684 N N . TYR B 1 69 ? 1.4 20.141 -3.984 1 98.25 69 TYR B N 1
ATOM 2685 C CA . TYR B 1 69 ? 2.082 21.031 -4.914 1 98.25 69 TYR B CA 1
ATOM 2686 C C . TYR B 1 69 ? 1.308 21.141 -6.223 1 98.25 69 TYR B C 1
ATOM 2688 O O . TYR B 1 69 ? 1.088 22.25 -6.723 1 98.25 69 TYR B O 1
ATOM 2696 N N . ASP B 1 70 ? 0.907 20.031 -6.703 1 97.25 70 ASP B N 1
ATOM 2697 C CA . ASP B 1 70 ? 0.207 20.031 -7.984 1 97.25 70 ASP B CA 1
ATOM 2698 C C . ASP B 1 70 ? -1.131 20.766 -7.883 1 97.25 70 ASP B C 1
ATOM 2700 O O . ASP B 1 70 ? -1.59 21.375 -8.852 1 97.25 70 ASP B O 1
ATOM 2704 N N . GLU B 1 71 ? -1.704 20.719 -6.715 1 96.12 71 GLU B N 1
ATOM 2705 C CA . GLU B 1 71 ? -2.99 21.375 -6.492 1 96.12 71 GLU B CA 1
ATOM 2706 C C . GLU B 1 71 ? -2.816 22.875 -6.277 1 96.12 71 GLU B C 1
ATOM 2708 O O . GLU B 1 71 ? -3.68 23.672 -6.664 1 96.12 71 GLU B O 1
ATOM 2713 N N . THR B 1 72 ? -1.675 23.344 -5.727 1 97.19 72 THR B N 1
ATOM 2714 C CA . THR B 1 72 ? -1.591 24.719 -5.254 1 97.19 72 THR B CA 1
ATOM 2715 C C . THR B 1 72 ? -0.46 25.453 -5.957 1 97.19 72 THR B C 1
ATOM 2717 O O . THR B 1 72 ? -0.468 26.688 -6.023 1 97.19 72 THR B O 1
ATOM 2720 N N . ARG B 1 73 ? 0.559 24.719 -6.355 1 96.81 73 ARG B N 1
ATOM 2721 C CA . ARG B 1 73 ? 1.777 25.25 -6.969 1 96.81 73 ARG B CA 1
ATOM 2722 C C . ARG B 1 73 ? 2.559 26.109 -5.988 1 96.81 73 ARG B C 1
ATOM 2724 O O . ARG B 1 73 ? 3.395 26.922 -6.398 1 96.81 73 ARG B O 1
ATOM 2731 N N . LEU B 1 74 ? 2.264 26 -4.695 1 97.31 74 LEU B N 1
ATOM 2732 C CA . LEU B 1 74 ? 3.006 26.688 -3.648 1 97.31 74 LEU B CA 1
ATOM 2733 C C . LEU B 1 74 ? 4.371 26.047 -3.432 1 97.31 74 LEU B C 1
ATOM 2735 O O . LEU B 1 74 ? 4.641 24.969 -3.953 1 97.31 74 LEU B O 1
ATOM 2739 N N . ASP B 1 75 ? 5.246 26.734 -2.723 1 96.81 75 ASP B N 1
ATOM 2740 C CA . ASP B 1 75 ? 6.621 26.297 -2.508 1 96.81 75 ASP B CA 1
ATOM 2741 C C . ASP B 1 75 ? 6.656 24.938 -1.805 1 96.81 75 ASP B C 1
ATOM 2743 O O . ASP B 1 75 ? 6.199 24.812 -0.666 1 96.81 75 ASP B O 1
ATOM 2747 N N . ILE B 1 76 ? 7.25 23.938 -2.402 1 98.19 76 ILE B N 1
ATOM 2748 C CA . ILE B 1 76 ? 7.277 22.547 -1.932 1 98.19 76 ILE B CA 1
ATOM 2749 C C . ILE B 1 76 ? 7.977 22.484 -0.576 1 98.19 76 ILE B C 1
ATOM 2751 O O . ILE B 1 76 ? 7.613 21.656 0.275 1 98.19 76 ILE B O 1
ATOM 2755 N N . ASN B 1 77 ? 8.945 23.328 -0.346 1 97.81 77 ASN B N 1
ATOM 2756 C CA . ASN B 1 77 ? 9.68 23.297 0.911 1 97.81 77 ASN B CA 1
ATOM 2757 C C . ASN B 1 77 ? 8.828 23.797 2.072 1 97.81 77 ASN B C 1
ATOM 2759 O O . ASN B 1 77 ? 8.992 23.359 3.207 1 97.81 77 ASN B O 1
ATOM 2763 N N . MET B 1 78 ? 7.949 24.688 1.735 1 97.19 78 MET B N 1
ATOM 2764 C CA . MET B 1 78 ? 7.023 25.172 2.756 1 97.19 78 MET B CA 1
ATOM 2765 C C . MET B 1 78 ? 5.895 24.172 2.982 1 97.19 78 MET B C 1
ATOM 2767 O O . MET B 1 78 ? 5.473 23.953 4.117 1 97.19 78 MET B O 1
ATOM 2771 N N . ILE B 1 79 ? 5.406 23.547 1.938 1 98.38 79 ILE B N 1
ATOM 2772 C CA . ILE B 1 79 ? 4.367 22.531 2.039 1 98.38 79 ILE B CA 1
ATOM 2773 C C . ILE B 1 79 ? 4.863 21.375 2.896 1 98.38 79 ILE B C 1
ATOM 2775 O O . ILE B 1 79 ? 4.145 20.891 3.777 1 98.38 79 ILE B O 1
ATOM 2779 N N . ASN B 1 80 ? 6.059 20.969 2.695 1 98.69 80 ASN B N 1
ATOM 2780 C CA . ASN B 1 80 ? 6.68 19.812 3.33 1 98.69 80 ASN B CA 1
ATOM 2781 C C . ASN B 1 80 ? 8.133 20.094 3.709 1 98.69 80 ASN B C 1
ATOM 2783 O O . ASN B 1 80 ? 9.047 19.812 2.93 1 98.69 80 ASN B O 1
ATOM 2787 N N . PRO B 1 81 ? 8.328 20.594 4.875 1 98.44 81 PRO B N 1
ATOM 2788 C CA . PRO B 1 81 ? 9.664 21.047 5.266 1 98.44 81 PRO B CA 1
ATOM 2789 C C . PRO B 1 81 ? 10.609 19.891 5.578 1 98.44 81 PRO B C 1
ATOM 2791 O O . PRO B 1 81 ? 11.828 20.078 5.617 1 98.44 81 PRO B O 1
ATOM 2794 N N . PHE B 1 82 ? 10.141 18.734 5.898 1 98.81 82 PHE B N 1
ATOM 2795 C CA . PHE B 1 82 ? 11.008 17.594 6.18 1 98.81 82 PHE B CA 1
ATOM 2796 C C . PHE B 1 82 ? 10.562 16.359 5.395 1 98.81 82 PHE B C 1
ATOM 2798 O O . PHE B 1 82 ? 9.461 15.859 5.605 1 98.81 82 PHE B O 1
ATOM 2805 N N . ALA B 1 83 ? 11.375 15.859 4.523 1 98.75 83 ALA B N 1
ATOM 2806 C CA . ALA B 1 83 ? 11.07 14.711 3.672 1 98.75 83 ALA B CA 1
ATOM 2807 C C . ALA B 1 83 ? 12.172 13.664 3.756 1 98.75 83 ALA B C 1
ATOM 2809 O O . ALA B 1 83 ? 13.359 14 3.771 1 98.75 83 ALA B O 1
ATOM 2810 N N . VAL B 1 84 ? 11.773 12.43 3.873 1 98.75 84 VAL B N 1
ATOM 2811 C CA . VAL B 1 84 ? 12.734 11.328 3.918 1 98.75 84 VAL B CA 1
ATOM 2812 C C . VAL B 1 84 ? 12.453 10.352 2.783 1 98.75 84 VAL B C 1
ATOM 2814 O O . VAL B 1 84 ? 11.297 10.008 2.523 1 98.75 84 VAL B O 1
ATOM 2817 N N . LEU B 1 85 ? 13.484 9.945 2.086 1 98.81 85 LEU B N 1
ATOM 2818 C CA . LEU B 1 85 ? 13.43 8.898 1.072 1 98.81 85 LEU B CA 1
ATOM 2819 C C . LEU B 1 85 ? 13.961 7.582 1.621 1 98.81 85 LEU B C 1
ATOM 2821 O O . LEU B 1 85 ? 15.078 7.527 2.143 1 98.81 85 LEU B O 1
ATOM 2825 N N . LEU B 1 86 ? 13.18 6.605 1.526 1 98.5 86 LEU B N 1
ATOM 2826 C CA . LEU B 1 86 ? 13.578 5.25 1.892 1 98.5 86 LEU B CA 1
ATOM 2827 C C . LEU B 1 86 ? 13.852 4.41 0.649 1 98.5 86 LEU B C 1
ATOM 2829 O O . LEU B 1 86 ? 13.398 4.75 -0.447 1 98.5 86 LEU B O 1
ATOM 2833 N N . ALA B 1 87 ? 14.594 3.361 0.784 1 98 87 ALA B N 1
ATOM 2834 C CA . ALA B 1 87 ? 14.867 2.426 -0.302 1 98 87 ALA B CA 1
ATOM 2835 C C . ALA B 1 87 ? 14.953 0.992 0.217 1 98 87 ALA B C 1
ATOM 2837 O O . ALA B 1 87 ? 15.336 0.763 1.366 1 98 87 ALA B O 1
ATOM 2838 N N . PRO B 1 88 ? 14.5 0.088 -0.591 1 96.81 88 PRO B N 1
ATOM 2839 C CA . PRO B 1 88 ? 14.609 -1.304 -0.146 1 96.81 88 PRO B CA 1
ATOM 2840 C C . PRO B 1 88 ? 16.047 -1.814 -0.158 1 96.81 88 PRO B C 1
ATOM 2842 O O . PRO B 1 88 ? 16.828 -1.456 -1.044 1 96.81 88 PRO B O 1
ATOM 2845 N N . PRO B 1 89 ? 16.328 -2.654 0.818 1 97.25 89 PRO B N 1
ATOM 2846 C CA . PRO B 1 89 ? 17.656 -3.279 0.828 1 97.25 89 PRO B CA 1
ATOM 2847 C C . PRO B 1 89 ? 17.797 -4.391 -0.209 1 97.25 89 PRO B C 1
ATOM 2849 O O . PRO B 1 89 ? 16.797 -4.859 -0.751 1 97.25 89 PRO B O 1
ATOM 2852 N N . ASP B 1 90 ? 19.016 -4.648 -0.518 1 96.56 90 ASP B N 1
ATOM 2853 C CA . ASP B 1 90 ? 19.375 -5.754 -1.4 1 96.56 90 ASP B CA 1
ATOM 2854 C C . ASP B 1 90 ? 19.828 -6.969 -0.6 1 96.56 90 ASP B C 1
ATOM 2856 O O . ASP B 1 90 ? 20.875 -6.934 0.055 1 96.56 90 ASP B O 1
ATOM 2860 N N . LEU B 1 91 ? 19.062 -8.008 -0.737 1 96.38 91 LEU B N 1
ATOM 2861 C CA . LEU B 1 91 ? 19.359 -9.203 0.057 1 96.38 91 LEU B CA 1
ATOM 2862 C C . LEU B 1 91 ? 20.75 -9.727 -0.249 1 96.38 91 LEU B C 1
ATOM 2864 O O . LEU B 1 91 ? 21.469 -10.164 0.655 1 96.38 91 LEU B O 1
ATOM 2868 N N . GLU B 1 92 ? 21.125 -9.711 -1.483 1 95.06 92 GLU B N 1
ATOM 2869 C CA . GLU B 1 92 ? 22.453 -10.18 -1.875 1 95.06 92 GLU B CA 1
ATOM 2870 C C . GLU B 1 92 ? 23.547 -9.344 -1.231 1 95.06 92 GLU B C 1
ATOM 2872 O O . GLU B 1 92 ? 24.547 -9.875 -0.731 1 95.06 92 GLU B O 1
ATOM 2877 N N . LYS B 1 93 ? 23.359 -8.078 -1.225 1 96.19 93 LYS B N 1
ATOM 2878 C CA . LYS B 1 93 ? 24.359 -7.168 -0.653 1 96.19 93 LYS B CA 1
ATOM 2879 C C . LYS B 1 93 ? 24.438 -7.32 0.863 1 96.19 93 LYS B C 1
ATOM 2881 O O . LYS B 1 93 ? 25.438 -6.965 1.478 1 96.19 93 LYS B O 1
ATOM 2886 N N . LEU B 1 94 ? 23.406 -7.84 1.474 1 96.38 94 LEU B N 1
ATOM 2887 C CA . LEU B 1 94 ? 23.375 -8.078 2.912 1 96.38 94 LEU B CA 1
ATOM 2888 C C . LEU B 1 94 ? 23.906 -9.469 3.246 1 96.38 94 LEU B C 1
ATOM 2890 O O . LEU B 1 94 ? 23.719 -9.953 4.363 1 96.38 94 LEU B O 1
ATOM 2894 N N . GLY B 1 95 ? 24.469 -10.188 2.24 1 94.56 95 GLY B N 1
ATOM 2895 C CA . GLY B 1 95 ? 25.016 -11.523 2.455 1 94.56 95 GLY B CA 1
ATOM 2896 C C . GLY B 1 95 ? 23.938 -12.57 2.717 1 94.56 95 GLY B C 1
ATOM 2897 O O . GLY B 1 95 ? 24.156 -13.484 3.518 1 94.56 95 GLY B O 1
ATOM 2898 N N . TYR B 1 96 ? 22.75 -12.32 2.174 1 94 96 TYR B N 1
ATOM 2899 C CA . TYR B 1 96 ? 21.625 -13.227 2.318 1 94 96 TYR B CA 1
ATOM 2900 C C . TYR B 1 96 ? 21.203 -13.352 3.779 1 94 96 TYR B C 1
ATOM 2902 O O . TYR B 1 96 ? 20.656 -14.375 4.191 1 94 96 TYR B O 1
ATOM 2910 N N . ASN B 1 97 ? 21.547 -12.359 4.523 1 96 97 ASN B N 1
ATOM 2911 C CA . ASN B 1 97 ? 21.062 -12.258 5.895 1 96 97 ASN B CA 1
ATOM 2912 C C . ASN B 1 97 ? 19.594 -11.859 5.934 1 96 97 ASN B C 1
ATOM 2914 O O . ASN B 1 97 ? 19.266 -10.672 6.02 1 96 97 ASN B O 1
ATOM 2918 N N . VAL B 1 98 ? 18.719 -12.836 5.941 1 94.62 98 VAL B N 1
ATOM 2919 C CA . VAL B 1 98 ? 17.281 -12.648 5.832 1 94.62 98 VAL B CA 1
ATOM 2920 C C . VAL B 1 98 ? 16.766 -11.883 7.047 1 94.62 98 VAL B C 1
ATOM 2922 O O . VAL B 1 98 ? 15.883 -11.031 6.926 1 94.62 98 VAL B O 1
ATOM 2925 N N . ARG B 1 99 ? 17.297 -12.219 8.18 1 95.44 99 ARG B N 1
ATOM 2926 C CA . ARG B 1 99 ? 16.891 -11.523 9.398 1 95.44 99 ARG B CA 1
ATOM 2927 C C . ARG B 1 99 ? 17.109 -10.016 9.266 1 95.44 99 ARG B C 1
ATOM 2929 O O . ARG B 1 99 ? 16.203 -9.227 9.531 1 95.44 99 ARG B O 1
ATOM 2936 N N . LEU B 1 100 ? 18.297 -9.68 8.883 1 96.62 100 LEU B N 1
ATOM 2937 C CA . LEU B 1 100 ? 18.641 -8.273 8.695 1 96.62 100 LEU B CA 1
ATOM 2938 C C . LEU B 1 100 ? 17.781 -7.648 7.602 1 96.62 100 LEU B C 1
ATOM 2940 O O . LEU B 1 100 ? 17.297 -6.527 7.754 1 96.62 100 LEU B O 1
ATOM 2944 N N . TYR B 1 101 ? 17.594 -8.359 6.551 1 96.81 101 TYR B N 1
ATOM 2945 C CA . TYR B 1 101 ? 16.75 -7.906 5.449 1 96.81 101 TYR B CA 1
ATOM 2946 C C . TYR B 1 101 ? 15.352 -7.547 5.938 1 96.81 101 TYR B C 1
ATOM 2948 O O . TYR B 1 101 ? 14.859 -6.449 5.668 1 96.81 101 TYR B O 1
ATOM 2956 N N . LYS B 1 102 ? 14.742 -8.453 6.648 1 95 102 LYS B N 1
ATOM 2957 C CA . LYS B 1 102 ? 13.391 -8.242 7.152 1 95 102 LYS B CA 1
ATOM 2958 C C . LYS B 1 102 ? 13.336 -7.066 8.125 1 95 102 LYS B C 1
ATOM 2960 O O . LYS B 1 102 ? 12.375 -6.289 8.117 1 95 102 LYS B O 1
ATOM 2965 N N . GLU B 1 103 ? 14.328 -6.973 8.945 1 96.38 103 GLU B N 1
ATOM 2966 C CA . GLU B 1 103 ? 14.414 -5.855 9.875 1 96.38 103 GLU B CA 1
ATOM 2967 C C . GLU B 1 103 ? 14.43 -4.52 9.133 1 96.38 103 GLU B C 1
ATOM 2969 O O . GLU B 1 103 ? 13.711 -3.592 9.5 1 96.38 103 GLU B O 1
ATOM 2974 N N . ILE B 1 104 ? 15.211 -4.449 8.109 1 96.31 104 ILE B N 1
ATOM 2975 C CA . ILE B 1 104 ? 15.352 -3.217 7.34 1 96.31 104 ILE B CA 1
ATOM 2976 C C . ILE B 1 104 ? 14.047 -2.916 6.605 1 96.31 104 ILE B C 1
ATOM 2978 O O . ILE B 1 104 ? 13.609 -1.767 6.555 1 96.31 104 ILE B O 1
ATOM 2982 N N . ILE B 1 105 ? 13.477 -3.945 6.059 1 94.25 105 ILE B N 1
ATOM 2983 C CA . ILE B 1 105 ? 12.211 -3.783 5.352 1 94.25 105 ILE B CA 1
ATOM 2984 C C . ILE B 1 105 ? 11.148 -3.244 6.305 1 94.25 105 ILE B C 1
ATOM 2986 O O . ILE B 1 105 ? 10.375 -2.354 5.945 1 94.25 105 ILE B O 1
ATOM 2990 N N . THR B 1 106 ? 11.141 -3.734 7.496 1 92.75 106 THR B N 1
ATOM 2991 C CA . THR B 1 106 ? 10.148 -3.352 8.5 1 92.75 106 THR B CA 1
ATOM 2992 C C . THR B 1 106 ? 10.391 -1.924 8.977 1 92.75 106 THR B C 1
ATOM 2994 O O . THR B 1 106 ? 9.453 -1.123 9.055 1 92.75 106 THR B O 1
ATOM 2997 N N . ASN B 1 107 ? 11.625 -1.551 9.242 1 93.69 107 ASN B N 1
ATOM 2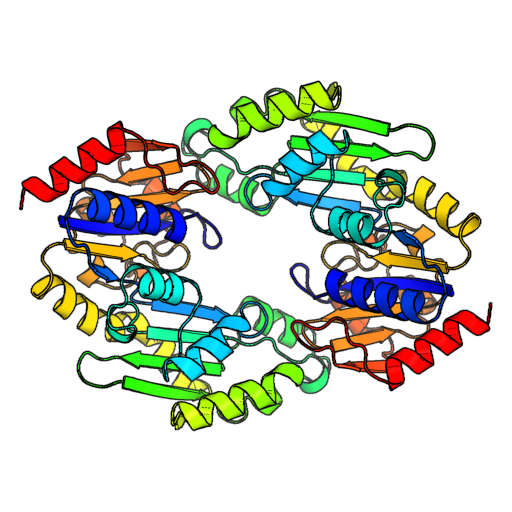998 C CA . ASN B 1 107 ? 11.961 -0.264 9.844 1 93.69 107 ASN B CA 1
ATOM 2999 C C . ASN B 1 107 ? 12.188 0.807 8.781 1 93.69 107 ASN B C 1
ATOM 3001 O O . ASN B 1 107 ? 12.156 2.002 9.078 1 93.69 107 ASN B O 1
ATOM 3005 N N . GLY B 1 108 ? 12.43 0.41 7.613 1 95.56 108 GLY B N 1
ATOM 3006 C CA . GLY B 1 108 ? 12.82 1.325 6.551 1 95.56 108 GLY B CA 1
ATOM 3007 C C . GLY B 1 108 ? 14.312 1.602 6.516 1 95.56 108 GLY B C 1
ATOM 3008 O O . GLY B 1 108 ? 14.992 1.503 7.543 1 95.56 108 GLY B O 1
ATOM 3009 N N . LEU B 1 109 ? 14.797 1.885 5.352 1 97.94 109 LEU B N 1
ATOM 3010 C CA . LEU B 1 109 ? 16.172 2.305 5.141 1 97.94 109 LEU B CA 1
ATOM 3011 C C . LEU B 1 109 ? 16.234 3.713 4.559 1 97.94 109 LEU B C 1
ATOM 3013 O O . LEU B 1 109 ? 16.141 3.891 3.342 1 97.94 109 LEU B O 1
ATOM 3017 N N . PRO B 1 110 ? 16.344 4.703 5.465 1 98.69 110 PRO B N 1
ATOM 3018 C CA . PRO B 1 110 ? 16.5 6.059 4.93 1 98.69 110 PRO B CA 1
ATOM 3019 C C . PRO B 1 110 ? 17.766 6.234 4.105 1 98.69 110 PRO B C 1
ATOM 3021 O O . PRO B 1 110 ? 18.844 5.816 4.531 1 98.69 110 PRO B O 1
ATOM 3024 N N . VAL B 1 111 ? 17.594 6.879 2.918 1 98.88 111 VAL B N 1
ATOM 3025 C CA . VAL B 1 111 ? 18.766 7.027 2.059 1 98.88 111 VAL B CA 1
ATOM 3026 C C . VAL B 1 111 ? 18.984 8.508 1.742 1 98.88 111 VAL B C 1
ATOM 3028 O O . VAL B 1 111 ? 20.078 8.906 1.344 1 98.88 111 VAL B O 1
ATOM 3031 N N . MET B 1 112 ? 17.969 9.297 1.862 1 98.88 112 MET B N 1
ATOM 3032 C CA . MET B 1 112 ? 18.078 10.727 1.579 1 98.88 112 MET B CA 1
ATOM 3033 C C . MET B 1 112 ? 17.062 11.523 2.389 1 98.88 112 MET B C 1
ATOM 3035 O O . MET B 1 112 ? 15.969 11.039 2.664 1 98.88 112 MET B O 1
ATOM 3039 N N . ILE B 1 113 ? 17.406 12.711 2.799 1 98.88 113 ILE B N 1
ATOM 3040 C CA . ILE B 1 113 ? 16.484 13.609 3.473 1 98.88 113 ILE B CA 1
ATOM 3041 C C . ILE B 1 113 ? 16.562 15 2.846 1 98.88 113 ILE B C 1
ATOM 3043 O O . ILE B 1 113 ? 17.594 15.375 2.289 1 98.88 113 ILE B O 1
ATOM 3047 N N . ARG B 1 114 ? 15.477 15.664 2.83 1 98.88 114 ARG B N 1
ATOM 3048 C CA . ARG B 1 114 ? 15.406 17.109 2.619 1 98.88 114 ARG B CA 1
ATOM 3049 C C . ARG B 1 114 ? 14.883 17.812 3.861 1 98.88 114 ARG B C 1
ATOM 3051 O O . ARG B 1 114 ? 13.883 17.391 4.445 1 98.88 114 ARG B O 1
ATOM 3058 N N . LEU B 1 115 ? 15.547 18.828 4.27 1 98.06 115 LEU B N 1
ATOM 3059 C CA . LEU B 1 115 ? 15.078 19.625 5.398 1 98.06 115 LEU B CA 1
ATOM 3060 C C . LEU B 1 115 ? 15.047 21.109 5.047 1 98.06 115 LEU B C 1
ATOM 3062 O O . LEU B 1 115 ? 15.93 21.594 4.332 1 98.06 115 LEU B O 1
ATOM 3066 N N . TYR B 1 116 ? 14.031 21.703 5.355 1 96.88 116 TYR B N 1
ATOM 3067 C CA . TYR B 1 116 ? 13.836 23.156 5.266 1 96.88 116 TYR B CA 1
ATOM 3068 C C . TYR B 1 116 ? 13.633 23.766 6.648 1 96.88 116 TYR B C 1
ATOM 3070 O O . TYR B 1 116 ? 12.664 23.438 7.34 1 96.88 116 TYR B O 1
ATOM 3078 N N . ASP B 1 117 ? 14.5 24.656 7.055 1 87.94 117 ASP B N 1
ATOM 3079 C CA . ASP B 1 117 ? 14.445 25.188 8.406 1 87.94 117 ASP B CA 1
ATOM 3080 C C . ASP B 1 117 ? 13.781 26.562 8.422 1 87.94 117 ASP B C 1
ATOM 3082 O O . ASP B 1 117 ? 13.922 27.328 9.391 1 87.94 117 ASP B O 1
ATOM 3086 N N . GLY B 1 118 ? 13.141 26.969 7.375 1 86.62 118 GLY B N 1
ATOM 3087 C CA . GLY B 1 118 ? 12.5 28.266 7.266 1 86.62 118 GLY B CA 1
ATOM 3088 C C . GLY B 1 118 ? 13.305 29.266 6.453 1 86.62 118 GLY B C 1
ATOM 3089 O O . GLY B 1 118 ? 12.766 30.266 5.977 1 86.62 118 GLY B O 1
ATOM 3090 N N . ASN B 1 119 ? 14.578 29 6.281 1 87.94 119 ASN B N 1
ATOM 3091 C CA . ASN B 1 119 ? 15.445 29.922 5.566 1 87.94 119 ASN B CA 1
ATOM 3092 C C . ASN B 1 119 ? 16.141 29.25 4.387 1 87.94 119 ASN B C 1
ATOM 3094 O O . ASN B 1 119 ? 16.203 29.812 3.291 1 87.94 119 ASN B O 1
ATOM 3098 N N . ALA B 1 120 ? 16.656 28.094 4.645 1 94 120 ALA B N 1
ATOM 3099 C CA . ALA B 1 120 ? 17.438 27.406 3.627 1 94 120 ALA B CA 1
ATOM 3100 C C . ALA B 1 120 ? 17.031 25.938 3.521 1 94 120 ALA B C 1
ATOM 3102 O O . ALA B 1 120 ? 16.469 25.375 4.465 1 94 120 ALA B O 1
ATOM 3103 N N . VAL B 1 121 ? 17.312 25.406 2.342 1 97.31 121 VAL B N 1
ATOM 3104 C CA . VAL B 1 121 ? 17.031 24 2.066 1 97.31 121 VAL B CA 1
ATOM 3105 C C . VAL B 1 121 ? 18.344 23.219 2.047 1 97.31 121 VAL B C 1
ATOM 3107 O O . VAL B 1 121 ? 19.359 23.688 1.518 1 97.31 121 VAL B O 1
ATOM 3110 N N . SER B 1 122 ? 18.344 22.062 2.686 1 98.12 122 SER B N 1
ATOM 3111 C CA . SER B 1 122 ? 19.484 21.156 2.646 1 98.12 122 SER B CA 1
ATOM 3112 C C . SER B 1 122 ? 19.062 19.75 2.295 1 98.12 122 SER B C 1
ATOM 3114 O O . SER B 1 122 ? 17.969 19.312 2.68 1 98.12 122 SER B O 1
ATOM 3116 N N . HIS B 1 123 ? 19.906 19.125 1.537 1 98.88 123 HIS B N 1
ATOM 3117 C CA . HIS B 1 123 ? 19.719 17.719 1.218 1 98.88 123 HIS B CA 1
ATOM 3118 C C . HIS B 1 123 ? 20.891 16.891 1.732 1 98.88 123 HIS B C 1
ATOM 3120 O O . HIS B 1 123 ? 22.047 17.312 1.645 1 98.88 123 HIS B O 1
ATOM 3126 N N . LEU B 1 124 ? 20.531 15.773 2.355 1 98.88 124 LEU B N 1
ATOM 3127 C CA . LEU B 1 124 ? 21.531 14.82 2.826 1 98.88 124 LEU B CA 1
ATOM 3128 C C . LEU B 1 124 ? 21.297 13.445 2.207 1 98.88 124 LEU B C 1
ATOM 3130 O O . LEU B 1 124 ? 20.156 13.062 1.938 1 98.88 124 LEU B O 1
ATOM 3134 N N . VAL B 1 125 ? 22.359 12.734 2.002 1 98.88 125 VAL B N 1
ATOM 3135 C CA . VAL B 1 125 ? 22.266 11.391 1.451 1 98.88 125 VAL B CA 1
ATOM 3136 C C . VAL B 1 125 ? 23.156 10.438 2.248 1 98.88 125 VAL B C 1
ATOM 3138 O O . VAL B 1 125 ? 24.25 10.828 2.701 1 98.88 125 VAL B O 1
ATOM 3141 N N . LEU B 1 126 ? 22.688 9.281 2.475 1 98.88 126 LEU B N 1
ATOM 3142 C CA . LEU B 1 126 ? 23.391 8.266 3.244 1 98.88 126 LEU B CA 1
ATOM 3143 C C . LEU B 1 126 ? 24.688 7.871 2.555 1 98.88 126 LEU B C 1
ATOM 3145 O O . LEU B 1 126 ? 24.688 7.5 1.377 1 98.88 126 LEU B O 1
ATOM 3149 N N . GLU B 1 127 ? 25.703 7.934 3.334 1 98.19 127 GLU B N 1
ATOM 3150 C CA . GLU B 1 127 ? 26.984 7.457 2.828 1 98.19 127 GLU B CA 1
ATOM 3151 C C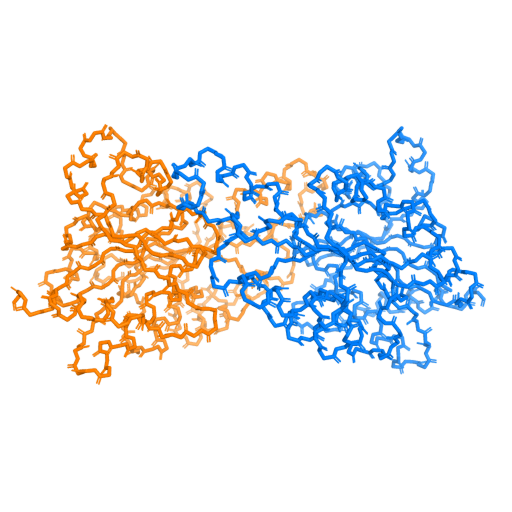 . GLU B 1 127 ? 26.938 5.961 2.521 1 98.19 127 GLU B C 1
ATOM 3153 O O . GLU B 1 127 ? 26.344 5.188 3.275 1 98.19 127 GLU B O 1
ATOM 3158 N N . LYS B 1 128 ? 27.469 5.5 1.39 1 97.12 128 LYS B N 1
ATOM 3159 C CA . LYS B 1 128 ? 27.641 4.109 0.981 1 97.12 128 LYS B CA 1
ATOM 3160 C C . LYS B 1 128 ? 26.297 3.412 0.828 1 97.12 128 LYS B C 1
ATOM 3162 O O . LYS B 1 128 ? 26.172 2.211 1.079 1 97.12 128 LYS B O 1
ATOM 3167 N N . PHE B 1 129 ? 25.234 4.203 0.611 1 98.25 129 PHE B N 1
ATOM 3168 C CA . PHE B 1 129 ? 23.922 3.594 0.434 1 98.25 129 PHE B CA 1
ATOM 3169 C C . PHE B 1 129 ? 23.953 2.551 -0.678 1 98.25 129 PHE B C 1
ATOM 3171 O O . PHE B 1 129 ? 23.172 1.595 -0.664 1 98.25 129 PHE B O 1
ATOM 3178 N N . SER B 1 130 ? 24.828 2.691 -1.665 1 97.62 130 SER B N 1
ATOM 3179 C CA . SER B 1 130 ? 24.938 1.799 -2.816 1 97.62 130 SER B CA 1
ATOM 3180 C C . SER B 1 130 ? 25.281 0.378 -2.385 1 97.62 130 SER B C 1
ATOM 3182 O O . SER B 1 130 ? 25.031 -0.578 -3.125 1 97.62 130 SER B O 1
ATOM 3184 N N . GLU B 1 131 ? 25.828 0.232 -1.195 1 97.75 131 GLU B N 1
ATOM 3185 C CA . GLU B 1 131 ? 26.219 -1.078 -0.682 1 97.75 131 GLU B CA 1
ATOM 3186 C C . GLU B 1 131 ? 25.031 -1.785 -0.025 1 97.75 131 GLU B C 1
ATOM 3188 O O . GLU B 1 131 ? 25.125 -2.965 0.322 1 97.75 131 GLU B O 1
ATOM 3193 N N . LEU B 1 132 ? 23.938 -1.05 0.114 1 97.44 132 LEU B N 1
ATOM 3194 C CA . LEU B 1 132 ? 22.812 -1.591 0.874 1 97.44 132 LEU B CA 1
ATOM 3195 C C . LEU B 1 132 ? 21.578 -1.691 0.004 1 97.44 132 LEU B C 1
ATOM 3197 O O . LEU B 1 132 ? 20.75 -2.602 0.181 1 97.44 132 LEU B O 1
ATOM 3201 N N . VAL B 1 133 ? 21.391 -0.785 -0.94 1 97.19 133 VAL B N 1
ATOM 3202 C CA . VAL B 1 133 ? 20.141 -0.611 -1.672 1 97.19 133 VAL B CA 1
ATOM 3203 C C . VAL B 1 133 ? 20.172 -1.447 -2.949 1 97.19 133 VAL B C 1
ATOM 3205 O O . VAL B 1 133 ? 21.234 -1.779 -3.457 1 97.19 133 VAL B O 1
ATOM 3208 N N . THR B 1 134 ? 19.031 -1.822 -3.451 1 94.25 134 THR B N 1
ATOM 3209 C CA . THR B 1 134 ? 18.906 -2.578 -4.691 1 94.25 134 THR B CA 1
ATOM 3210 C C . THR B 1 134 ? 19.562 -1.84 -5.848 1 94.25 134 THR B C 1
ATOM 3212 O O . THR B 1 134 ? 19.453 -0.618 -5.961 1 94.25 134 THR B O 1
ATOM 3215 N N . ASP B 1 135 ? 20.156 -2.523 -6.801 1 92.25 135 ASP B N 1
ATOM 3216 C CA . ASP B 1 135 ? 20.984 -1.964 -7.863 1 92.25 135 ASP B CA 1
ATOM 3217 C C . ASP B 1 135 ? 20.172 -1.068 -8.789 1 92.25 135 ASP B C 1
ATOM 3219 O O . ASP B 1 135 ? 20.656 -0.041 -9.258 1 92.25 135 ASP B O 1
ATOM 3223 N N . SER B 1 136 ? 18.969 -1.512 -8.961 1 90.06 136 SER B N 1
ATOM 3224 C CA . SER B 1 136 ? 18.109 -0.81 -9.914 1 90.06 136 SER B CA 1
ATOM 3225 C C . SER B 1 136 ? 17.875 0.631 -9.477 1 90.06 136 SER B C 1
ATOM 3227 O O . SER B 1 136 ? 17.484 1.472 -10.289 1 90.06 136 SER B O 1
ATOM 3229 N N . LEU B 1 137 ? 18.109 0.958 -8.219 1 95.31 137 LEU B N 1
ATOM 3230 C CA . LEU B 1 137 ? 17.812 2.289 -7.703 1 95.31 137 LEU B CA 1
ATOM 3231 C C . LEU B 1 137 ? 19.094 3.098 -7.52 1 95.31 137 LEU B C 1
ATOM 3233 O O . LEU B 1 137 ? 19.047 4.32 -7.375 1 95.31 137 LEU B O 1
ATOM 3237 N N . VAL B 1 138 ? 20.234 2.467 -7.508 1 96.56 138 VAL B N 1
ATOM 3238 C CA . VAL B 1 138 ? 21.5 3.094 -7.113 1 96.56 138 VAL B CA 1
ATOM 3239 C C . VAL B 1 138 ? 21.812 4.254 -8.055 1 96.56 138 VAL B C 1
ATOM 3241 O O . VAL B 1 138 ? 22.062 5.371 -7.605 1 96.56 138 VAL B O 1
ATOM 3244 N N . GLU B 1 139 ? 21.734 4.008 -9.289 1 95.44 139 GLU B N 1
ATOM 3245 C CA . GLU B 1 139 ? 22.078 5.035 -10.266 1 95.44 139 GLU B CA 1
ATOM 3246 C C . GLU B 1 139 ? 21.156 6.238 -10.156 1 95.44 139 GLU B C 1
ATOM 3248 O O . GLU B 1 139 ? 21.594 7.387 -10.234 1 95.44 139 GLU B O 1
ATOM 3253 N N . LYS B 1 140 ? 19.891 5.922 -10.031 1 95.56 140 LYS B N 1
ATOM 3254 C CA . LYS B 1 140 ? 18.906 6.996 -9.969 1 95.56 140 LYS B CA 1
ATOM 3255 C C . LYS B 1 140 ? 19.094 7.844 -8.711 1 95.56 140 LYS B C 1
ATOM 3257 O O . LYS B 1 140 ? 19.031 9.07 -8.773 1 95.56 140 LYS B O 1
ATOM 3262 N N . ILE B 1 141 ? 19.344 7.207 -7.578 1 97.88 141 ILE B N 1
ATOM 3263 C CA . ILE B 1 141 ? 19.531 7.926 -6.324 1 97.88 141 ILE B CA 1
ATOM 3264 C C . ILE B 1 141 ? 20.828 8.734 -6.383 1 97.88 141 ILE B C 1
ATOM 3266 O O . ILE B 1 141 ? 20.875 9.867 -5.887 1 97.88 141 ILE B O 1
ATOM 3270 N N . GLU B 1 142 ? 21.859 8.195 -7.012 1 98.19 142 GLU B N 1
ATOM 3271 C CA . GLU B 1 142 ? 23.094 8.93 -7.191 1 98.19 142 GLU B CA 1
ATOM 3272 C C . GLU B 1 142 ? 22.891 10.164 -8.055 1 98.19 142 GLU B C 1
ATOM 3274 O O . GLU B 1 142 ? 23.375 11.25 -7.727 1 98.19 142 GLU B O 1
ATOM 3279 N N . SER B 1 143 ? 22.219 9.953 -9.125 1 97.81 143 SER B N 1
ATOM 3280 C CA . SER B 1 143 ? 21.906 11.078 -10 1 97.81 143 SER B CA 1
ATOM 3281 C C . SER B 1 143 ? 21.125 12.156 -9.273 1 97.81 143 SER B C 1
ATOM 3283 O O . SER B 1 143 ? 21.453 13.344 -9.367 1 97.81 143 SER B O 1
ATOM 3285 N N . LEU B 1 144 ? 20.141 11.766 -8.562 1 98.44 144 LEU B N 1
ATOM 3286 C CA . LEU B 1 144 ? 19.328 12.703 -7.789 1 98.44 144 LEU B CA 1
ATOM 3287 C C . LEU B 1 144 ? 20.188 13.445 -6.766 1 98.44 144 LEU B C 1
ATOM 3289 O O . LEU B 1 144 ? 20.031 14.656 -6.582 1 98.44 144 LEU B O 1
ATOM 3293 N N . SER B 1 145 ? 21 12.688 -6.121 1 98.62 145 SER B N 1
ATOM 3294 C CA . SER B 1 145 ? 21.906 13.273 -5.129 1 98.62 145 SER B CA 1
ATOM 3295 C C . SER B 1 145 ? 22.734 14.398 -5.738 1 98.62 145 SER B C 1
ATOM 3297 O O . SER B 1 145 ? 22.922 15.445 -5.113 1 98.62 145 SER B O 1
ATOM 3299 N N . LYS B 1 146 ? 23.188 14.195 -6.91 1 98.38 146 LYS B N 1
ATOM 3300 C CA . LYS B 1 146 ? 24 15.195 -7.602 1 98.38 146 LYS B CA 1
ATOM 3301 C C . LYS B 1 146 ? 23.156 16.438 -7.938 1 98.38 146 LYS B C 1
ATOM 3303 O O . LYS B 1 146 ? 23.578 17.562 -7.668 1 98.38 146 LYS B O 1
ATOM 3308 N N . VAL B 1 147 ? 22.016 16.203 -8.477 1 98.44 147 VAL B N 1
ATOM 3309 C CA . VAL B 1 147 ? 21.125 17.281 -8.875 1 98.44 147 VAL B CA 1
ATOM 3310 C C . VAL B 1 147 ? 20.766 18.125 -7.66 1 98.44 147 VAL B C 1
ATOM 3312 O O . VAL B 1 147 ? 20.703 19.359 -7.742 1 98.44 147 VAL B O 1
ATOM 3315 N N . LEU B 1 148 ? 20.609 17.516 -6.5 1 98.62 148 LEU B N 1
ATOM 3316 C CA . LEU B 1 148 ? 20.156 18.188 -5.285 1 98.62 148 LEU B CA 1
ATOM 3317 C C . LEU B 1 148 ? 21.328 18.703 -4.473 1 98.62 148 LEU B C 1
ATOM 3319 O O . LEU B 1 148 ? 21.141 19.328 -3.424 1 98.62 148 LEU B O 1
ATOM 3323 N N . LYS B 1 149 ? 22.516 18.422 -4.988 1 98.31 149 LYS B N 1
ATOM 3324 C CA . LYS B 1 149 ? 23.734 18.781 -4.258 1 98.31 149 LYS B CA 1
ATOM 3325 C C . LYS B 1 149 ? 23.672 18.281 -2.82 1 98.31 149 LYS B C 1
ATOM 3327 O O . LYS B 1 149 ? 23.938 19.031 -1.882 1 98.31 149 LYS B O 1
ATOM 3332 N N . ALA B 1 150 ? 23.312 17.031 -2.674 1 98.81 150 ALA B N 1
ATOM 3333 C CA . ALA B 1 150 ? 23.141 16.438 -1.354 1 98.81 150 ALA B CA 1
ATOM 3334 C C . ALA B 1 150 ? 24.484 16.188 -0.684 1 98.81 150 ALA B C 1
ATOM 3336 O O . ALA B 1 150 ? 25.438 15.781 -1.343 1 98.81 150 ALA B O 1
ATOM 3337 N N . ILE B 1 151 ? 24.547 16.359 0.587 1 98.75 151 ILE B N 1
ATOM 3338 C CA . ILE B 1 151 ? 25.75 16.125 1.37 1 98.75 151 ILE B CA 1
ATOM 3339 C C . ILE B 1 151 ? 25.734 14.703 1.916 1 98.75 151 ILE B C 1
ATOM 3341 O O . ILE B 1 151 ? 24.75 14.273 2.52 1 98.75 151 ILE B O 1
ATOM 3345 N N . ARG B 1 152 ? 26.844 13.992 1.722 1 98.69 152 ARG B N 1
ATOM 3346 C CA . ARG B 1 152 ? 26.953 12.617 2.209 1 98.69 152 ARG B CA 1
ATOM 3347 C C . ARG B 1 152 ? 27.203 12.586 3.713 1 98.69 152 ARG B C 1
ATOM 3349 O O . ARG B 1 152 ? 28.078 13.305 4.211 1 98.69 152 ARG B O 1
ATOM 3356 N N . VAL B 1 153 ? 26.391 11.805 4.41 1 98.81 153 VAL B N 1
ATOM 3357 C CA . VAL B 1 153 ? 26.547 11.719 5.859 1 98.81 153 VAL B CA 1
ATOM 3358 C C . VAL B 1 153 ? 26.469 10.258 6.297 1 98.81 153 VAL B C 1
ATOM 3360 O O . VAL B 1 153 ? 25.891 9.422 5.602 1 98.81 153 VAL B O 1
ATOM 3363 N N . PR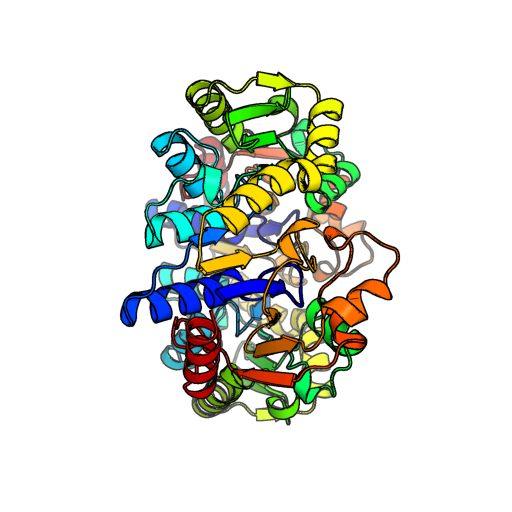O B 1 154 ? 27.109 9.891 7.469 1 98.44 154 PRO B N 1
ATOM 3364 C CA . PRO B 1 154 ? 26.984 8.531 7.98 1 98.44 154 PRO B CA 1
ATOM 3365 C C . PRO B 1 154 ? 25.562 8.211 8.461 1 98.44 154 PRO B C 1
ATOM 3367 O O . PRO B 1 154 ? 24.75 9.117 8.656 1 98.44 154 PRO B O 1
ATOM 3370 N N . LYS B 1 155 ? 25.312 6.941 8.609 1 97.5 155 LYS B N 1
ATOM 3371 C CA . LYS B 1 155 ? 24 6.441 9 1 97.5 155 LYS B CA 1
ATOM 3372 C C . LYS B 1 155 ? 23.562 7.027 10.336 1 97.5 155 LYS B C 1
ATOM 3374 O O . LYS B 1 155 ? 22.391 7.41 10.508 1 97.5 155 LYS B O 1
ATOM 3379 N N . GLU B 1 156 ? 24.406 7.141 11.25 1 97.69 156 GLU B N 1
ATOM 3380 C CA . GLU B 1 156 ? 24.094 7.641 12.586 1 97.69 156 GLU B CA 1
ATOM 3381 C C . GLU B 1 156 ? 23.609 9.086 12.531 1 97.69 156 GLU B C 1
ATOM 3383 O O . GLU B 1 156 ? 22.625 9.438 13.203 1 97.69 156 GLU B O 1
ATOM 3388 N N . LYS B 1 157 ? 24.344 9.844 11.758 1 98 157 LYS B N 1
ATOM 3389 C CA . LYS B 1 157 ? 23.969 11.25 11.617 1 98 157 LYS B CA 1
ATOM 3390 C C . LYS B 1 157 ? 22.625 11.391 10.938 1 98 157 LYS B C 1
ATOM 3392 O O . LYS B 1 157 ? 21.797 12.211 11.344 1 98 157 LYS B O 1
ATOM 3397 N N . LEU B 1 158 ? 22.391 10.641 9.914 1 98.12 158 LEU B N 1
ATOM 3398 C CA . LEU B 1 158 ? 21.125 10.664 9.203 1 98.12 158 LEU B CA 1
ATOM 3399 C C . LEU B 1 158 ? 19.969 10.312 10.133 1 98.12 158 LEU B C 1
ATOM 3401 O O . LEU B 1 158 ? 18.953 11.008 10.164 1 98.12 158 LEU B O 1
ATOM 3405 N N . ASN B 1 159 ? 20.109 9.289 10.938 1 97.62 159 ASN B N 1
ATOM 3406 C CA . ASN B 1 159 ? 19.094 8.852 11.883 1 97.62 159 ASN B CA 1
ATOM 3407 C C . ASN B 1 159 ? 18.828 9.906 12.953 1 97.62 159 ASN B C 1
ATOM 3409 O O . ASN B 1 159 ? 17.688 10.109 13.359 1 97.62 159 ASN B O 1
ATOM 3413 N N . GLU B 1 160 ? 19.859 10.461 13.367 1 98 160 GLU B N 1
ATOM 3414 C CA . GLU B 1 160 ? 19.734 11.531 14.352 1 98 160 GLU B CA 1
ATOM 3415 C C . GLU B 1 160 ? 18.859 12.664 13.828 1 98 160 GLU B C 1
ATOM 3417 O O . GLU B 1 160 ? 17.953 13.125 14.516 1 98 160 GLU B O 1
ATOM 3422 N N . ILE B 1 161 ? 19.125 13.078 12.656 1 98 161 ILE B N 1
ATOM 3423 C CA . ILE B 1 161 ? 18.375 14.172 12.062 1 98 161 ILE B CA 1
ATOM 3424 C C . ILE B 1 161 ? 16.906 13.766 11.891 1 98 161 ILE B C 1
ATOM 3426 O O . ILE B 1 161 ? 16 14.562 12.133 1 98 161 ILE B O 1
ATOM 3430 N N . ILE B 1 162 ? 16.688 12.547 11.5 1 98.06 162 ILE B N 1
ATOM 3431 C CA . ILE B 1 162 ? 15.328 12.047 11.336 1 98.06 162 ILE B CA 1
ATOM 3432 C C . ILE B 1 162 ? 14.602 12.062 12.68 1 98.06 162 ILE B C 1
ATOM 3434 O O . ILE B 1 162 ? 13.445 12.477 12.766 1 98.06 162 ILE B O 1
ATOM 3438 N N . ASN B 1 163 ? 15.273 11.688 13.734 1 97.06 163 ASN B N 1
ATOM 3439 C CA . ASN B 1 163 ? 14.688 11.688 15.07 1 97.06 163 ASN B CA 1
ATOM 3440 C C . ASN B 1 163 ? 14.312 13.094 15.523 1 97.06 163 ASN B C 1
ATOM 3442 O O . ASN B 1 163 ? 13.398 13.266 16.328 1 97.06 163 ASN B O 1
ATOM 3446 N N . TYR B 1 164 ? 14.961 14.102 14.969 1 96.38 164 TYR B N 1
ATOM 3447 C CA . TYR B 1 164 ? 14.727 15.484 15.344 1 96.38 164 TYR B CA 1
ATOM 3448 C C . TYR B 1 164 ? 13.797 16.172 14.344 1 96.38 164 TYR B C 1
ATOM 3450 O O . TYR B 1 164 ? 13.633 17.391 14.383 1 96.38 164 TYR B O 1
ATOM 3458 N N . SER B 1 165 ? 13.211 15.398 13.453 1 97.56 165 SER B N 1
ATOM 3459 C CA . SER B 1 165 ? 12.391 15.953 12.375 1 97.56 165 SER B CA 1
ATOM 3460 C C . SER B 1 165 ? 11.234 16.781 12.938 1 97.56 165 SER B C 1
ATOM 3462 O O . SER B 1 165 ? 10.867 17.812 12.367 1 97.56 165 SER B O 1
ATOM 3464 N N . PRO B 1 166 ? 10.594 16.406 14.094 1 97.62 166 PRO B N 1
ATOM 3465 C CA . PRO B 1 166 ? 9.516 17.234 14.609 1 97.62 166 PRO B CA 1
ATOM 3466 C C . PRO B 1 166 ? 9.984 18.641 14.992 1 97.62 166 PRO B C 1
ATOM 3468 O O . PRO B 1 166 ? 9.312 19.625 14.703 1 97.62 166 PRO B O 1
ATOM 3471 N N . ASP B 1 167 ? 11.133 18.719 15.578 1 96.06 167 ASP B N 1
ATOM 3472 C CA . ASP B 1 167 ? 11.688 20.016 15.969 1 96.06 167 ASP B CA 1
ATOM 3473 C C . ASP B 1 167 ? 12.047 20.844 14.742 1 96.06 167 ASP B C 1
ATOM 3475 O O . ASP B 1 167 ? 11.758 22.047 14.695 1 96.06 167 ASP B O 1
ATOM 3479 N N . ILE B 1 168 ? 12.648 20.219 13.82 1 95.75 168 ILE B N 1
ATOM 3480 C CA . ILE B 1 168 ? 13.062 20.891 12.602 1 95.75 168 ILE B CA 1
ATOM 3481 C C . ILE B 1 168 ? 11.836 21.453 11.875 1 95.75 168 ILE B C 1
ATOM 3483 O O . ILE B 1 168 ? 11.812 22.609 11.477 1 95.75 168 ILE B O 1
ATOM 3487 N N . SER B 1 169 ? 10.812 20.625 11.734 1 97.69 169 SER B N 1
ATOM 3488 C CA . SER B 1 169 ? 9.617 21.031 10.992 1 97.69 169 SER B CA 1
ATOM 3489 C C . SER B 1 169 ? 8.789 22.031 11.789 1 97.69 169 SER B C 1
ATOM 3491 O O . SER B 1 169 ? 7.984 22.766 11.219 1 97.69 169 SER B O 1
ATOM 3493 N N . ASP B 1 170 ? 8.961 22.078 13.07 1 97.75 170 ASP B N 1
ATOM 3494 C CA . ASP B 1 170 ? 8.188 22.953 13.938 1 97.75 170 ASP B CA 1
ATOM 3495 C C . ASP B 1 170 ? 8.461 24.422 13.617 1 97.75 170 ASP B C 1
ATOM 3497 O O . ASP B 1 170 ? 7.555 25.266 13.688 1 97.75 170 ASP B O 1
ATOM 3501 N N . ILE B 1 171 ? 9.672 24.719 13.258 1 95.81 171 ILE B N 1
ATOM 3502 C CA . ILE B 1 171 ? 10.062 26.078 12.906 1 95.81 171 ILE B CA 1
ATOM 3503 C C . ILE B 1 171 ? 9.234 26.562 11.711 1 95.81 171 ILE B C 1
ATOM 3505 O O . ILE B 1 171 ? 8.656 27.641 11.75 1 95.81 171 ILE B O 1
ATOM 3509 N N . SER B 1 172 ? 9.164 25.734 10.758 1 96.31 172 SER B N 1
ATOM 3510 C CA . SER B 1 172 ? 8.391 26.062 9.562 1 96.31 172 SER B CA 1
ATOM 3511 C C . SER B 1 172 ? 6.902 26.156 9.883 1 96.31 172 SER B C 1
ATOM 3513 O O . SER B 1 172 ? 6.215 27.047 9.375 1 96.31 172 SER B O 1
ATOM 3515 N N . THR B 1 173 ? 6.441 25.25 10.695 1 97.94 173 THR B N 1
ATOM 3516 C CA . THR B 1 173 ? 5.035 25.25 11.078 1 97.94 173 THR B CA 1
ATOM 3517 C C . THR B 1 173 ? 4.664 26.547 11.789 1 97.94 173 THR B C 1
ATOM 3519 O O . THR B 1 173 ? 3.637 27.156 11.484 1 97.94 173 THR B O 1
ATOM 3522 N N . GLN B 1 174 ? 5.5 27 12.602 1 97.69 174 GLN B N 1
ATOM 3523 C CA . GLN B 1 174 ? 5.27 28.266 13.305 1 97.69 174 GLN B CA 1
ATOM 3524 C C . GLN B 1 174 ? 5.168 29.422 12.328 1 97.69 174 GLN B C 1
ATOM 3526 O O . GLN B 1 174 ? 4.262 30.25 12.438 1 97.69 174 GLN B O 1
ATOM 3531 N N . LYS B 1 175 ? 6.062 29.438 11.453 1 96.38 175 LYS B N 1
ATOM 3532 C CA . LYS B 1 175 ? 6.09 30.5 10.469 1 96.38 175 LYS B CA 1
ATOM 3533 C C . LYS B 1 175 ? 4.82 30.5 9.617 1 96.38 175 LYS B C 1
ATOM 3535 O O . LYS B 1 175 ? 4.215 31.547 9.391 1 96.38 175 LYS B O 1
ATOM 3540 N N . ILE B 1 176 ? 4.43 29.359 9.195 1 97.19 176 ILE B N 1
ATOM 3541 C CA . ILE B 1 176 ? 3.252 29.219 8.352 1 97.19 176 ILE B CA 1
ATOM 3542 C C . ILE B 1 176 ? 2.006 29.641 9.117 1 97.19 176 ILE B C 1
ATOM 3544 O O . ILE B 1 176 ? 1.182 30.406 8.602 1 97.19 176 ILE B O 1
ATOM 3548 N N . LEU B 1 177 ? 1.917 29.188 10.344 1 97.56 177 LEU B N 1
ATOM 3549 C CA . LEU B 1 177 ? 0.745 29.5 11.148 1 97.56 177 LEU B CA 1
ATOM 3550 C C . LEU B 1 177 ? 0.669 31 11.445 1 97.56 177 LEU B C 1
ATOM 3552 O O . LEU B 1 177 ? -0.422 31.547 11.609 1 97.56 177 LEU B O 1
ATOM 3556 N N . SER B 1 178 ? 1.798 31.656 11.477 1 96.56 178 SER B N 1
ATOM 3557 C CA . SER B 1 178 ? 1.828 33.094 11.75 1 96.56 178 SER B CA 1
ATOM 3558 C C . SER B 1 178 ? 1.546 33.906 10.492 1 96.56 178 SER B C 1
ATOM 3560 O O . SER B 1 178 ? 0.991 35 10.562 1 96.56 178 SER B O 1
ATOM 3562 N N . ARG B 1 179 ? 1.852 33.375 9.383 1 95.44 179 ARG B N 1
ATOM 3563 C CA . ARG B 1 179 ? 1.803 34.125 8.141 1 95.44 179 ARG B CA 1
ATOM 3564 C C . ARG B 1 179 ? 0.505 33.875 7.387 1 95.44 179 ARG B C 1
ATOM 3566 O O . ARG B 1 179 ? -0.018 34.75 6.707 1 95.44 179 ARG B O 1
ATOM 3573 N N . GLU B 1 180 ? 0.095 32.656 7.414 1 96.12 180 GLU B N 1
ATOM 3574 C CA . GLU B 1 180 ? -1.07 32.25 6.641 1 96.12 180 GLU B CA 1
ATOM 3575 C C . GLU B 1 180 ? -2.336 32.25 7.492 1 96.12 180 GLU B C 1
ATOM 3577 O O . GLU B 1 180 ? -2.328 31.797 8.633 1 96.12 180 GLU B O 1
ATOM 3582 N N . SER B 1 181 ? -3.385 32.812 6.957 1 95.94 181 SER B N 1
ATOM 3583 C CA . SER B 1 181 ? -4.652 32.906 7.672 1 95.94 181 SER B CA 1
ATOM 3584 C C . SER B 1 181 ? -5.352 31.547 7.734 1 95.94 181 SER B C 1
ATOM 3586 O O . SER B 1 181 ? -5.969 31.203 8.75 1 95.94 181 SER B O 1
ATOM 3588 N N . ASN B 1 182 ? -5.371 30.781 6.605 1 98.06 182 ASN B N 1
ATOM 3589 C CA . ASN B 1 182 ? -5.988 29.469 6.496 1 98.06 182 ASN B CA 1
ATOM 3590 C C . ASN B 1 182 ? -4.949 28.391 6.223 1 98.06 182 ASN B C 1
ATOM 3592 O O . ASN B 1 182 ? -4.234 28.438 5.219 1 98.06 182 ASN B O 1
ATOM 3596 N N . VAL B 1 183 ? -4.844 27.406 7.16 1 98.62 183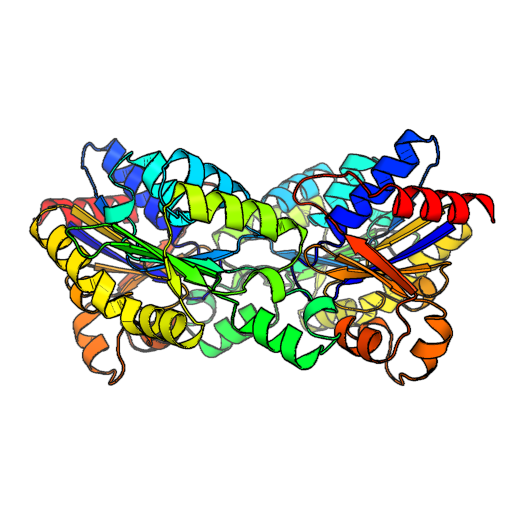 VAL B N 1
ATOM 3597 C CA . VAL B 1 183 ? -3.822 26.375 7.047 1 98.62 183 VAL B CA 1
ATOM 3598 C C . VAL B 1 183 ? -4.445 25 7.285 1 98.62 183 VAL B C 1
ATOM 3600 O O . VAL B 1 183 ? -5.27 24.828 8.188 1 98.62 183 VAL B O 1
ATOM 3603 N N . LEU B 1 184 ? -4.164 24.078 6.473 1 98.81 184 LEU B N 1
ATOM 3604 C CA . LEU B 1 184 ? -4.512 22.672 6.641 1 98.81 184 LEU B CA 1
ATOM 3605 C C . LEU B 1 184 ? -3.262 21.828 6.852 1 98.81 184 LEU B C 1
ATOM 3607 O O . LEU B 1 184 ? -2.453 21.672 5.938 1 98.81 184 LEU B O 1
ATOM 3611 N N . ILE B 1 185 ? -3.092 21.281 8.039 1 98.94 185 ILE B N 1
ATOM 3612 C CA . ILE B 1 185 ? -1.918 20.484 8.398 1 98.94 185 ILE B CA 1
ATOM 3613 C C . ILE B 1 185 ? -2.264 19 8.344 1 98.94 185 ILE B C 1
ATOM 3615 O O . ILE B 1 185 ? -3.24 18.562 8.953 1 98.94 185 ILE B O 1
ATOM 3619 N N . GLU B 1 186 ? -1.528 18.234 7.613 1 98.81 186 GLU B N 1
ATOM 3620 C CA . GLU B 1 186 ? -1.675 16.781 7.574 1 98.81 186 GLU B CA 1
ATOM 3621 C C . GLU B 1 186 ? -0.561 16.094 8.359 1 98.81 186 GLU B C 1
ATOM 3623 O O . GLU B 1 186 ? 0.622 16.312 8.086 1 98.81 186 GLU B O 1
ATOM 3628 N N . SER B 1 187 ? -0.921 15.266 9.297 1 98.5 187 SER B N 1
ATOM 3629 C CA . SER B 1 187 ? 0.049 14.492 10.062 1 98.5 187 SER B CA 1
ATOM 3630 C C . SER B 1 187 ? 0.637 13.359 9.219 1 98.5 187 SER B C 1
ATOM 3632 O O . SER B 1 187 ? 0.376 13.266 8.023 1 98.5 187 SER B O 1
ATOM 3634 N N . TYR B 1 188 ? 1.546 12.555 9.82 1 97.25 188 TYR B N 1
ATOM 3635 C CA . TYR B 1 188 ? 2.152 11.422 9.125 1 97.25 188 TYR B CA 1
ATOM 3636 C C . TYR B 1 188 ? 1.839 10.117 9.836 1 97.25 188 TYR B C 1
ATOM 3638 O O . TYR B 1 188 ? 1.715 10.086 11.062 1 97.25 188 TYR B O 1
ATOM 3646 N N . ASN B 1 189 ? 1.728 9.031 9 1 95.25 189 ASN B N 1
ATOM 3647 C CA . ASN B 1 189 ? 1.326 7.75 9.562 1 95.25 189 ASN B CA 1
ATOM 3648 C C . ASN B 1 189 ? 0.062 7.879 10.414 1 95.25 189 ASN B C 1
ATOM 3650 O O . ASN B 1 189 ? -0.963 8.367 9.93 1 95.25 189 ASN B O 1
ATOM 3654 N N . ASP B 1 190 ? 0.062 7.359 11.609 1 97.38 190 ASP B N 1
ATOM 3655 C CA . ASP B 1 190 ? -1.085 7.508 12.5 1 97.38 190 ASP B CA 1
ATOM 3656 C C . ASP B 1 190 ? -0.745 8.406 13.688 1 97.38 190 ASP B C 1
ATOM 3658 O O . ASP B 1 190 ? -1.383 8.32 14.742 1 97.38 190 ASP B O 1
ATOM 3662 N N . ALA B 1 191 ? 0.308 9.266 13.523 1 97.94 191 ALA B N 1
ATOM 3663 C CA . ALA B 1 191 ? 0.651 10.25 14.555 1 97.94 191 ALA B CA 1
ATOM 3664 C C . ALA B 1 191 ? -0.463 11.281 14.727 1 97.94 191 ALA B C 1
ATOM 3666 O O . ALA B 1 191 ? -1.015 11.773 13.734 1 97.94 191 ALA B O 1
ATOM 3667 N N . LEU B 1 192 ? -0.697 11.633 15.953 1 97.94 192 LEU B N 1
ATOM 3668 C CA . LEU B 1 192 ? -1.729 12.625 16.234 1 97.94 192 LEU B CA 1
ATOM 3669 C C . LEU B 1 192 ? -1.354 13.977 15.625 1 97.94 192 LEU B C 1
ATOM 3671 O O . LEU B 1 192 ? -2.188 14.633 14.992 1 97.94 192 LEU B O 1
ATOM 3675 N N . ALA B 1 193 ? -0.156 14.383 15.781 1 98.5 193 ALA B N 1
ATOM 3676 C CA . ALA B 1 193 ? 0.393 15.617 15.219 1 98.5 193 ALA B CA 1
ATOM 3677 C C . ALA B 1 193 ? 1.865 15.445 14.859 1 98.5 193 ALA B C 1
ATOM 3679 O O . ALA B 1 193 ? 2.578 14.656 15.484 1 98.5 193 ALA B O 1
ATOM 3680 N N . PRO B 1 194 ? 2.348 16.172 13.883 1 98.56 194 PRO B N 1
ATOM 3681 C CA . PRO B 1 194 ? 3.73 15.984 13.438 1 98.56 194 PRO B CA 1
ATOM 3682 C C . PRO B 1 194 ? 4.738 16.719 14.312 1 98.56 194 PRO B C 1
ATOM 3684 O O . PRO B 1 194 ? 5.934 16.422 14.281 1 98.56 194 PRO B O 1
ATOM 3687 N N . ASN B 1 195 ? 4.305 17.766 14.992 1 98.25 195 ASN B N 1
ATOM 3688 C CA . ASN B 1 195 ? 5.121 18.594 15.875 1 98.25 195 ASN B CA 1
ATOM 3689 C C . ASN B 1 195 ? 4.258 19.375 16.859 1 98.25 195 ASN B C 1
ATOM 3691 O O . ASN B 1 195 ? 3.031 19.281 16.828 1 98.25 195 ASN B O 1
ATOM 3695 N N . TYR B 1 196 ? 4.84 20.172 17.75 1 97.31 196 TYR B N 1
ATOM 3696 C CA . TYR B 1 196 ? 4.102 20.844 18.812 1 97.31 196 TYR B CA 1
ATOM 3697 C C . TYR B 1 196 ? 3.242 21.969 18.234 1 97.31 196 TYR B C 1
ATOM 3699 O O . TYR B 1 196 ? 2.08 22.125 18.625 1 97.31 196 TYR B O 1
ATOM 3707 N N . SER B 1 197 ? 3.727 22.688 17.328 1 97.94 197 SER B N 1
ATOM 3708 C CA . SER B 1 197 ? 3.016 23.844 16.828 1 97.94 197 SER B CA 1
ATOM 3709 C C . SER B 1 197 ? 1.765 23.438 16.062 1 97.94 197 SER B C 1
ATOM 3711 O O . SER B 1 197 ? 0.825 24.234 15.93 1 97.94 197 SER B O 1
ATOM 3713 N N . SER B 1 198 ? 1.76 22.188 15.602 1 98.31 198 SER B N 1
ATOM 3714 C CA . SER B 1 198 ? 0.615 21.688 14.844 1 98.31 198 SER B CA 1
ATOM 3715 C C . SER B 1 198 ? -0.618 21.562 15.734 1 98.31 198 SER B C 1
ATOM 3717 O O . SER B 1 198 ? -1.734 21.406 15.234 1 98.31 198 SER B O 1
ATOM 3719 N N . LEU B 1 199 ? -0.418 21.656 16.984 1 97.5 199 LEU B N 1
ATOM 3720 C CA . LEU B 1 199 ? -1.542 21.594 17.906 1 97.5 199 LEU B CA 1
ATOM 3721 C C . LEU B 1 199 ? -2.23 22.953 18.031 1 97.5 199 LEU B C 1
ATOM 3723 O O . LEU B 1 199 ? -3.334 23.047 18.578 1 97.5 199 LEU B O 1
ATOM 3727 N N . ASN B 1 200 ? -1.584 23.984 17.562 1 96.81 200 ASN B N 1
ATOM 3728 C CA . ASN B 1 200 ? -2.176 25.312 17.609 1 96.81 200 ASN B CA 1
ATOM 3729 C C . ASN B 1 200 ? -3.146 25.531 16.453 1 96.81 200 ASN B C 1
ATOM 3731 O O . ASN B 1 200 ? -2.947 26.438 15.633 1 96.81 200 ASN B O 1
ATOM 3735 N N . VAL B 1 201 ? -4.215 24.766 16.422 1 97.69 201 VAL B N 1
ATOM 3736 C CA . VAL B 1 201 ? -5.203 24.797 15.352 1 97.69 201 VAL B CA 1
ATOM 3737 C C . VAL B 1 201 ? -6.605 24.938 15.945 1 97.69 201 VAL B C 1
ATOM 3739 O O . VAL B 1 201 ? -6.777 24.859 17.156 1 97.69 201 VAL B O 1
ATOM 3742 N N . ASP B 1 202 ? -7.555 25.156 15.016 1 96.19 202 ASP B N 1
ATOM 3743 C CA . ASP B 1 202 ? -8.938 25.375 15.43 1 96.19 202 ASP B CA 1
ATOM 3744 C C . ASP B 1 202 ? -9.688 24.047 15.539 1 96.19 202 ASP B C 1
ATOM 3746 O O . ASP B 1 202 ? -10.648 23.938 16.297 1 96.19 202 ASP B O 1
ATOM 3750 N N . CYS B 1 203 ? -9.266 23.078 14.766 1 96 203 CYS B N 1
ATOM 3751 C CA . CYS B 1 203 ? -9.992 21.812 14.789 1 96 203 CYS B CA 1
ATOM 3752 C C . CYS B 1 203 ? -9.086 20.656 14.406 1 96 203 CYS B C 1
ATOM 3754 O O . CYS B 1 203 ? -8.07 20.844 13.727 1 96 203 CYS B O 1
ATOM 3756 N N . LEU B 1 204 ? -9.469 19.484 14.938 1 98.31 204 LEU B N 1
ATOM 3757 C CA . LEU B 1 204 ? -8.766 18.234 14.68 1 98.31 204 LEU B CA 1
ATOM 3758 C C . LEU B 1 204 ? -9.711 17.188 14.078 1 98.31 204 LEU B C 1
ATOM 3760 O O . LEU B 1 204 ? -10.766 16.906 14.648 1 98.31 204 LEU B O 1
ATOM 3764 N N . PHE B 1 205 ? -9.32 16.672 12.891 1 98.31 205 PHE B N 1
ATOM 3765 C CA . PHE B 1 205 ? -10 15.539 12.289 1 98.31 205 PHE B CA 1
ATOM 3766 C C . PHE B 1 205 ? -9.141 14.281 12.398 1 98.31 205 PHE B C 1
ATOM 3768 O O . PHE B 1 205 ? -7.926 14.328 12.172 1 98.31 205 PHE B O 1
ATOM 3775 N N . ILE B 1 206 ? -9.711 13.164 12.75 1 98.12 206 ILE B N 1
ATOM 3776 C CA . ILE B 1 206 ? -9.102 11.844 12.625 1 98.12 206 ILE B CA 1
ATOM 3777 C C . ILE B 1 206 ? -9.812 11.055 11.531 1 98.12 206 ILE B C 1
ATOM 3779 O O . ILE B 1 206 ? -11.031 10.875 11.578 1 98.12 206 ILE B O 1
ATOM 3783 N N . VAL B 1 207 ? -9.023 10.586 10.586 1 97 207 VAL B N 1
ATOM 3784 C CA . VAL B 1 207 ? -9.586 10.016 9.367 1 97 207 VAL B CA 1
ATOM 3785 C C . VAL B 1 207 ? -9.367 8.508 9.352 1 97 207 VAL B C 1
ATOM 3787 O O . VAL B 1 207 ? -8.289 8.023 9.719 1 97 207 VAL B O 1
ATOM 3790 N N . SER B 1 208 ? -10.32 7.738 8.977 1 95.88 208 SER B N 1
ATOM 3791 C CA . SER B 1 208 ? -10.281 6.309 8.695 1 95.88 208 SER B CA 1
ATOM 3792 C C . SER B 1 208 ? -10.945 5.988 7.363 1 95.88 208 SER B C 1
ATOM 3794 O O . SER B 1 208 ? -11.602 6.844 6.77 1 95.88 208 SER B O 1
ATOM 3796 N N . PRO B 1 209 ? -10.734 4.801 6.812 1 94.06 209 PRO B N 1
ATOM 3797 C CA . PRO B 1 209 ? -11.438 4.453 5.574 1 94.06 209 PRO B CA 1
ATOM 3798 C C . PRO B 1 209 ? -12.945 4.672 5.664 1 94.06 209 PRO B C 1
ATOM 3800 O O . PRO B 1 209 ? -13.625 4 6.441 1 94.06 209 PRO B O 1
ATOM 3803 N N . GLY B 1 210 ? -13.367 5.699 4.961 1 92.94 210 GLY B N 1
ATOM 3804 C CA . GLY B 1 210 ? -14.797 5.91 4.789 1 92.94 210 GLY B CA 1
ATOM 3805 C C . GLY B 1 210 ? -15.383 6.852 5.824 1 92.94 210 GLY B C 1
ATOM 3806 O O . GLY B 1 210 ? -16.562 7.203 5.746 1 92.94 210 GLY B O 1
ATOM 3807 N N . LYS B 1 211 ? -14.57 7.258 6.785 1 94.81 211 LYS B N 1
ATOM 3808 C CA . LYS B 1 211 ? -15.117 8.133 7.816 1 94.81 211 LYS B CA 1
ATOM 3809 C C . LYS B 1 211 ? -14.102 9.188 8.242 1 94.81 211 LYS B C 1
ATOM 3811 O O . LYS B 1 211 ? -12.891 8.938 8.219 1 94.81 211 LYS B O 1
ATOM 3816 N N . VAL B 1 212 ? -14.648 10.227 8.648 1 96.44 212 VAL B N 1
ATOM 3817 C CA . VAL B 1 212 ? -13.875 11.305 9.266 1 96.44 212 VAL B CA 1
ATOM 3818 C C . VAL B 1 212 ? -14.508 11.695 10.594 1 96.44 212 VAL B C 1
ATOM 3820 O O . VAL B 1 212 ? -15.719 11.938 10.672 1 96.44 212 VAL B O 1
ATOM 3823 N N . PHE B 1 213 ? -13.719 11.797 11.641 1 97.25 213 PHE B N 1
ATOM 3824 C CA . PHE B 1 213 ? -14.172 12.125 12.984 1 97.25 213 PHE B CA 1
ATOM 3825 C C . PHE B 1 213 ? -13.68 13.5 13.406 1 97.25 213 PHE B C 1
ATOM 3827 O O . PHE B 1 213 ? -12.477 13.773 13.367 1 97.25 213 PHE B O 1
ATOM 3834 N N . LEU B 1 214 ? -14.555 14.32 13.797 1 97.75 214 LEU B N 1
ATOM 3835 C CA . LEU B 1 214 ? -14.188 15.594 14.398 1 97.75 214 LEU B CA 1
ATOM 3836 C C . LEU B 1 214 ? -13.984 15.445 15.906 1 97.75 214 LEU B C 1
ATOM 3838 O O . LEU B 1 214 ? -14.875 14.953 16.609 1 97.75 214 LEU B O 1
ATOM 3842 N N . ILE B 1 215 ? -12.844 15.82 16.375 1 96.38 215 ILE B N 1
ATOM 3843 C CA . ILE B 1 215 ? -12.547 15.695 17.797 1 96.38 215 ILE B CA 1
ATOM 3844 C C . ILE B 1 215 ? -12.727 17.047 18.484 1 96.38 215 ILE B C 1
ATOM 3846 O O . ILE B 1 215 ? -12.039 18.016 18.156 1 96.38 215 ILE B O 1
ATOM 3850 N N . ASP B 1 216 ? -13.484 17.062 19.438 1 87.88 216 ASP B N 1
ATOM 3851 C CA . ASP B 1 216 ? -13.75 18.266 20.219 1 87.88 216 ASP B CA 1
ATOM 3852 C C . ASP B 1 216 ? -12.766 18.406 21.375 1 87.88 216 ASP B C 1
ATOM 3854 O O . ASP B 1 216 ? -12.359 17.406 21.969 1 87.88 216 ASP B O 1
ATOM 3858 N N . GLU B 1 217 ? -12.477 19.641 21.688 1 89.62 217 GLU B N 1
ATOM 3859 C CA . GLU B 1 217 ? -11.656 19.969 22.844 1 89.62 217 GLU B CA 1
ATOM 3860 C C . GLU B 1 217 ? -10.398 19.109 22.891 1 89.62 217 GLU B C 1
ATOM 3862 O O . GLU B 1 217 ? -10.008 18.641 23.969 1 89.62 217 GLU B O 1
ATOM 3867 N N . PHE B 1 218 ? -9.906 18.797 21.734 1 93.62 218 PHE B N 1
ATOM 3868 C CA . PHE B 1 218 ? -8.805 17.844 21.672 1 93.62 218 PHE B CA 1
ATOM 3869 C C . PHE B 1 218 ? -7.621 18.344 22.5 1 93.62 218 PHE B C 1
ATOM 3871 O O . PHE B 1 218 ? -6.871 17.531 23.062 1 93.62 218 PHE B O 1
ATOM 3878 N N . LYS B 1 219 ? -7.445 19.641 22.625 1 91.25 219 LYS B N 1
ATOM 3879 C CA . LYS B 1 219 ? -6.316 20.203 23.375 1 91.25 219 LYS B CA 1
ATOM 3880 C C . LYS B 1 219 ? -6.375 19.797 24.844 1 91.25 219 LYS B C 1
ATOM 3882 O O . LYS B 1 219 ? -5.344 19.516 25.453 1 91.25 219 LYS B O 1
ATOM 3887 N N . LYS B 1 220 ? -7.57 19.797 25.297 1 88.81 220 LYS B N 1
ATOM 3888 C CA . LYS B 1 220 ? -7.75 19.391 26.688 1 88.81 220 LYS B CA 1
ATOM 3889 C C . LYS B 1 220 ? -7.34 17.938 26.906 1 88.81 220 LYS B C 1
ATOM 3891 O O . LYS B 1 220 ? -6.73 17.609 27.922 1 88.81 220 LYS B O 1
ATOM 3896 N N . PHE B 1 221 ? -7.578 17.156 25.938 1 90.81 221 PHE B N 1
ATOM 3897 C CA . PHE B 1 221 ? -7.359 15.727 26.094 1 90.81 221 PHE B CA 1
ATOM 3898 C C . PHE B 1 221 ? -5.895 15.375 25.844 1 90.81 221 PHE B C 1
ATOM 3900 O O . PHE B 1 221 ? -5.398 14.375 26.359 1 90.81 221 PHE B O 1
ATOM 3907 N N . ILE B 1 222 ? -5.242 16.172 25.078 1 92.19 222 ILE B N 1
ATOM 3908 C CA . ILE B 1 222 ? -3.842 15.906 24.766 1 92.19 222 ILE B CA 1
ATOM 3909 C C . ILE B 1 222 ? -3.01 15.992 26.047 1 92.19 222 ILE B C 1
ATOM 3911 O O . ILE B 1 222 ? -1.995 15.305 26.188 1 92.19 222 ILE B O 1
ATOM 3915 N N . THR B 1 223 ? -3.467 16.812 26.953 1 88.44 223 THR B N 1
ATOM 3916 C CA . THR B 1 223 ? -2.742 17.031 28.203 1 88.44 223 THR B CA 1
ATOM 3917 C C . THR B 1 223 ? -2.699 15.742 29.031 1 88.44 223 THR B C 1
ATOM 3919 O O . THR B 1 223 ? -1.882 15.617 29.953 1 88.44 223 THR B O 1
ATOM 3922 N N . LEU B 1 224 ? -3.545 14.844 28.703 1 87.62 224 LEU B N 1
ATOM 3923 C CA . LEU B 1 224 ? -3.602 13.578 29.438 1 87.62 224 LEU B CA 1
ATOM 3924 C C . LEU B 1 224 ? -2.436 12.68 29.031 1 87.62 224 LEU B C 1
ATOM 3926 O O . LEU B 1 224 ? -2.162 11.68 29.703 1 87.62 224 LEU B O 1
ATOM 3930 N N . PHE B 1 225 ? -1.812 13.031 27.984 1 90.44 225 PHE B N 1
ATOM 3931 C CA . PHE B 1 225 ? -0.711 12.211 27.5 1 90.44 225 PHE B CA 1
ATOM 3932 C C . PHE B 1 225 ? 0.631 12.805 27.906 1 90.44 225 PHE B C 1
ATOM 3934 O O . PHE B 1 225 ? 0.838 14.016 27.812 1 90.44 225 PHE B O 1
ATOM 3941 N N . ALA B 1 226 ? 1.465 12.023 28.375 1 89.25 226 ALA B N 1
ATOM 3942 C CA . ALA B 1 226 ? 2.799 12.453 28.781 1 89.25 226 ALA B CA 1
ATOM 3943 C C . ALA B 1 226 ? 3.783 12.383 27.625 1 89.25 226 ALA B C 1
ATOM 3945 O O . ALA B 1 226 ? 4.922 12.844 27.734 1 89.25 226 ALA B O 1
ATOM 3946 N N . THR B 1 227 ? 3.381 11.852 26.594 1 93.81 227 THR B N 1
ATOM 3947 C CA . THR B 1 227 ? 4.277 11.641 25.453 1 93.81 227 THR B CA 1
ATOM 3948 C C . THR B 1 227 ? 4.074 12.727 24.406 1 93.81 227 THR B C 1
ATOM 3950 O O . THR B 1 227 ? 3.041 13.398 24.375 1 93.81 227 THR B O 1
ATOM 3953 N N . GLN B 1 228 ? 5.117 12.969 23.578 1 96.25 228 GLN B N 1
ATOM 3954 C CA . GLN B 1 228 ? 5.055 13.953 22.5 1 96.25 228 GLN B CA 1
ATOM 3955 C C . GLN B 1 228 ? 3.947 13.609 21.516 1 96.25 228 GLN B C 1
ATOM 3957 O O . GLN B 1 228 ? 3.67 12.438 21.266 1 96.25 228 GLN B O 1
ATOM 3962 N N . PRO B 1 229 ? 3.309 14.617 20.984 1 97 229 PRO B N 1
ATOM 3963 C CA . PRO B 1 229 ? 2.117 14.375 20.156 1 97 229 PRO B CA 1
ATOM 3964 C C . PRO B 1 229 ? 2.408 13.516 18.938 1 97 229 PRO B C 1
ATOM 3966 O O . PRO B 1 229 ? 1.508 12.852 18.422 1 97 229 PRO B O 1
ATOM 3969 N N . TRP B 1 230 ? 3.725 13.5 18.422 1 97.94 230 TRP B N 1
ATOM 3970 C CA . TRP B 1 230 ? 4.035 12.695 17.25 1 97.94 230 TRP B CA 1
ATOM 3971 C C . TRP B 1 230 ? 4.242 11.234 17.625 1 97.94 230 TRP B C 1
ATOM 3973 O O . TRP B 1 230 ? 4.391 10.375 16.75 1 97.94 230 TRP B O 1
ATOM 3983 N N . LEU B 1 231 ? 4.148 10.922 18.875 1 97 231 LEU B N 1
ATOM 3984 C CA . LEU B 1 231 ? 4.238 9.547 19.344 1 97 231 LEU B CA 1
ATOM 3985 C C . LEU B 1 231 ? 2.871 9.031 19.797 1 97 231 LEU B C 1
ATOM 3987 O O . LEU B 1 231 ? 2.729 7.863 20.156 1 97 231 LEU B O 1
ATOM 3991 N N . ILE B 1 232 ? 1.871 9.891 19.844 1 97.06 232 ILE B N 1
ATOM 3992 C CA . ILE B 1 232 ? 0.501 9.5 20.156 1 97.06 232 ILE B CA 1
ATOM 3993 C C . ILE B 1 232 ? -0.206 9.039 18.891 1 97.06 232 ILE B C 1
ATOM 3995 O O . ILE B 1 232 ? -0.313 9.805 17.922 1 97.06 232 ILE B O 1
ATOM 3999 N N . GLN B 1 233 ? -0.681 7.836 18.875 1 96.88 233 GLN B N 1
ATOM 4000 C CA . GLN B 1 233 ? -1.433 7.34 17.734 1 96.88 233 GLN B CA 1
ATOM 4001 C C . GLN B 1 233 ? -2.852 7.898 17.719 1 96.88 233 GLN B C 1
ATOM 4003 O O . GLN B 1 233 ? -3.49 8.008 18.766 1 96.88 233 GLN B O 1
ATOM 4008 N N . GLY B 1 234 ? -3.342 8.211 16.5 1 96.94 234 GLY B N 1
ATOM 4009 C CA . GLY B 1 234 ? -4.723 8.648 16.375 1 96.94 234 GLY B CA 1
ATOM 4010 C C . GLY B 1 234 ? -5.711 7.691 17.016 1 96.94 234 GLY B C 1
ATOM 4011 O O . GLY B 1 234 ? -6.664 8.117 17.672 1 96.94 234 GLY B O 1
ATOM 4012 N N . SER B 1 235 ? -5.449 6.414 16.922 1 95.62 235 SER B N 1
ATOM 4013 C CA . SER B 1 235 ? -6.328 5.383 17.453 1 95.62 235 SER B CA 1
ATOM 4014 C C . SER B 1 235 ? -6.324 5.398 18.984 1 95.62 235 SER B C 1
ATOM 4016 O O . SER B 1 235 ? -7.355 5.164 19.609 1 95.62 235 SER B O 1
ATOM 4018 N N . SER B 1 236 ? -5.172 5.613 19.578 1 93.94 236 SER B N 1
ATOM 4019 C CA . SER B 1 236 ? -5.074 5.719 21.031 1 93.94 236 SER B CA 1
ATOM 4020 C C . SER B 1 236 ? -5.785 6.965 21.547 1 93.94 236 SER B C 1
ATOM 4022 O O . SER B 1 236 ? -6.445 6.93 22.594 1 93.94 236 SER B O 1
ATOM 4024 N N . PHE B 1 237 ? -5.688 8 20.828 1 96.12 237 PHE B N 1
ATOM 4025 C CA . PHE B 1 237 ? -6.238 9.281 21.25 1 96.12 237 PHE B CA 1
ATOM 4026 C C . PHE B 1 237 ? -7.762 9.266 21.188 1 96.12 237 PHE B C 1
ATOM 4028 O O . PHE B 1 237 ? -8.438 9.727 22.109 1 96.12 237 PHE B O 1
ATOM 4035 N N . ILE B 1 238 ? -8.289 8.711 20.094 1 95 238 ILE B N 1
ATOM 4036 C CA . ILE B 1 238 ? -9.727 8.789 19.844 1 95 238 ILE B CA 1
ATOM 4037 C C . ILE B 1 238 ? -10.477 7.973 20.891 1 95 238 ILE B C 1
ATOM 4039 O O . ILE B 1 238 ? -11.68 8.164 21.078 1 95 238 ILE B O 1
ATOM 4043 N N . ARG B 1 239 ? -9.812 7.055 21.516 1 89.38 239 ARG B N 1
ATOM 4044 C CA . ARG B 1 239 ? -10.406 6.258 22.578 1 89.38 239 ARG B CA 1
ATOM 4045 C C . ARG B 1 239 ? -10.805 7.137 23.766 1 89.38 239 ARG B C 1
ATOM 4047 O O . ARG B 1 239 ? -11.711 6.793 24.531 1 89.38 239 ARG B O 1
ATOM 4054 N N . TYR B 1 240 ? -10.156 8.273 23.891 1 88.06 240 TYR B N 1
ATOM 4055 C CA . TYR B 1 240 ? -10.328 9.094 25.078 1 88.06 240 TYR B CA 1
ATOM 4056 C C . TYR B 1 240 ? -11.031 10.398 24.75 1 88.06 240 TYR B C 1
ATOM 4058 O O . TYR B 1 240 ? -11.602 11.055 25.625 1 88.06 240 TYR B O 1
ATOM 4066 N N . ALA B 1 241 ? -10.906 10.719 23.5 1 90.12 241 ALA B N 1
ATOM 4067 C CA . ALA B 1 241 ? -11.414 12.031 23.109 1 90.12 241 ALA B CA 1
ATOM 4068 C C . ALA B 1 241 ? -12.898 11.969 22.766 1 90.12 241 ALA B C 1
ATOM 4070 O O . ALA B 1 241 ? -13.43 10.891 22.5 1 90.12 241 ALA B O 1
ATOM 4071 N N . LYS B 1 242 ? -13.484 13.062 22.875 1 89.88 242 LYS B N 1
ATOM 4072 C CA . LYS B 1 242 ? -14.891 13.156 22.484 1 89.88 242 LYS B CA 1
ATOM 4073 C C . LYS B 1 242 ? -15.047 13.414 21 1 89.88 242 LYS B C 1
ATOM 4075 O O . LYS B 1 242 ? -14.555 14.422 20.484 1 89.88 242 LYS B O 1
ATOM 4080 N N . VAL B 1 243 ? -15.703 12.5 20.344 1 94.81 243 VAL B N 1
ATOM 4081 C CA . VAL B 1 243 ? -16.047 12.688 18.938 1 94.81 243 VAL B CA 1
ATOM 4082 C C . VAL B 1 243 ? -17.328 13.523 18.828 1 94.81 243 VAL B C 1
ATOM 4084 O O . VAL B 1 243 ? -18.391 13.102 19.281 1 94.81 243 VAL B O 1
ATOM 4087 N N . SER B 1 244 ? -17.234 14.648 18.234 1 94.88 244 SER B N 1
ATOM 4088 C CA . SER B 1 244 ? -18.375 15.562 18.203 1 94.88 244 SER B CA 1
ATOM 4089 C C . SER B 1 244 ? -19.234 15.32 16.969 1 94.88 244 SER B C 1
ATOM 4091 O O . SER B 1 244 ? -20.453 15.43 17.031 1 94.88 244 SER B O 1
ATOM 4093 N N . LYS B 1 245 ? -18.641 15.117 15.852 1 95.81 245 LYS B N 1
ATOM 4094 C CA . LYS B 1 245 ? -19.328 14.859 14.586 1 95.81 245 LYS B CA 1
ATOM 4095 C C . LYS B 1 245 ? -18.594 13.805 13.766 1 95.81 245 LYS B C 1
ATOM 4097 O O . LYS B 1 245 ? -17.375 13.625 13.914 1 95.81 245 LYS B O 1
ATOM 4102 N N . VAL B 1 246 ? -19.328 13.141 13 1 96 246 VAL B N 1
ATOM 4103 C CA . VAL B 1 246 ? -18.797 12.141 12.078 1 96 246 VAL B CA 1
ATOM 4104 C C . VAL B 1 246 ? -19.391 12.344 10.688 1 96 246 VAL B C 1
ATOM 4106 O O . VAL B 1 246 ? -20.594 12.609 10.547 1 96 246 VAL B O 1
ATOM 4109 N N . TRP B 1 247 ? -18.531 12.266 9.688 1 95.75 247 TRP B N 1
ATOM 4110 C CA . TRP B 1 247 ? -19 12.305 8.312 1 95.75 247 TRP B CA 1
ATOM 4111 C C . TRP B 1 247 ? -18.484 11.109 7.523 1 95.75 247 TRP B C 1
ATOM 4113 O O . TRP B 1 247 ? -17.438 10.539 7.855 1 95.75 247 TRP B O 1
ATOM 4123 N N . LYS B 1 248 ? -19.172 10.773 6.504 1 92.12 248 LYS B N 1
ATOM 4124 C CA . LYS B 1 248 ? -18.75 9.727 5.578 1 92.12 248 LYS B CA 1
ATOM 4125 C C . LYS B 1 248 ? -17.875 10.297 4.469 1 92.12 248 LYS B C 1
ATOM 4127 O O . LYS B 1 248 ? -18.031 11.453 4.078 1 92.12 248 LYS B O 1
ATOM 4132 N N . THR B 1 249 ? -16.906 9.516 4.098 1 88.56 249 THR B N 1
ATOM 4133 C CA . THR B 1 249 ? -16.125 9.852 2.914 1 88.56 249 THR B CA 1
ATOM 4134 C C . THR B 1 249 ? -16.359 8.82 1.808 1 88.56 249 THR B C 1
ATOM 4136 O O . THR B 1 249 ? -16.594 7.648 2.084 1 88.56 249 THR B O 1
ATOM 4139 N N . GLU B 1 250 ? -16.391 9.305 0.562 1 81 250 GLU B N 1
ATOM 4140 C CA . GLU B 1 250 ? -16.641 8.422 -0.574 1 81 250 GLU B CA 1
ATOM 4141 C C . GLU B 1 250 ? -15.344 8.141 -1.343 1 81 250 GLU B C 1
ATOM 4143 O O . GLU B 1 250 ? -14.438 8.969 -1.376 1 81 250 GLU B O 1
ATOM 4148 N N . LEU B 1 251 ? -15.359 6.914 -1.924 1 74.81 251 LEU B N 1
ATOM 4149 C CA . LEU B 1 251 ? -14.211 6.48 -2.709 1 74.81 251 LEU B CA 1
ATOM 4150 C C . LEU B 1 251 ? -14.133 7.242 -4.027 1 74.81 251 LEU B C 1
ATOM 4152 O O . LEU B 1 251 ? -15.156 7.434 -4.699 1 74.81 251 LEU B O 1
ATOM 4156 N N . GLY B 1 252 ? -12.891 7.516 -4.328 1 65.81 252 GLY B N 1
ATOM 4157 C CA . GLY B 1 252 ? -12.617 8 -5.672 1 65.81 252 GLY B CA 1
ATOM 4158 C C . GLY B 1 252 ? -13.133 9.406 -5.914 1 65.81 252 GLY B C 1
ATOM 4159 O O . GLY B 1 252 ? -13.102 9.898 -7.047 1 65.81 252 GLY B O 1
ATOM 4160 N N . THR B 1 253 ? -13.758 9.961 -4.801 1 69.56 253 THR B N 1
ATOM 4161 C CA . THR B 1 253 ? -14.266 11.312 -5.035 1 69.56 253 THR B CA 1
ATOM 4162 C C . THR B 1 253 ? -13.664 12.297 -4.035 1 69.56 253 THR B C 1
ATOM 4164 O O . THR B 1 253 ? -13.281 11.906 -2.93 1 69.56 253 THR B O 1
ATOM 4167 N N . TYR B 1 254 ? -13.438 13.5 -4.559 1 71.81 254 TYR B N 1
ATOM 4168 C CA . TYR B 1 254 ? -13.039 14.586 -3.678 1 71.81 254 TYR B CA 1
ATOM 4169 C C . TYR B 1 254 ? -14.258 15.344 -3.156 1 71.81 254 TYR B C 1
ATOM 4171 O O . TYR B 1 254 ? -14.148 16.5 -2.762 1 71.81 254 TYR B O 1
ATOM 4179 N N . LYS B 1 255 ? -15.391 14.68 -3.098 1 79.56 255 LYS B N 1
ATOM 4180 C CA . LYS B 1 255 ? -16.609 15.359 -2.664 1 79.56 255 LYS B CA 1
ATOM 4181 C C . LYS B 1 255 ? -16.844 15.172 -1.17 1 79.56 255 LYS B C 1
ATOM 4183 O O . LYS B 1 255 ? -16.703 14.062 -0.651 1 79.56 255 LYS B O 1
ATOM 4188 N N . LEU B 1 256 ? -17.141 16.312 -0.554 1 88.06 256 LEU B N 1
ATOM 4189 C CA . LEU B 1 256 ? -17.469 16.312 0.867 1 88.06 256 LEU B CA 1
ATOM 4190 C C . LEU B 1 256 ? -18.969 16.266 1.074 1 88.06 256 LEU B C 1
ATOM 4192 O O . LEU B 1 256 ? -19.734 16.75 0.239 1 88.06 256 LEU B O 1
ATOM 4196 N N . GLU B 1 257 ? -19.359 15.727 2.131 1 88.62 257 GLU B N 1
ATOM 4197 C CA . GLU B 1 257 ? -20.766 15.773 2.506 1 88.62 257 GLU B CA 1
ATOM 4198 C C . GLU B 1 257 ? -21.219 17.203 2.814 1 88.62 257 GLU B C 1
ATOM 4200 O O . GLU B 1 257 ? -20.438 17.984 3.365 1 88.62 257 GLU B O 1
ATOM 4205 N N . ASN B 1 258 ? -22.5 17.484 2.578 1 85.75 258 ASN B N 1
ATOM 4206 C CA . ASN B 1 258 ? -23.031 18.844 2.754 1 85.75 258 ASN B CA 1
ATOM 4207 C C . ASN B 1 258 ? -22.844 19.328 4.188 1 85.75 258 ASN B C 1
ATOM 4209 O O . ASN B 1 258 ? -22.453 20.469 4.414 1 85.75 258 ASN B O 1
ATOM 4213 N N . GLY B 1 259 ? -23.031 18.547 5.059 1 92.12 259 GLY B N 1
ATOM 4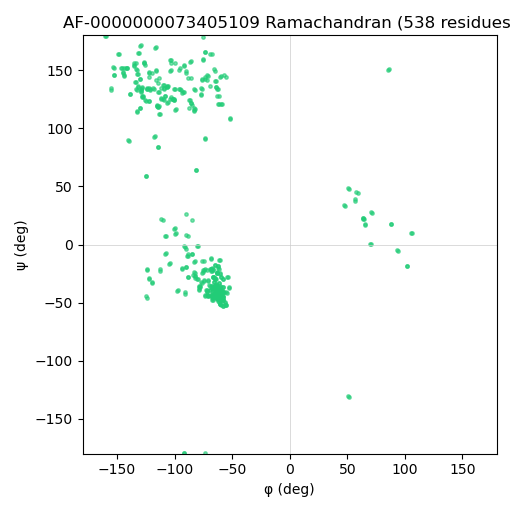214 C CA . GLY B 1 259 ? -22.875 18.922 6.453 1 92.12 259 GLY B CA 1
ATOM 4215 C C . GLY B 1 259 ? -21.438 19.297 6.805 1 92.12 259 GLY B C 1
ATOM 4216 O O . GLY B 1 259 ? -21.203 20.219 7.594 1 92.12 259 GLY B O 1
ATOM 4217 N N . LEU B 1 260 ? -20.547 18.625 6.207 1 95.5 260 LEU B N 1
ATOM 4218 C CA . LEU B 1 260 ? -19.125 18.906 6.434 1 95.5 260 LEU B CA 1
ATOM 4219 C C . LEU B 1 260 ? -18.734 20.219 5.758 1 95.5 260 LEU B C 1
ATOM 4221 O O . LEU B 1 260 ? -18 21.031 6.336 1 95.5 260 LEU B O 1
ATOM 4225 N N . GLU B 1 261 ? -19.25 20.469 4.582 1 96.06 261 GLU B N 1
ATOM 4226 C CA . GLU B 1 261 ? -19.016 21.734 3.895 1 96.06 261 GLU B CA 1
ATOM 4227 C C . GLU B 1 261 ? -19.484 22.922 4.73 1 96.06 261 GLU B C 1
ATOM 4229 O O . GLU B 1 261 ? -18.766 23.906 4.875 1 96.06 261 GLU B O 1
ATOM 4234 N N . ASP B 1 262 ? -20.625 22.766 5.25 1 96.12 262 ASP B N 1
ATOM 4235 C CA . ASP B 1 262 ? -21.188 23.812 6.082 1 96.12 262 ASP B CA 1
ATOM 4236 C C . ASP B 1 262 ? -20.328 24.078 7.312 1 96.12 262 ASP B C 1
ATOM 4238 O O . ASP B 1 262 ? -20.078 25.219 7.684 1 96.12 262 ASP B O 1
ATOM 4242 N N . PHE B 1 263 ? -19.953 23.062 7.91 1 96.5 263 PHE B N 1
ATOM 4243 C CA . PHE B 1 263 ? -19.109 23.172 9.086 1 96.5 263 PHE B CA 1
ATOM 4244 C C . PHE B 1 263 ? -17.812 23.906 8.75 1 96.5 263 PHE B C 1
ATOM 4246 O O . PHE B 1 263 ? -17.406 24.812 9.477 1 96.5 263 PHE B O 1
ATOM 4253 N N . LEU B 1 264 ? -17.219 23.484 7.688 1 96.75 264 LEU B N 1
ATOM 4254 C CA . LEU B 1 264 ? -15.945 24.062 7.262 1 96.75 264 LEU B CA 1
ATOM 4255 C C . LEU B 1 264 ? -16.109 25.562 6.957 1 96.75 264 LEU B C 1
ATOM 4257 O O . LEU B 1 264 ? -15.242 26.359 7.309 1 96.75 264 LEU B O 1
ATOM 4261 N N . LEU B 1 265 ? -17.172 25.906 6.34 1 95.75 265 LEU B N 1
ATOM 4262 C CA . LEU B 1 265 ? -17.438 27.312 6.059 1 95.75 265 LEU B CA 1
ATOM 4263 C C . LEU B 1 265 ? -17.594 28.094 7.352 1 95.75 265 LEU B C 1
ATOM 4265 O O . LEU B 1 265 ? -17.109 29.234 7.457 1 95.75 265 LEU B O 1
ATOM 4269 N N . GLY B 1 266 ? -18.266 27.484 8.25 1 95.19 266 GLY B N 1
ATOM 4270 C CA . GLY B 1 266 ? -18.406 28.125 9.547 1 95.19 266 GLY B CA 1
ATOM 4271 C C . GLY B 1 266 ? -17.078 28.359 10.242 1 95.19 266 GLY B C 1
ATOM 4272 O O . GLY B 1 266 ? -16.891 29.391 10.891 1 95.19 266 GLY B O 1
ATOM 4273 N N . LEU B 1 267 ? -16.203 27.438 10.102 1 93.75 267 LEU B N 1
ATOM 4274 C CA . LEU B 1 267 ? -14.875 27.562 10.688 1 93.75 267 LEU B CA 1
ATOM 4275 C C . LEU B 1 267 ? -14.102 28.719 10.047 1 93.75 267 LEU B C 1
ATOM 4277 O O . LEU B 1 267 ? -13.375 29.438 10.734 1 93.75 267 LEU B O 1
ATOM 4281 N N . ALA B 1 268 ? -14.266 28.906 8.805 1 92.44 268 ALA B N 1
ATOM 4282 C CA . ALA B 1 268 ? -13.531 29.922 8.055 1 92.44 268 ALA B CA 1
ATOM 4283 C C . ALA B 1 268 ? -14.055 31.328 8.367 1 92.44 268 ALA B C 1
ATOM 4285 O O . ALA B 1 268 ? -13.312 32.312 8.297 1 92.44 268 ALA B O 1
ATOM 4286 N N . GLU B 1 269 ? -15.273 31.516 8.672 1 87.62 269 GLU B N 1
ATOM 4287 C CA . GLU B 1 269 ? -15.898 32.812 8.945 1 87.62 269 GLU B CA 1
ATOM 4288 C C . GLU B 1 269 ? -15.562 33.281 10.352 1 87.62 269 GLU B C 1
ATOM 4290 O O . GLU B 1 269 ? -15.609 34.5 10.625 1 87.62 269 GLU B O 1
ATOM 4295 N N . LYS B 1 270 ? -15.453 32.5 11.305 1 78.94 270 LYS B N 1
ATOM 4296 C CA . LYS B 1 270 ? -15.164 32.875 12.688 1 78.94 270 LYS B CA 1
ATOM 4297 C C . LYS B 1 270 ? -13.812 33.562 12.797 1 78.94 270 LYS B C 1
ATOM 4299 O O . LYS B 1 270 ? -13.539 34.25 13.789 1 78.94 270 LYS B O 1
ATOM 4304 N N . GLU B 1 271 ? -13 33.531 11.852 1 62.53 271 GLU B N 1
ATOM 4305 C CA . GLU B 1 271 ? -11.727 34.25 11.93 1 62.53 271 GLU B CA 1
ATOM 4306 C C . GLU B 1 271 ? -11.836 35.625 11.289 1 62.53 271 GLU B C 1
ATOM 4308 O O . GLU B 1 271 ? -12.492 35.812 10.258 1 62.53 271 GLU B O 1
#

Foldseek 3Di:
DAEEEFAQFQPPFCRLLQLVLLQVLCVVVPHHAQAAAAEEEDECVVFVVQLVVCLVLLHRADDSLVVSCVSRVPDSCLRYQKYWYFAQWDCVLVVVPVVVNVVCVVVTHTAKMWHDQPPDIAIAGEPPVCSTHDVVCVVSVVVSCVSNVHHYDHPVVVVVVVVCSQVSSVNSLVVCVVPPPHYYYYYHRQQQHSYDSSVVGDWYWYGGQFKIFTFPPLVVQCVVDPDGRRPDGNNNSVVRTDGDDMATDDPPDSDGDPVVSVVVVVVSVVD/DAEEEFAQFQPPFCRLLQLVLLQVLCVVVPHHAQAAAAEEEDECVVFVVQLVVCLVLLHRADDSLVVSCVVRVPDSCLRYQKYWYFAQWDCVLVVVPVVVNVVCVVVTHTAKMWHDQPPDIAIAGEPPVCSTHDVVCVVSVVVSCVSNVHHYDHPVVVVVVVVCSQVSSVNSLVVCVVPPPHYYYYYHRQQQHSYDSSVVGDWYWYGGQFKIFTFPPLVVQCVVDPDGRRPDGNNNSPVRTDTDDMFTDDPPDSDGDPVVSVVSVVVSVVD